Protein 5OK6 (pdb70)

CATH classification: 3.30.2230.10 (+1 more: 3.10.20.90)

Organism: Homo sapiens (NCBI:txid9606)

Structure (mmCIF, N/CA/C/O backbone):
data_5OK6
#
_entry.id   5OK6
#
_cell.length_a   65.770
_cell.length_b   45.510
_cell.length_c   100.610
_cell.angle_alpha   90.000
_cell.angle_beta   102.680
_cell.angle_gamma   90.000
#
_symmetry.space_group_name_H-M   'P 1 21 1'
#
loop_
_entity.id
_entity.type
_entity.pdbx_description
1 polymer 'Ubiquitin carboxyl-terminal hydrolase 11'
2 polymer ALA-GLU-GLY-GLU-PHE-TYR-LYS-LEU-LYS-ILE-ARG-THR-PRO-AAR
3 non-polymer GLYCEROL
4 non-polymer 1,2-ETHANEDIOL
5 water water
#
loop_
_atom_site.group_PDB
_atom_site.id
_atom_site.type_symbol
_atom_site.label_atom_id
_atom_site.label_alt_id
_atom_site.label_comp_id
_atom_site.label_asym_id
_atom_site.label_entity_id
_atom_site.label_seq_id
_atom_site.pdbx_PDB_ins_code
_atom_site.Cartn_x
_atom_site.Cartn_y
_atom_site.Cartn_z
_atom_site.occupancy
_atom_site.B_iso_or_equiv
_atom_site.auth_seq_id
_atom_site.auth_comp_id
_atom_site.auth_asym_id
_atom_site.auth_atom_id
_atom_site.pdbx_PDB_model_num
ATOM 1 N N . HIS A 1 7 ? 68.898 -10.807 49.103 1.00 49.50 29 HIS A N 1
ATOM 2 C CA . HIS A 1 7 ? 69.781 -9.662 49.270 1.00 50.76 29 HIS A CA 1
ATOM 3 C C . HIS A 1 7 ? 71.115 -10.095 49.879 1.00 44.18 29 HIS A C 1
ATOM 4 O O . HIS A 1 7 ? 71.178 -10.624 51.007 1.00 46.31 29 HIS A O 1
ATOM 11 N N . GLU A 1 8 ? 72.158 -9.874 49.095 1.00 36.33 30 GLU A N 1
ATOM 12 C CA . GLU A 1 8 ? 73.493 -10.380 49.328 1.00 43.30 30 GLU A CA 1
ATOM 13 C C . GLU A 1 8 ? 74.275 -9.397 50.181 1.00 39.99 30 GLU A C 1
ATOM 14 O O . GLU A 1 8 ? 74.003 -8.192 50.181 1.00 36.65 30 GLU A O 1
ATOM 20 N N A GLU A 1 9 ? 75.257 -9.922 50.915 0.50 33.10 31 GLU A N 1
ATOM 21 N N B GLU A 1 9 ? 75.257 -9.924 50.910 0.50 33.09 31 GLU A N 1
ATOM 22 C CA A GLU A 1 9 ? 76.170 -9.057 51.650 0.50 32.12 31 GLU A CA 1
ATOM 23 C CA B GLU A 1 9 ? 76.187 -9.076 51.642 0.50 32.19 31 GLU A CA 1
ATOM 24 C C A GLU A 1 9 ? 76.776 -8.007 50.729 0.50 31.56 31 GLU A C 1
ATOM 25 C C B GLU A 1 9 ? 76.785 -8.013 50.726 0.50 31.75 31 GLU A C 1
ATOM 26 O O A GLU A 1 9 ? 77.148 -8.284 49.578 0.50 27.92 31 GLU A O 1
ATOM 27 O O B GLU A 1 9 ? 77.161 -8.284 49.575 0.50 27.59 31 GLU A O 1
ATOM 38 N N . LEU A 1 10 ? 76.853 -6.785 51.226 1.00 26.70 32 LEU A N 1
ATOM 39 C CA . LEU A 1 10 ? 77.409 -5.709 50.424 1.00 26.16 32 LEU A CA 1
ATOM 40 C C . LEU A 1 10 ? 78.895 -5.935 50.210 1.00 24.48 32 LEU A C 1
ATOM 41 O O . LEU A 1 10 ? 79.626 -6.138 51.199 1.00 24.61 32 LEU A O 1
ATOM 46 N N . PRO A 1 11 ? 79.374 -5.899 48.976 1.00 21.17 33 PRO A N 1
ATOM 47 C CA . PRO A 1 11 ? 80.812 -5.918 48.743 1.00 20.19 33 PRO A CA 1
ATOM 48 C C . PRO A 1 11 ? 81.446 -4.627 49.212 1.00 21.29 33 PRO A C 1
ATOM 49 O O . PRO A 1 11 ? 80.783 -3.615 49.457 1.00 20.23 33 PRO A O 1
ATOM 53 N N . GLY A 1 12 ? 82.766 -4.671 49.312 1.00 21.11 34 GLY A N 1
ATOM 54 C CA . GLY A 1 12 ? 83.523 -3.457 49.590 1.00 21.17 34 GLY A CA 1
ATOM 55 C C . GLY A 1 12 ? 83.293 -2.408 48.497 1.00 17.74 34 GLY A C 1
ATOM 56 O O . GLY A 1 12 ? 82.795 -2.676 47.396 1.00 17.38 34 GLY A O 1
ATOM 57 N N . LEU A 1 13 ? 83.687 -1.182 48.815 1.00 17.88 35 LEU A N 1
ATOM 58 C CA . LEU A 1 13 ? 83.369 -0.053 47.955 1.00 16.27 35 LEU A CA 1
ATOM 59 C C . LEU A 1 13 ? 84.024 -0.188 46.595 1.00 15.52 35 LEU A C 1
ATOM 60 O O . LEU A 1 13 ? 83.376 0.026 45.572 1.00 15.37 35 LEU A O 1
ATOM 65 N N . ASP A 1 14 ? 85.324 -0.507 46.571 1.00 17.10 36 ASP A N 1
ATOM 66 C CA . ASP A 1 14 ? 86.030 -0.626 45.293 1.00 17.31 36 ASP A CA 1
ATOM 67 C C . ASP A 1 14 ? 85.454 -1.771 44.473 1.00 17.26 36 ASP A C 1
ATOM 68 O O . ASP A 1 14 ? 85.317 -1.671 43.236 1.00 18.21 36 ASP A O 1
ATOM 73 N N . SER A 1 15 ? 85.072 -2.863 45.136 1.00 17.44 37 SER A N 1
ATOM 74 C CA A SER A 1 15 ? 84.459 -3.991 44.441 0.55 18.29 37 SER A CA 1
ATOM 75 C CA B SER A 1 15 ? 84.468 -3.980 44.422 0.45 19.11 37 SER A CA 1
ATOM 76 C C . SER A 1 15 ? 83.146 -3.580 43.799 1.00 15.74 37 SER A C 1
ATOM 77 O O . SER A 1 15 ? 82.870 -3.938 42.658 1.00 16.55 37 SER A O 1
ATOM 82 N N . GLN A 1 16 ? 82.314 -2.842 44.519 1.00 14.69 38 GLN A N 1
ATOM 83 C CA . GLN A 1 16 ? 81.057 -2.369 43.936 1.00 13.34 38 GLN A CA 1
ATOM 84 C C . GLN A 1 16 ? 81.320 -1.473 42.745 1.00 13.27 38 GLN A C 1
ATOM 85 O O . GLN A 1 16 ? 80.635 -1.590 41.732 1.00 13.22 38 GLN A O 1
ATOM 91 N N . TRP A 1 17 ? 82.236 -0.503 42.885 1.00 14.40 39 TRP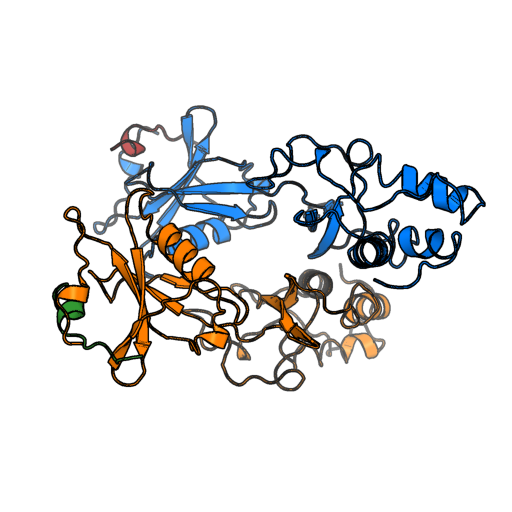 A N 1
ATOM 92 C CA . TRP A 1 17 ? 82.522 0.384 41.772 1.00 14.40 39 TRP A CA 1
ATOM 93 C C . TRP A 1 17 ? 82.891 -0.425 40.543 1.00 13.80 39 TRP A C 1
ATOM 94 O O . TRP A 1 17 ? 82.334 -0.214 39.447 1.00 14.41 39 TRP A O 1
ATOM 105 N N . ARG A 1 18 ? 83.835 -1.348 40.665 1.00 14.84 40 ARG A N 1
ATOM 106 C CA . ARG A 1 18 ? 84.231 -2.137 39.501 1.00 16.24 40 ARG A CA 1
ATOM 107 C C . ARG A 1 18 ? 83.064 -2.937 38.946 1.00 15.59 40 ARG A C 1
ATOM 108 O O . ARG A 1 18 ? 82.851 -2.988 37.716 1.00 15.93 40 ARG A O 1
ATOM 116 N N . GLN A 1 19 ? 82.284 -3.580 39.817 1.00 14.38 41 GLN A N 1
ATOM 117 C CA . GLN A 1 19 ? 81.203 -4.425 39.315 1.00 16.13 41 GLN A CA 1
ATOM 118 C C . GLN A 1 19 ? 80.187 -3.631 38.535 1.00 13.82 41 GLN A C 1
ATOM 119 O O . GLN A 1 19 ? 79.746 -4.072 37.479 1.00 14.64 41 GLN A O 1
ATOM 125 N N . ILE A 1 20 ? 79.857 -2.439 38.991 1.00 12.99 42 ILE A N 1
ATOM 126 C CA . ILE A 1 20 ? 78.788 -1.676 38.388 1.00 12.33 42 ILE A CA 1
ATOM 127 C C . ILE A 1 20 ? 79.254 -0.862 37.181 1.00 12.84 42 ILE A C 1
ATOM 128 O O . ILE A 1 20 ? 78.448 -0.612 36.271 1.00 12.81 42 ILE A O 1
ATOM 133 N N . GLU A 1 21 ? 80.513 -0.431 37.131 1.00 12.49 43 GLU A N 1
ATOM 134 C CA . GLU A 1 21 ? 81.033 0.437 36.073 1.00 13.12 43 GLU A CA 1
ATOM 135 C C . GLU A 1 21 ? 81.741 -0.276 34.926 1.00 14.89 43 GLU A C 1
ATOM 136 O O . GLU A 1 21 ? 81.874 0.310 33.862 1.00 16.20 43 GLU A O 1
ATOM 142 N N . ASN A 1 22 ? 82.241 -1.496 35.125 1.00 14.42 44 ASN A N 1
ATOM 143 C CA . ASN A 1 22 ? 83.246 -2.038 34.207 1.00 15.53 44 ASN A CA 1
ATOM 144 C C . ASN A 1 22 ? 82.678 -2.252 32.803 1.00 16.82 44 ASN A C 1
ATOM 145 O O . ASN A 1 22 ? 81.459 -2.385 32.586 1.00 15.24 44 ASN A O 1
ATOM 150 N N . GLY A 1 23 ? 83.600 -2.300 31.833 1.00 15.78 45 GLY A N 1
ATOM 151 C CA . GLY A 1 23 ? 83.214 -2.404 30.417 1.00 18.68 45 GLY A CA 1
ATOM 152 C C . GLY A 1 23 ? 82.765 -3.766 29.961 1.00 19.02 45 GLY A C 1
ATOM 153 O O . GLY A 1 23 ? 82.404 -3.916 28.783 1.00 21.66 45 GLY A O 1
ATOM 154 N N . GLU A 1 24 ? 82.939 -4.787 30.792 1.00 20.14 46 GLU A N 1
ATOM 155 C CA . GLU A 1 24 ? 82.473 -6.148 30.505 1.00 23.42 46 GLU A CA 1
ATOM 156 C C . GLU A 1 24 ? 81.002 -6.342 30.896 1.00 24.66 46 GLU A C 1
ATOM 157 O O . GLU A 1 24 ? 80.156 -6.693 30.086 1.00 25.03 46 GLU A O 1
ATOM 163 N N . SER A 1 25 ? 80.656 -6.080 32.154 1.00 18.41 47 SER A N 1
ATOM 164 C CA . SER A 1 25 ? 79.333 -6.370 32.678 1.00 17.47 47 SER A CA 1
ATOM 165 C C . SER A 1 25 ? 78.661 -5.174 33.331 1.00 14.41 47 SER A C 1
ATOM 166 O O . SER A 1 25 ? 77.595 -5.322 33.949 1.00 15.51 47 SER A O 1
ATOM 169 N N . GLY A 1 26 ? 79.283 -4.021 33.275 1.00 13.72 48 GLY A N 1
ATOM 170 C CA . GLY A 1 26 ? 78.789 -2.861 33.962 1.00 14.45 48 GLY A CA 1
ATOM 171 C C . GLY A 1 26 ? 78.436 -1.737 33.004 1.00 12.00 48 GLY A C 1
ATOM 172 O O . GLY A 1 26 ? 78.232 -1.981 31.798 1.00 12.83 48 GLY A O 1
ATOM 173 N N . ARG A 1 27 ? 78.425 -0.521 33.522 1.00 12.62 49 ARG A N 1
ATOM 174 C CA . ARG A 1 27 ? 77.865 0.635 32.829 1.00 13.30 49 ARG A CA 1
ATOM 175 C C . ARG A 1 27 ? 78.544 0.881 31.504 1.00 12.79 49 ARG A C 1
ATOM 176 O O . ARG A 1 27 ? 77.904 1.415 30.593 1.00 15.26 49 ARG A O 1
ATOM 184 N N . GLU A 1 28 ? 79.827 0.543 31.382 1.00 12.67 50 GLU A N 1
ATOM 185 C CA . GLU A 1 28 ? 80.593 0.781 30.175 1.00 13.30 50 GLU A CA 1
ATOM 186 C C . GLU A 1 28 ? 80.447 -0.318 29.129 1.00 14.29 50 GLU A C 1
ATOM 187 O O . GLU A 1 28 ? 81.046 -0.213 28.067 1.00 16.04 50 GLU A O 1
ATOM 193 N N . ARG A 1 29 ? 79.630 -1.345 29.403 1.00 13.53 51 ARG A N 1
ATOM 194 C CA . ARG A 1 29 ? 79.386 -2.400 28.401 1.00 12.95 51 ARG A CA 1
ATOM 195 C C . ARG A 1 29 ? 78.793 -1.780 27.135 1.00 15.03 51 ARG A C 1
ATOM 196 O O . ARG A 1 29 ? 77.904 -0.941 27.226 1.00 13.44 51 ARG A O 1
ATOM 204 N N . PRO A 1 30 ? 79.279 -2.142 25.956 1.00 14.25 52 PRO A N 1
ATOM 205 C CA . PRO A 1 30 ? 78.663 -1.626 24.719 1.00 15.67 52 PRO A CA 1
ATOM 206 C C . PRO A 1 30 ? 77.203 -2.041 24.598 1.00 14.32 52 PRO A C 1
ATOM 207 O O . PRO A 1 30 ? 76.792 -3.094 25.067 1.00 14.31 52 PRO A O 1
ATOM 211 N N . LEU A 1 31 ? 76.429 -1.211 23.881 1.00 15.17 53 LEU A N 1
ATOM 212 C CA . LEU A 1 31 ? 75.021 -1.514 23.573 1.00 15.06 53 LEU A CA 1
ATOM 213 C C . LEU A 1 31 ? 74.948 -2.544 22.455 1.00 14.85 53 LEU A C 1
ATOM 214 O O . LEU A 1 31 ? 75.531 -2.342 21.372 1.00 17.31 53 LEU A O 1
ATOM 219 N N . ARG A 1 32 ? 74.213 -3.619 22.676 1.00 15.13 54 ARG A N 1
ATOM 220 C CA . ARG A 1 32 ? 74.038 -4.690 21.697 1.00 15.77 54 ARG A CA 1
ATOM 221 C C . ARG A 1 32 ? 72.564 -5.002 21.547 1.00 14.67 54 ARG A C 1
ATOM 222 O O . ARG A 1 32 ? 71.878 -5.280 22.542 1.00 14.84 54 ARG A O 1
ATOM 230 N N . ALA A 1 33 ? 72.077 -4.961 20.341 1.00 15.02 55 ALA A N 1
ATOM 231 C CA . ALA A 1 33 ? 70.661 -5.106 20.076 1.00 15.52 55 ALA A CA 1
ATOM 232 C C . ALA A 1 33 ? 70.091 -6.355 20.716 1.00 16.51 55 ALA A C 1
ATOM 233 O O . ALA A 1 33 ? 70.644 -7.449 20.601 1.00 19.44 55 ALA A O 1
ATOM 235 N N . GLY A 1 34 ? 68.961 -6.172 21.395 1.00 15.46 56 GLY A N 1
ATOM 236 C CA . GLY A 1 34 ? 68.283 -7.255 22.078 1.00 16.47 56 GLY A CA 1
ATOM 237 C C . GLY A 1 34 ? 68.534 -7.290 23.564 1.00 17.02 56 GLY A C 1
ATOM 238 O O . GLY A 1 34 ? 67.716 -7.898 24.295 1.00 19.34 56 GLY A O 1
ATOM 239 N N . GLU A 1 35 ? 69.632 -6.727 24.029 1.00 16.67 57 GLU A N 1
ATOM 240 C CA . GLU A 1 35 ? 69.947 -6.811 25.436 1.00 16.55 57 GLU A CA 1
ATOM 241 C C . GLU A 1 35 ? 69.041 -5.890 26.239 1.00 16.13 57 GLU A C 1
ATOM 242 O O . GLU A 1 35 ? 68.657 -4.796 25.792 1.00 14.00 57 GLU A O 1
ATOM 248 N N . SER A 1 36 ? 68.856 -6.253 27.515 1.00 18.80 58 SER A N 1
ATOM 249 C CA . SER A 1 36 ? 68.110 -5.446 28.472 1.00 17.76 58 SER A CA 1
ATOM 250 C C . SER A 1 36 ? 69.038 -4.528 29.218 1.00 16.17 58 SER A C 1
ATOM 251 O O . SER A 1 36 ? 70.044 -4.956 29.799 1.00 18.10 58 SER A O 1
ATOM 254 N N . TRP A 1 37 ? 68.577 -3.285 29.381 1.00 14.80 59 TRP A N 1
ATOM 255 C CA . TRP A 1 37 ? 69.158 -2.266 30.183 1.00 13.10 59 TRP A CA 1
ATOM 256 C C . TRP A 1 37 ? 68.069 -1.683 31.070 1.00 13.92 59 TRP A C 1
ATOM 257 O O . TRP A 1 37 ? 66.882 -1.839 30.773 1.00 15.77 59 TRP A O 1
ATOM 268 N N . PHE A 1 38 ? 68.474 -1.087 32.160 1.00 11.10 60 PHE A N 1
ATOM 269 C CA . PHE A 1 38 ? 67.559 -0.547 33.147 1.00 10.31 60 PHE A CA 1
ATOM 270 C C . PHE A 1 38 ? 67.861 0.920 33.408 1.00 11.84 60 PHE A C 1
ATOM 271 O O . PHE A 1 38 ? 69.030 1.360 33.441 1.00 13.98 60 PHE A O 1
ATOM 279 N N . LEU A 1 39 ? 66.821 1.692 33.666 1.00 10.17 61 LEU A N 1
ATOM 280 C CA . LEU A 1 39 ? 66.998 3.099 34.013 1.00 10.41 61 LEU A CA 1
ATOM 281 C C . LEU A 1 39 ? 67.089 3.258 35.516 1.00 10.20 61 LEU A C 1
ATOM 282 O O . LEU A 1 39 ? 66.290 2.668 36.275 1.00 10.80 61 LEU A O 1
ATOM 287 N N . VAL A 1 40 ? 68.062 4.050 35.969 1.00 9.54 62 VAL A N 1
ATOM 288 C CA A VA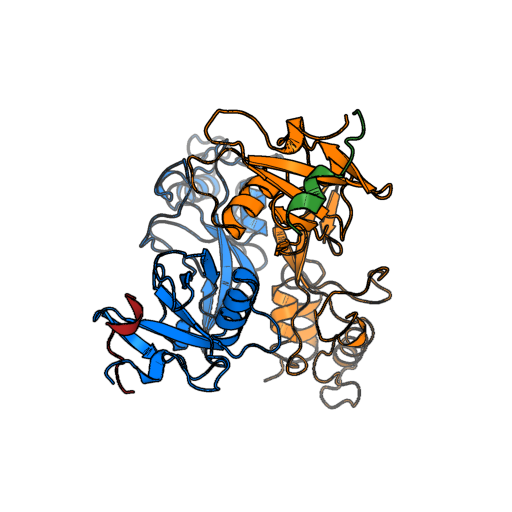L A 1 40 ? 68.281 4.366 37.388 0.62 9.99 62 VAL A CA 1
ATOM 289 C CA B VAL A 1 40 ? 68.137 4.363 37.378 0.38 9.35 62 VAL A CA 1
ATOM 290 C C . VAL A 1 40 ? 68.183 5.876 37.519 1.00 9.42 62 VAL A C 1
ATOM 291 O O . VAL A 1 40 ? 68.925 6.590 36.817 1.00 10.90 62 VAL A O 1
ATOM 298 N N A GLU A 1 41 ? 67.322 6.374 38.392 0.50 10.06 63 GLU A N 1
ATOM 299 N N B GLU A 1 41 ? 67.361 6.380 38.430 0.50 10.34 63 GLU A N 1
ATOM 300 C CA A GLU A 1 41 ? 67.210 7.820 38.560 0.50 11.41 63 GLU A CA 1
ATOM 301 C CA B GLU A 1 41 ? 67.284 7.808 38.686 0.50 11.55 63 GLU A CA 1
ATOM 302 C C A GLU A 1 41 ? 68.576 8.414 38.950 0.50 12.28 63 GLU A C 1
ATOM 303 C C B GLU A 1 41 ? 68.673 8.368 38.917 0.50 9.87 63 GLU A C 1
ATOM 304 O O A GLU A 1 41 ? 69.298 7.869 39.791 0.50 9.37 63 GLU A O 1
ATOM 305 O O B GLU A 1 41 ? 69.487 7.755 39.621 0.50 10.86 63 GLU A O 1
ATOM 316 N N . LYS A 1 42 ? 68.942 9.526 38.311 1.00 11.77 64 LYS A N 1
ATOM 317 C CA . LYS A 1 42 ? 70.322 10.008 38.345 1.00 12.19 64 LYS A CA 1
ATOM 318 C C . LYS A 1 42 ? 70.736 10.400 39.748 1.00 12.61 64 LYS A C 1
ATOM 319 O O . LYS A 1 42 ? 71.883 10.148 40.124 1.00 12.73 64 LYS A O 1
ATOM 325 N N . HIS A 1 43 ? 69.868 11.070 40.523 1.00 13.26 65 HIS A N 1
ATOM 326 C CA A HIS A 1 43 ? 70.270 11.436 41.881 0.50 13.39 65 HIS A CA 1
ATOM 327 C CA B HIS A 1 43 ? 70.256 11.434 41.887 0.50 13.68 65 HIS A CA 1
ATOM 328 C C . HIS A 1 43 ? 70.663 10.209 42.707 1.00 11.72 65 HIS A C 1
ATOM 329 O O . HIS A 1 43 ? 71.677 10.236 43.427 1.00 13.42 65 HIS A O 1
ATOM 342 N N . TRP A 1 44 ? 69.902 9.111 42.607 1.00 11.34 66 TRP A N 1
ATOM 343 C CA . TRP A 1 44 ? 70.299 7.902 43.322 1.00 11.15 66 TRP A CA 1
ATOM 344 C C . TRP A 1 44 ? 71.652 7.426 42.852 1.00 10.40 66 TRP A C 1
ATOM 345 O O . TRP A 1 44 ? 72.543 7.140 43.671 1.00 11.00 66 TRP A O 1
ATOM 356 N N A TYR A 1 45 ? 71.878 7.347 41.532 0.54 10.80 67 TYR A N 1
ATOM 357 N N B TYR A 1 45 ? 71.836 7.356 41.526 0.46 10.70 67 TYR A N 1
ATOM 358 C CA A TYR A 1 45 ? 73.159 6.802 41.077 0.54 7.91 67 TYR A CA 1
ATOM 359 C CA B TYR A 1 45 ? 73.097 6.873 40.990 0.46 15.63 67 TYR A CA 1
ATOM 360 C C A TYR A 1 45 ? 74.322 7.697 41.509 0.54 12.21 67 TYR A C 1
ATOM 361 C C B TYR A 1 45 ? 74.257 7.687 41.534 0.46 8.82 67 TYR A C 1
ATOM 362 O O A TYR A 1 45 ? 75.406 7.204 41.832 0.54 13.72 67 TYR A O 1
ATOM 363 O O B TYR A 1 45 ? 75.273 7.125 41.937 0.46 9.86 67 TYR A O 1
ATOM 380 N N . LYS A 1 46 ? 74.127 9.009 41.481 1.00 11.42 68 LYS A N 1
ATOM 381 C CA . LYS A 1 46 ? 75.196 9.903 41.933 1.00 12.55 68 LYS A CA 1
ATOM 382 C C . LYS A 1 46 ? 75.457 9.766 43.431 1.00 12.92 68 LYS A C 1
ATOM 383 O O . LYS A 1 46 ? 76.589 9.984 43.888 1.00 14.08 68 LYS A O 1
ATOM 389 N N . GLN A 1 47 ? 74.426 9.428 44.201 1.00 12.78 69 GLN A N 1
ATOM 390 C CA . GLN A 1 47 ? 74.608 9.235 45.634 1.00 12.30 69 GLN A CA 1
ATOM 391 C C . GLN A 1 47 ? 75.370 7.948 45.874 1.00 11.85 69 GLN A C 1
ATOM 392 O O . GLN A 1 47 ? 76.286 7.925 46.717 1.00 12.67 69 GLN A O 1
ATOM 398 N N . TRP A 1 48 ? 75.029 6.868 45.126 1.00 12.05 70 TRP A N 1
ATOM 399 C CA . TRP A 1 48 ? 75.789 5.631 45.153 1.00 10.31 70 TRP A CA 1
ATOM 400 C C . TRP A 1 48 ? 77.242 5.882 44.764 1.00 12.12 70 TRP A C 1
ATOM 401 O O . TRP A 1 48 ? 78.171 5.430 45.464 1.00 12.42 70 TRP A O 1
ATOM 412 N N . GLU A 1 49 ? 77.488 6.660 43.710 1.00 11.83 71 GLU A N 1
ATOM 413 C CA . GLU A 1 49 ? 78.847 6.975 43.295 1.00 12.69 71 GLU A CA 1
ATOM 414 C C . GLU A 1 49 ? 79.603 7.694 44.418 1.00 14.75 71 GLU A C 1
ATOM 415 O O . GLU A 1 49 ? 80.763 7.377 44.704 1.00 15.71 71 GLU A O 1
ATOM 421 N N . ALA A 1 50 ? 78.986 8.723 45.010 1.00 13.95 72 ALA A N 1
ATOM 422 C CA . ALA A 1 50 ? 79.664 9.443 46.092 1.00 16.06 72 ALA A CA 1
ATOM 423 C C . ALA A 1 50 ? 80.008 8.496 47.239 1.00 14.97 72 ALA A C 1
ATOM 424 O O . ALA A 1 50 ? 81.107 8.588 47.823 1.00 16.48 72 ALA A O 1
ATOM 426 N N . TYR A 1 51 ? 79.069 7.615 47.601 1.00 13.25 73 TYR A N 1
ATOM 427 C CA . TYR A 1 51 ? 79.328 6.620 48.634 1.00 12.22 73 TYR A CA 1
ATOM 428 C C . TYR A 1 51 ? 80.519 5.725 48.295 1.00 13.22 73 TYR A C 1
ATOM 429 O O . TYR A 1 51 ? 81.465 5.617 49.080 1.00 14.54 73 TYR A O 1
ATOM 438 N N . VAL A 1 52 ? 80.515 5.095 47.115 1.00 13.67 74 VAL A N 1
ATOM 439 C CA . VAL A 1 52 ? 81.582 4.129 46.836 1.00 12.92 74 VAL A CA 1
ATOM 440 C C . VAL A 1 52 ? 82.908 4.770 46.536 1.00 15.69 74 VAL A C 1
ATOM 441 O O . VAL A 1 52 ? 83.909 4.076 46.596 1.00 17.80 74 VAL A O 1
ATOM 445 N N . GLN A 1 53 ? 82.936 6.053 46.196 1.00 15.92 75 GLN A N 1
ATOM 446 C CA . GLN A 1 53 ? 84.185 6.782 45.994 1.00 18.31 75 GLN A CA 1
ATOM 447 C C . GLN A 1 53 ? 84.617 7.528 47.249 1.00 17.90 75 GLN A C 1
ATOM 448 O O . GLN A 1 53 ? 85.659 8.177 47.216 1.00 19.15 75 GLN A O 1
ATOM 454 N N . GLY A 1 54 ? 83.845 7.424 48.364 1.00 15.86 76 GLY A N 1
ATOM 455 C CA . GLY A 1 54 ? 84.054 8.275 49.499 1.00 16.25 76 GLY A CA 1
ATOM 456 C C . GLY A 1 54 ? 85.015 7.751 50.526 1.00 15.81 76 GLY A C 1
ATOM 457 O O . GLY A 1 54 ? 85.311 8.456 51.504 1.00 18.48 76 GLY A O 1
ATOM 458 N N . GLY A 1 55 ? 85.467 6.507 50.413 1.00 16.08 77 GLY A N 1
ATOM 459 C CA . GLY A 1 55 ? 86.483 5.946 51.293 1.00 18.09 77 GLY A CA 1
ATOM 460 C C . GLY A 1 55 ? 85.989 5.519 52.651 1.00 16.66 77 GLY A C 1
ATOM 461 O O . GLY A 1 55 ? 86.821 5.175 53.497 1.00 20.07 77 GLY A O 1
ATOM 462 N N . ASP A 1 56 ? 84.685 5.532 52.890 1.00 14.90 78 ASP A N 1
ATOM 463 C CA . ASP A 1 56 ? 84.145 5.231 54.215 1.00 15.93 78 ASP A CA 1
ATOM 464 C C . ASP A 1 56 ? 82.945 4.317 54.017 1.00 15.70 78 ASP A C 1
ATOM 465 O O . ASP A 1 56 ? 81.855 4.785 53.740 1.00 13.88 78 ASP A O 1
ATOM 470 N N . GLN A 1 57 ? 83.139 3.009 54.224 1.00 15.98 79 GLN A N 1
ATOM 471 C CA . GLN A 1 57 ? 82.043 2.072 54.030 1.00 16.18 79 GLN A CA 1
ATOM 472 C C . GLN A 1 57 ? 80.896 2.259 55.012 1.00 14.11 79 GLN A C 1
ATOM 473 O O . GLN A 1 57 ? 79.806 1.766 54.752 1.00 14.95 79 GLN A O 1
ATOM 479 N N . ASP A 1 58 ? 81.126 2.968 56.115 1.00 13.63 80 ASP A N 1
ATOM 480 C CA . ASP A 1 58 ? 80.118 3.226 57.126 1.00 13.95 80 ASP A CA 1
ATOM 481 C C . ASP A 1 58 ? 79.467 4.580 56.970 1.00 13.61 80 ASP A C 1
ATOM 482 O O . ASP A 1 58 ? 78.692 4.992 57.842 1.00 13.97 80 ASP A O 1
ATOM 487 N N . SER A 1 59 ? 79.718 5.281 55.885 1.00 13.38 81 SER A N 1
ATOM 488 C CA . SER A 1 59 ? 79.298 6.669 55.751 1.00 14.38 81 SER A CA 1
ATOM 489 C C . SER A 1 59 ? 77.788 6.816 55.579 1.00 13.26 81 SER A C 1
ATOM 490 O O . SER A 1 59 ? 77.114 5.999 54.931 1.00 12.74 81 SER A O 1
ATOM 493 N N . SER A 1 60 ? 77.280 7.921 56.139 1.00 13.90 82 SER A N 1
ATOM 494 C CA . SER A 1 60 ? 75.894 8.299 55.891 1.00 13.89 82 SER A CA 1
ATOM 495 C C . SER A 1 60 ? 75.602 8.641 54.437 1.00 16.12 82 SER A C 1
ATOM 496 O O . SER A 1 60 ? 74.432 8.822 54.076 1.00 15.73 82 SER A O 1
ATOM 499 N N . THR A 1 61 ? 76.602 8.739 53.553 1.00 13.84 83 THR A N 1
ATOM 500 C CA . THR A 1 61 ? 76.343 8.939 52.134 1.00 13.49 83 THR A CA 1
ATOM 501 C C . THR A 1 61 ? 75.783 7.693 51.472 1.00 11.99 83 THR A C 1
ATOM 502 O O . THR A 1 61 ? 75.368 7.737 50.317 1.00 13.55 83 THR A O 1
ATOM 506 N N . PHE A 1 62 ? 75.745 6.557 52.176 1.00 13.03 84 PHE A N 1
ATOM 507 C CA . PHE A 1 62 ? 75.075 5.334 51.727 1.00 10.99 84 PHE A CA 1
ATOM 508 C C . PHE A 1 62 ? 73.740 5.682 51.072 1.00 12.52 84 PHE A C 1
ATOM 509 O O . PHE A 1 62 ? 72.954 6.453 51.645 1.00 13.01 84 PHE A O 1
ATOM 517 N N . PRO A 1 63 ? 73.457 5.141 49.888 1.00 12.38 85 PRO A N 1
ATOM 518 C CA . PRO A 1 63 ? 72.312 5.677 49.101 1.00 11.12 85 PRO A CA 1
ATOM 519 C C . PRO A 1 63 ? 70.953 5.140 49.484 1.00 13.16 85 PRO A C 1
ATOM 520 O O . PRO A 1 63 ? 69.956 5.723 49.038 1.00 14.03 85 PRO A O 1
ATOM 524 N N . GLY A 1 64 ? 70.870 4.042 50.218 1.00 12.48 86 GLY A N 1
ATOM 525 C CA . GLY A 1 64 ? 69.593 3.449 50.557 1.00 12.03 86 GLY A CA 1
ATOM 526 C C . GLY A 1 64 ? 68.986 2.751 49.333 1.00 11.71 86 GLY A C 1
ATOM 527 O O . GLY A 1 64 ? 69.623 2.554 48.310 1.00 12.23 86 GLY A O 1
ATOM 528 N N A CYS A 1 65 ? 67.718 2.373 49.498 0.35 15.86 87 CYS A N 1
ATOM 529 N N B CYS A 1 65 ? 67.708 2.381 49.510 0.30 12.71 87 CYS A N 1
ATOM 530 N N C CYS A 1 65 ? 67.770 2.253 49.505 0.35 9.73 87 CYS A N 1
ATOM 531 C CA A CYS A 1 65 ? 67.013 1.647 48.448 0.35 15.85 87 CYS A CA 1
ATOM 532 C CA B CYS A 1 65 ? 66.897 1.706 48.493 0.30 14.07 87 CYS A CA 1
ATOM 533 C CA C CYS A 1 65 ? 67.190 1.484 48.405 0.35 11.18 87 CYS A CA 1
ATOM 534 C C A CYS A 1 65 ? 66.984 2.443 47.152 0.35 11.39 87 CYS A C 1
ATOM 535 C C B CYS A 1 65 ? 66.952 2.458 47.155 0.30 9.57 87 CYS A C 1
ATOM 536 C C C CYS A 1 65 ? 66.921 2.356 47.191 0.35 16.50 87 CYS A C 1
ATOM 537 O O A CYS A 1 65 ? 66.900 3.671 47.145 0.35 15.13 87 CYS A O 1
ATOM 538 O O B CYS A 1 65 ? 66.939 3.687 47.114 0.30 9.35 87 CYS A O 1
ATOM 539 O O C CYS A 1 65 ? 66.555 3.533 47.283 0.35 9.11 87 CYS A O 1
ATOM 546 N N . ILE A 1 66 ? 67.078 1.714 46.040 1.00 12.58 88 ILE A N 1
ATOM 547 C CA . ILE A 1 66 ? 66.858 2.369 44.743 1.00 13.25 88 ILE A CA 1
ATOM 548 C C . ILE A 1 66 ? 65.412 2.846 44.685 1.00 12.68 88 ILE A C 1
ATOM 549 O O . ILE A 1 66 ? 64.488 2.094 44.984 1.00 14.13 88 ILE A O 1
ATOM 554 N N . ASN A 1 67 ? 65.200 4.107 44.307 1.00 13.27 89 ASN A N 1
ATOM 555 C CA . ASN A 1 67 ? 63.833 4.614 44.241 1.00 13.66 89 ASN A CA 1
ATOM 556 C C . ASN A 1 67 ? 63.723 5.475 42.990 1.00 13.67 89 ASN A C 1
ATOM 557 O O . ASN A 1 67 ? 64.303 6.566 42.915 1.00 15.33 89 ASN A O 1
ATOM 562 N N . ASN A 1 68 ? 62.996 4.949 41.993 1.00 11.56 90 ASN A N 1
ATOM 563 C CA . ASN A 1 68 ? 62.837 5.648 40.713 1.00 11.83 90 ASN A CA 1
ATOM 564 C C . ASN A 1 68 ? 61.541 6.434 40.627 1.00 13.08 90 ASN A C 1
ATOM 565 O O . ASN A 1 68 ? 61.096 6.757 39.514 1.00 12.54 90 ASN A O 1
ATOM 570 N N . ALA A 1 69 ? 60.916 6.757 41.763 1.00 13.97 91 ALA A N 1
ATOM 571 C CA . ALA A 1 69 ? 59.600 7.395 41.813 1.00 13.91 91 ALA A CA 1
ATOM 572 C C . ALA A 1 69 ? 59.521 8.617 40.928 1.00 13.31 91 ALA A C 1
ATOM 573 O O . ALA A 1 69 ? 58.517 8.796 40.225 1.00 15.53 91 ALA A O 1
ATOM 575 N N . THR A 1 70 ? 60.574 9.440 40.894 1.00 13.32 92 THR A N 1
ATOM 576 C CA . THR A 1 70 ? 60.456 10.683 40.136 1.00 16.08 92 THR A CA 1
ATOM 577 C C . THR A 1 70 ? 60.476 10.459 38.624 1.00 14.16 92 THR A C 1
ATOM 578 O O . THR A 1 70 ? 60.200 11.419 37.896 1.00 15.27 92 THR A O 1
ATOM 582 N N . LEU A 1 71 ? 60.759 9.258 38.146 1.00 12.81 93 LEU A N 1
ATOM 583 C CA . LEU A 1 71 ? 60.723 8.985 36.712 1.00 11.03 93 LEU A CA 1
ATOM 584 C C . LEU A 1 71 ? 59.327 8.624 36.224 1.00 9.84 93 LEU A C 1
ATOM 585 O O . LEU A 1 71 ? 59.155 8.492 34.991 1.00 12.48 93 LEU A O 1
ATOM 590 N N . PHE A 1 72 ? 58.375 8.333 37.098 1.00 12.35 94 PHE A N 1
ATOM 591 C CA . PHE A 1 72 ? 57.056 7.847 36.695 1.00 13.24 94 PHE A CA 1
ATOM 592 C C . PHE A 1 72 ? 56.005 8.952 36.721 1.00 14.41 94 PHE A C 1
ATOM 593 O O . PHE A 1 72 ? 56.041 9.849 37.574 1.00 16.44 94 PHE A O 1
ATOM 601 N N . GLN A 1 73 ? 55.028 8.853 35.825 1.00 14.47 95 GLN A N 1
ATOM 602 C CA . GLN A 1 73 ? 53.943 9.829 35.839 1.00 15.33 95 GLN A CA 1
ATOM 603 C C . GLN A 1 73 ? 53.090 9.694 37.076 1.00 20.54 95 GLN A C 1
ATOM 604 O O . GLN A 1 73 ? 52.647 10.704 37.642 1.00 21.32 95 GLN A O 1
ATOM 610 N N . ASP A 1 74 ? 52.775 8.468 37.452 1.00 18.16 96 ASP A N 1
ATOM 611 C CA . ASP A 1 74 ? 52.079 8.172 38.697 1.00 18.83 96 ASP A CA 1
ATOM 612 C C . ASP A 1 74 ? 52.410 6.743 39.115 1.00 26.72 96 ASP A C 1
ATOM 613 O O . ASP A 1 74 ? 53.008 5.968 38.358 1.00 22.73 96 ASP A O 1
ATOM 618 N N . GLU A 1 75 ? 51.956 6.390 40.328 1.00 26.92 97 GLU A N 1
ATOM 619 C CA . GLU A 1 75 ? 52.192 5.069 40.897 1.00 25.64 97 GLU A CA 1
ATOM 620 C C . GLU A 1 75 ? 50.991 4.130 40.741 1.00 27.42 97 GLU A C 1
ATOM 621 O O . GLU A 1 75 ? 50.888 3.128 41.464 1.00 34.98 97 GLU A O 1
ATOM 627 N N . ILE A 1 76 ? 50.061 4.473 39.855 1.00 28.85 98 ILE A N 1
ATOM 628 C CA . ILE A 1 76 ? 48.928 3.635 39.454 1.00 31.05 98 ILE A CA 1
ATOM 629 C C . ILE A 1 76 ? 49.265 2.786 38.241 1.00 32.62 98 ILE A C 1
ATOM 630 O O . ILE A 1 76 ? 49.135 1.555 38.262 1.00 34.74 98 ILE A O 1
ATOM 635 N N . ASN A 1 77 ? 49.659 3.446 37.149 1.00 23.66 99 ASN A N 1
ATOM 636 C CA . ASN A 1 77 ? 49.967 2.748 35.928 1.00 25.54 99 ASN A CA 1
ATOM 637 C C . ASN A 1 77 ? 51.451 2.709 35.642 1.00 21.11 99 ASN A C 1
ATOM 638 O O . ASN A 1 77 ? 51.853 2.028 34.695 1.00 22.49 99 ASN A O 1
ATOM 643 N N . TRP A 1 78 ? 52.259 3.429 36.416 1.00 18.74 100 TRP A N 1
ATOM 644 C CA . TRP A 1 78 ? 53.722 3.351 36.298 1.00 17.66 100 TRP A CA 1
ATOM 645 C C . TRP A 1 78 ? 54.211 3.646 34.877 1.00 16.89 100 TRP A C 1
ATOM 646 O O . TRP A 1 78 ? 55.142 3.008 34.369 1.00 18.48 100 TRP A O 1
ATOM 657 N N . ARG A 1 79 ? 53.581 4.601 34.208 1.00 16.26 101 ARG A N 1
ATOM 658 C CA . ARG A 1 79 ? 54.053 4.993 32.891 1.00 14.90 101 ARG A CA 1
ATOM 659 C C . ARG A 1 79 ? 55.244 5.920 33.072 1.00 13.77 101 ARG A C 1
ATOM 660 O O . ARG A 1 79 ? 55.237 6.838 33.905 1.00 15.41 101 ARG A O 1
ATOM 668 N N . LEU A 1 80 ? 56.258 5.731 32.266 1.00 12.53 102 LEU A N 1
ATOM 669 C CA . LEU A 1 80 ? 57.431 6.593 32.335 1.00 12.20 102 LEU A CA 1
ATOM 670 C C . LEU A 1 80 ? 57.069 8.013 31.948 1.00 11.20 102 LEU A C 1
ATOM 671 O O . LEU A 1 80 ? 56.316 8.259 30.996 1.00 12.36 102 LEU A O 1
ATOM 676 N N . LYS A 1 81 ? 57.609 8.984 32.654 1.00 12.03 103 LYS A N 1
ATOM 677 C CA . LYS A 1 81 ? 57.462 10.357 32.193 1.00 12.16 103 LYS A CA 1
ATOM 678 C C . LYS A 1 81 ? 58.088 10.485 30.797 1.00 10.58 103 LYS A C 1
ATOM 679 O O . LYS A 1 81 ? 59.056 9.824 30.446 1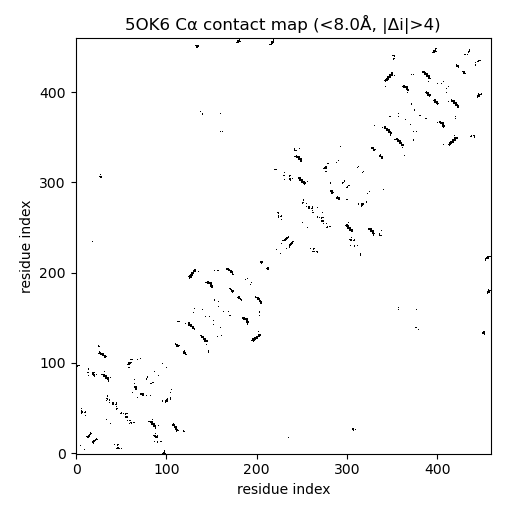.00 11.06 103 LYS A O 1
ATOM 685 N N . GLU A 1 82 ? 57.500 11.406 30.047 1.00 11.82 104 GLU A N 1
ATOM 686 C CA . GLU A 1 82 ? 57.995 11.775 28.723 1.00 10.36 104 GLU A CA 1
ATOM 687 C C . GLU A 1 82 ? 59.194 12.690 28.834 1.00 11.39 104 GLU A C 1
ATOM 688 O O . GLU A 1 82 ? 59.343 13.425 29.816 1.00 12.15 104 GLU A O 1
ATOM 694 N N . GLY A 1 83 ? 60.027 12.664 27.802 1.00 10.86 105 GLY A N 1
ATOM 695 C CA . GLY A 1 83 ? 61.092 13.669 27.674 1.00 11.43 105 GLY A CA 1
ATOM 696 C C . GLY A 1 83 ? 62.285 13.465 28.579 1.00 9.72 105 GLY A C 1
ATOM 697 O O . GLY A 1 83 ? 63.064 14.402 28.746 1.00 10.79 105 GLY A O 1
ATOM 698 N N . LEU A 1 84 ? 62.434 12.288 29.169 1.00 8.90 106 LEU A N 1
ATOM 699 C CA . LEU A 1 84 ? 63.561 12.084 30.089 1.00 8.83 106 LEU A CA 1
ATOM 700 C C . LEU A 1 84 ? 64.851 12.052 29.300 1.00 8.95 106 LEU A C 1
ATOM 701 O O . LEU A 1 84 ? 64.887 11.525 28.168 1.00 9.71 106 LEU A O 1
ATOM 706 N N . VAL A 1 85 ? 65.933 12.552 29.887 1.00 9.16 107 VAL A N 1
ATOM 707 C CA . VAL A 1 85 ? 67.230 12.703 29.195 1.00 9.26 107 VAL A CA 1
ATOM 708 C C . VAL A 1 85 ? 68.291 11.859 29.897 1.00 9.42 107 VAL A C 1
ATOM 709 O O . VAL A 1 85 ? 68.534 12.016 31.112 1.00 9.81 107 VAL A O 1
ATOM 713 N N . GLU A 1 86 ? 68.950 11.000 29.152 1.00 9.12 108 GLU A N 1
ATOM 714 C CA . GLU A 1 86 ? 70.026 10.193 29.722 1.00 9.71 108 GLU A CA 1
ATOM 715 C C . GLU A 1 86 ? 71.136 11.128 30.189 1.00 10.02 108 GLU A C 1
ATOM 716 O O . GLU A 1 86 ? 71.521 12.079 29.494 1.00 10.77 108 GLU A O 1
ATOM 722 N N . GLY A 1 87 ? 71.674 10.844 31.370 1.00 9.70 109 GLY A N 1
ATOM 723 C CA . GLY A 1 87 ? 72.697 11.662 31.964 1.00 10.67 109 GLY A CA 1
ATOM 724 C C . GLY A 1 87 ? 72.207 12.888 32.682 1.00 12.56 109 GLY A C 1
ATOM 725 O O . GLY A 1 87 ? 73.032 13.653 33.200 1.00 15.57 109 GLY A O 1
ATOM 726 N N . GLU A 1 88 ? 70.925 13.149 32.667 1.00 11.59 110 GLU A N 1
ATOM 727 C CA A GLU A 1 88 ? 70.308 14.216 33.424 0.50 12.65 110 GLU A CA 1
ATOM 728 C CA B GLU A 1 88 ? 70.315 14.218 33.434 0.50 12.76 110 GLU A CA 1
ATOM 729 C C . GLU A 1 88 ? 69.235 13.677 34.338 1.00 11.68 110 GLU A C 1
ATOM 730 O O . GLU A 1 88 ? 69.315 13.876 35.568 1.00 14.01 110 GLU A O 1
ATOM 741 N N . ASP A 1 89 ? 68.267 12.948 33.803 1.00 9.66 111 ASP A N 1
ATOM 742 C CA . ASP A 1 89 ? 67.244 12.352 34.626 1.00 9.62 111 ASP A CA 1
ATOM 743 C C . ASP A 1 89 ? 67.591 10.958 35.074 1.00 10.64 111 ASP A C 1
ATOM 744 O O . ASP A 1 89 ? 67.140 10.542 36.161 1.00 10.89 111 ASP A O 1
ATOM 749 N N . TYR A 1 90 ? 68.324 10.200 34.256 1.00 10.30 112 TYR A N 1
ATOM 750 C CA . TYR A 1 90 ? 68.588 8.788 34.554 1.00 9.26 112 TYR A CA 1
ATOM 751 C C . TYR A 1 90 ? 69.920 8.392 33.984 1.00 9.14 112 TYR A C 1
ATOM 752 O O . TYR A 1 90 ? 70.506 9.076 33.123 1.00 9.99 112 TYR A O 1
ATOM 761 N N . VAL A 1 91 ? 70.401 7.268 34.522 1.00 10.10 113 VAL A N 1
ATOM 762 C CA . VAL A 1 91 ? 71.605 6.604 34.061 1.00 10.00 113 VAL A CA 1
ATOM 763 C C . VAL A 1 91 ? 71.185 5.202 33.643 1.00 10.92 113 VAL A C 1
ATOM 764 O O . VAL A 1 91 ? 70.336 4.567 34.301 1.00 12.16 113 VAL A O 1
ATOM 768 N N . LEU A 1 92 ? 71.778 4.685 32.559 1.00 10.02 114 LEU A N 1
ATOM 769 C CA . LEU A 1 92 ? 71.459 3.339 32.086 1.00 9.08 114 LEU A CA 1
ATOM 770 C C . LEU A 1 92 ? 72.462 2.343 32.646 1.00 10.56 114 LEU A C 1
ATOM 771 O O . LEU A 1 92 ? 73.667 2.546 32.606 1.00 11.68 114 LEU A O 1
ATOM 776 N N . LEU A 1 93 ? 71.954 1.200 33.102 1.00 10.37 115 LEU A N 1
ATOM 777 C CA . LEU A 1 93 ? 72.798 0.086 33.534 1.00 10.76 115 LEU A CA 1
ATOM 778 C C . LEU A 1 93 ? 72.395 -1.187 32.837 1.00 10.92 115 LEU A C 1
ATOM 779 O O . LEU A 1 93 ? 71.202 -1.426 32.635 1.00 11.67 115 LEU A O 1
ATOM 784 N N . PRO A 1 94 ? 73.329 -2.044 32.501 1.00 10.49 116 PRO A N 1
ATOM 785 C CA . PRO A 1 94 ? 72.955 -3.327 31.931 1.00 11.22 116 PRO A CA 1
ATOM 786 C C . PRO A 1 94 ? 72.321 -4.198 32.996 1.00 11.33 116 PRO A C 1
ATOM 787 O O . PRO A 1 94 ? 72.506 -3.978 34.198 1.00 10.77 116 PRO A O 1
ATOM 791 N N . ALA A 1 95 ? 71.581 -5.229 32.554 1.00 12.34 117 ALA A N 1
ATOM 792 C CA . ALA A 1 95 ? 70.873 -6.113 33.471 1.00 12.48 117 ALA A CA 1
ATOM 793 C C . ALA A 1 95 ? 71.762 -6.620 34.597 1.00 12.23 117 ALA A C 1
ATOM 794 O O . ALA A 1 95 ? 71.341 -6.624 35.760 1.00 13.19 117 ALA A O 1
ATOM 796 N N . ALA A 1 96 ? 72.991 -7.097 34.320 1.00 13.13 118 ALA A N 1
ATOM 797 C CA . ALA A 1 96 ? 73.801 -7.660 35.401 1.00 13.55 118 ALA A CA 1
ATOM 798 C C . ALA A 1 96 ? 74.043 -6.639 36.509 1.00 12.34 118 ALA A C 1
ATOM 799 O O . ALA A 1 96 ? 73.927 -6.958 37.711 1.00 13.79 118 ALA A O 1
ATOM 801 N N . ALA A 1 97 ? 74.345 -5.398 36.140 1.00 11.86 119 ALA A N 1
ATOM 802 C CA . ALA A 1 97 ? 74.630 -4.371 37.124 1.00 11.97 119 ALA A CA 1
ATOM 803 C C . ALA A 1 97 ? 73.385 -3.959 37.882 1.00 11.55 119 ALA A C 1
ATOM 804 O O . ALA A 1 97 ? 73.443 -3.776 39.125 1.00 11.66 119 ALA A O 1
ATOM 806 N N . TRP A 1 98 ? 72.261 -3.802 37.198 1.00 10.26 120 TRP A N 1
ATOM 807 C CA . TRP A 1 98 ? 71.007 -3.514 37.867 1.00 9.90 120 TRP A CA 1
ATOM 808 C C . TRP A 1 98 ? 70.676 -4.560 38.903 1.00 10.44 120 TRP A C 1
ATOM 809 O O . TRP A 1 98 ? 70.359 -4.224 40.053 1.00 11.98 120 TRP A O 1
ATOM 820 N N . HIS A 1 99 ? 70.764 -5.829 38.535 1.00 11.63 121 HIS A N 1
ATOM 821 C CA . HIS A 1 99 ? 70.413 -6.876 39.489 1.00 13.08 121 HIS A CA 1
ATOM 822 C C . HIS A 1 99 ? 71.373 -6.898 40.688 1.00 13.24 121 HIS A C 1
ATOM 823 O O . HIS A 1 99 ? 70.943 -7.168 41.826 1.00 14.41 121 HIS A O 1
ATOM 830 N N . TYR A 1 100 ? 72.668 -6.638 40.484 1.00 13.37 122 TYR A N 1
ATOM 831 C CA . TYR A 1 100 ? 73.546 -6.519 41.640 1.00 14.41 122 TYR A CA 1
ATOM 832 C C . TYR A 1 100 ? 73.110 -5.366 42.539 1.00 13.69 122 TYR A C 1
ATOM 833 O O . TYR A 1 100 ? 73.055 -5.524 43.781 1.00 13.67 122 TYR A O 1
ATOM 842 N N . LEU A 1 101 ? 72.835 -4.191 41.971 1.00 12.59 123 LEU A N 1
ATOM 843 C CA . LEU A 1 101 ? 72.450 -3.076 42.815 1.00 12.93 123 LEU A CA 1
ATOM 844 C C . LEU A 1 101 ? 71.180 -3.390 43.590 1.00 12.84 123 LEU A C 1
ATOM 845 O O . LEU A 1 101 ? 71.069 -3.020 44.785 1.00 12.97 123 LEU A O 1
ATOM 850 N N . VAL A 1 102 ? 70.180 -4.031 42.950 1.00 11.03 124 VAL A N 1
ATOM 851 C CA . VAL A 1 102 ? 68.958 -4.393 43.683 1.00 12.61 124 VAL A CA 1
ATOM 852 C C . VAL A 1 102 ? 69.280 -5.378 44.792 1.00 13.60 124 VAL A C 1
ATOM 853 O O . VAL A 1 102 ? 68.732 -5.279 45.894 1.00 14.38 124 VAL A O 1
ATOM 857 N N A SER A 1 103 ? 70.161 -6.339 44.528 0.50 13.97 125 SER A N 1
ATOM 858 N N B SER A 1 103 ? 70.198 -6.320 44.552 0.50 13.34 125 SER A N 1
ATOM 859 C CA A SER A 1 103 ? 70.536 -7.290 45.570 0.50 14.95 125 SER A CA 1
ATOM 860 C CA B SER A 1 103 ? 70.513 -7.321 45.578 0.50 13.17 125 SER A CA 1
ATOM 861 C C A SER A 1 103 ? 71.092 -6.569 46.786 0.50 11.40 125 SER A C 1
ATOM 862 C C B SER A 1 103 ? 71.281 -6.722 46.753 0.50 16.50 125 SER A C 1
ATOM 863 O O A SER A 1 103 ? 70.736 -6.884 47.931 0.50 15.15 125 SER A O 1
ATOM 864 O O B SER A 1 103 ? 71.226 -7.269 47.862 0.50 15.61 125 SER A O 1
ATOM 869 N N . TRP A 1 104 ? 71.960 -5.598 46.555 1.00 12.76 126 TRP A N 1
ATOM 870 C CA . TRP A 1 104 ? 72.688 -4.929 47.630 1.00 14.35 126 TRP A CA 1
ATOM 871 C C . TRP A 1 104 ? 71.841 -3.909 48.359 1.00 13.51 126 TRP A C 1
ATOM 872 O O . TRP A 1 104 ? 71.816 -3.880 49.594 1.00 15.02 126 TRP A O 1
ATOM 883 N N . TYR A 1 105 ? 71.098 -3.071 47.628 1.00 13.02 127 TYR A N 1
ATOM 884 C CA . TYR A 1 105 ? 70.416 -1.922 48.218 1.00 13.00 127 TYR A CA 1
ATOM 885 C C . TYR A 1 105 ? 68.922 -2.096 48.324 1.00 13.51 127 TYR A C 1
ATOM 886 O O . TYR A 1 105 ? 68.284 -1.352 49.072 1.00 13.93 127 TYR A O 1
ATOM 895 N N . GLY A 1 106 ? 68.352 -3.013 47.542 1.00 20.84 128 GLY A N 1
ATOM 896 C CA . GLY A 1 106 ? 66.924 -3.151 47.449 1.00 20.20 128 GLY A CA 1
ATOM 897 C C . GLY A 1 106 ? 66.310 -2.150 46.501 1.00 17.81 128 GLY A C 1
ATOM 898 O O . GLY A 1 106 ? 66.907 -1.158 46.058 1.00 16.74 128 GLY A O 1
ATOM 899 N N . LEU A 1 107 ? 65.072 -2.462 46.111 1.00 17.28 129 LEU A N 1
ATOM 900 C CA . LEU A 1 107 ? 64.263 -1.613 45.249 1.00 15.54 129 LEU A CA 1
ATOM 901 C C . LEU A 1 107 ? 62.997 -1.238 46.007 1.00 17.00 129 LEU A C 1
ATOM 902 O O . LEU A 1 107 ? 62.404 -2.089 46.684 1.00 19.17 129 LEU A O 1
ATOM 907 N N . GLU A 1 108 ? 62.639 0.048 45.966 1.00 16.91 130 GLU A N 1
ATOM 908 C CA . GLU A 1 108 ? 61.487 0.578 46.689 1.00 21.90 130 GLU A CA 1
ATOM 909 C C . GLU A 1 108 ? 60.295 -0.359 46.585 1.00 20.42 130 GLU A C 1
ATOM 910 O O . GLU A 1 108 ? 59.914 -0.793 45.501 1.00 19.51 130 GLU A O 1
ATOM 916 N N . HIS A 1 109 ? 59.700 -0.668 47.727 1.00 21.71 131 HIS A N 1
ATOM 917 C CA . HIS A 1 109 ? 58.673 -1.687 47.750 1.00 22.93 131 HIS A CA 1
ATOM 918 C C . HIS A 1 109 ? 57.504 -1.292 46.852 1.00 23.67 131 HIS A C 1
ATOM 919 O O . HIS A 1 109 ? 57.060 -0.145 46.856 1.00 24.71 131 HIS A O 1
ATOM 926 N N . GLY A 1 110 ? 57.029 -2.247 46.080 1.00 23.56 132 GLY A N 1
ATOM 927 C CA . GLY A 1 110 ? 55.883 -2.027 45.214 1.00 26.20 132 GLY A CA 1
ATOM 928 C C . GLY A 1 110 ? 56.203 -1.387 43.876 1.00 24.68 132 GLY A C 1
ATOM 929 O O . GLY A 1 110 ? 55.314 -1.295 43.025 1.00 27.79 132 GLY A O 1
ATOM 930 N N . GLN A 1 111 ? 57.434 -1.001 43.632 1.00 18.79 133 GLN A N 1
ATOM 931 C CA . GLN A 1 111 ? 57.779 -0.225 42.443 1.00 17.63 133 GLN A CA 1
ATOM 932 C C . GLN A 1 111 ? 58.353 -1.143 41.403 1.00 16.56 133 GLN A C 1
ATOM 933 O O . GLN A 1 111 ? 59.263 -1.913 41.718 1.00 17.51 133 GLN A O 1
ATOM 939 N N . PRO A 1 112 ? 57.895 -1.099 40.148 1.00 15.04 134 PRO A N 1
ATOM 940 C CA . PRO A 1 112 ? 58.461 -1.966 39.094 1.00 14.02 134 PRO A CA 1
ATOM 941 C C . PRO A 1 112 ? 59.791 -1.426 38.609 1.00 14.87 134 PRO A C 1
ATOM 942 O O . PRO A 1 112 ? 59.983 -0.200 38.569 1.00 15.72 134 PRO A O 1
ATOM 946 N N A PRO A 1 113 ? 60.722 -2.298 38.227 0.50 11.80 135 PRO A N 1
ATOM 947 N N B PRO A 1 113 ? 60.699 -2.294 38.187 0.50 13.47 135 PRO A N 1
ATOM 948 C CA A PRO A 1 113 ? 61.907 -1.847 37.496 0.50 11.40 135 PRO A CA 1
ATOM 949 C CA B PRO A 1 113 ? 61.913 -1.846 37.501 0.50 11.75 135 PRO A CA 1
ATOM 950 C C A PRO A 1 113 ? 61.500 -1.161 36.199 0.50 10.12 135 PRO A C 1
ATOM 951 C C B PRO A 1 113 ? 61.566 -1.300 36.127 0.50 13.42 135 PRO A C 1
ATOM 952 O O A PRO A 1 113 ? 60.365 -1.281 35.727 0.50 9.94 135 PRO A O 1
ATOM 953 O O B PRO A 1 113 ? 60.554 -1.671 35.528 0.50 15.77 135 PRO A O 1
ATOM 960 N N . ILE A 1 114 ? 62.461 -0.450 35.607 1.00 9.72 136 ILE A N 1
ATOM 961 C CA . ILE A 1 114 ? 62.242 0.194 34.297 1.00 9.65 136 ILE A CA 1
ATOM 962 C C . ILE A 1 114 ? 63.226 -0.430 33.317 1.00 10.04 136 ILE A C 1
ATOM 963 O O . ILE A 1 114 ? 64.378 0.006 33.173 1.00 10.71 136 ILE A O 1
ATOM 968 N N . GLU A 1 115 ? 62.782 -1.499 32.660 1.00 9.80 137 GLU A N 1
ATOM 969 C CA . GLU A 1 115 ? 63.603 -2.294 31.752 1.00 10.95 137 GLU A CA 1
ATOM 970 C C . GLU A 1 115 ? 63.297 -1.885 30.315 1.00 10.22 137 GLU A C 1
ATOM 971 O O . GLU A 1 115 ? 62.124 -1.799 29.934 1.00 11.01 137 GLU A O 1
ATOM 977 N N . ARG A 1 116 ? 64.345 -1.683 29.539 1.00 10.17 138 ARG A N 1
ATOM 978 C CA . ARG A 1 116 ? 64.193 -1.297 28.142 1.00 11.31 138 ARG A CA 1
ATOM 979 C C . ARG A 1 116 ? 65.224 -2.054 27.336 1.00 11.50 138 ARG A C 1
ATOM 980 O O . ARG A 1 116 ? 66.212 -2.549 27.872 1.00 12.98 138 ARG A O 1
ATOM 988 N N . LYS A 1 117 ? 64.997 -2.162 26.022 1.00 10.39 139 LYS A N 1
ATOM 989 C CA . LYS A 1 117 ? 65.834 -3.021 25.167 1.00 11.51 139 LYS A CA 1
ATOM 990 C C . LYS A 1 117 ? 66.682 -2.169 24.216 1.00 9.77 139 LYS A C 1
ATOM 991 O O . LYS A 1 117 ? 66.200 -1.143 23.699 1.00 11.08 139 LYS A O 1
ATOM 997 N N . VAL A 1 118 ? 67.879 -2.637 23.896 1.00 11.04 140 VAL A N 1
ATOM 998 C CA . VAL A 1 118 ? 68.672 -2.041 22.825 1.00 11.43 140 VAL A CA 1
ATOM 999 C C . VAL A 1 118 ? 68.068 -2.424 21.492 1.00 12.44 140 VAL A C 1
ATOM 1000 O O . VAL A 1 118 ? 67.710 -3.589 21.250 1.00 13.78 140 VAL A O 1
ATOM 1004 N N . ILE A 1 119 ? 67.990 -1.449 20.605 1.00 12.84 141 ILE A N 1
ATOM 1005 C CA . ILE A 1 119 ? 67.629 -1.674 19.202 1.00 14.60 141 ILE A CA 1
ATOM 1006 C C . ILE A 1 119 ? 68.768 -1.240 18.294 1.00 15.89 141 ILE A C 1
ATOM 1007 O O . ILE A 1 119 ? 69.583 -0.374 18.636 1.00 15.41 141 ILE A O 1
ATOM 1012 N N . GLU A 1 120 ? 68.766 -1.816 17.102 1.00 17.90 142 GLU A N 1
ATOM 1013 C CA . GLU A 1 120 ? 69.743 -1.504 16.060 1.00 19.75 142 GLU A CA 1
ATOM 1014 C C . GLU A 1 120 ? 69.069 -0.618 15.038 1.00 21.50 142 GLU A C 1
ATOM 1015 O O . GLU A 1 120 ? 68.144 -1.063 14.350 1.00 25.22 142 GLU A O 1
ATOM 1021 N N . LEU A 1 121 ? 69.641 0.574 14.883 1.00 22.62 143 LEU A N 1
ATOM 1022 C CA . LEU A 1 121 ? 69.243 1.558 13.885 1.00 26.93 143 LEU A CA 1
ATOM 1023 C C . LEU A 1 121 ? 70.294 1.508 12.759 1.00 29.41 143 LEU A C 1
ATOM 1024 O O . LEU A 1 121 ? 71.340 0.865 12.898 1.00 28.61 143 LEU A O 1
ATOM 1029 N N . PRO A 1 122 ? 70.033 2.190 11.637 1.00 34.14 144 PRO A N 1
ATOM 1030 C CA . PRO A 1 122 ? 70.985 2.126 10.529 1.00 31.27 144 PRO A CA 1
ATOM 1031 C C . PRO A 1 122 ? 72.447 2.373 10.844 1.00 39.62 144 PRO A C 1
ATOM 1032 O O . PRO A 1 122 ? 73.310 1.658 10.325 1.00 51.75 144 PRO A O 1
ATOM 1036 N N . ASN A 1 123 ? 72.771 3.372 11.654 1.00 30.74 145 ASN A N 1
ATOM 1037 C CA . ASN A 1 123 ? 74.181 3.545 11.979 1.00 32.43 145 ASN A CA 1
ATOM 1038 C C . ASN A 1 123 ? 74.467 3.528 13.492 1.00 43.56 145 ASN A C 1
ATOM 1039 O O . ASN A 1 123 ? 75.538 3.984 13.905 1.00 37.57 145 ASN A O 1
ATOM 1044 N N . ILE A 1 124 ? 73.708 2.936 14.389 1.00 28.11 146 ILE A N 1
ATOM 1045 C CA . ILE A 1 124 ? 73.859 3.135 15.827 1.00 26.06 146 ILE A CA 1
ATOM 1046 C C . ILE A 1 124 ? 73.013 2.111 16.543 1.00 22.76 146 ILE A C 1
ATOM 1047 O O . ILE A 1 124 ? 71.994 1.667 16.025 1.00 24.68 146 ILE A O 1
ATOM 1052 N N . GLN A 1 125 ? 73.473 1.787 17.739 1.00 20.37 147 GLN A N 1
ATOM 1053 C CA . GLN A 1 125 ? 72.626 1.031 18.638 1.00 19.01 147 GLN A CA 1
ATOM 1054 C C . GLN A 1 125 ? 72.121 1.986 19.721 1.00 17.90 147 GLN A C 1
ATOM 1055 O O . GLN A 1 125 ? 72.827 2.922 20.103 1.00 22.05 147 GLN A O 1
ATOM 1061 N N . LYS A 1 126 ? 70.893 1.803 20.212 1.00 13.84 148 LYS A N 1
ATOM 1062 C CA . LYS A 1 126 ? 70.331 2.734 21.191 1.00 13.72 148 LYS A CA 1
ATOM 1063 C C . LYS A 1 126 ? 69.372 1.983 22.089 1.00 12.10 148 LYS A C 1
ATOM 1064 O O . LYS A 1 126 ? 68.732 1.043 21.641 1.00 12.47 148 LYS A O 1
ATOM 1070 N N . VAL A 1 127 ? 69.257 2.370 23.361 1.00 11.40 149 VAL A N 1
ATOM 1071 C CA . VAL A 1 127 ? 68.204 1.819 24.204 1.00 10.25 149 VAL A CA 1
ATOM 1072 C C . VAL A 1 127 ? 66.900 2.501 23.831 1.00 10.33 149 VAL A C 1
ATOM 1073 O O . VAL A 1 127 ? 66.794 3.745 23.801 1.00 11.49 149 VAL A O 1
ATOM 1077 N N . GLU A 1 128 ? 65.875 1.696 23.535 1.00 9.17 150 GLU A N 1
ATOM 1078 C CA . GLU A 1 128 ? 64.594 2.258 23.103 1.00 9.46 150 GLU A CA 1
ATOM 1079 C C . GLU A 1 128 ? 63.790 2.532 24.366 1.00 9.14 150 GLU A C 1
ATOM 1080 O O . GLU A 1 128 ? 62.998 1.708 24.811 1.00 10.70 150 GLU A O 1
ATOM 1086 N N . VAL A 1 129 ? 63.995 3.710 24.934 1.00 9.30 151 VAL A N 1
ATOM 1087 C CA . VAL A 1 129 ? 63.288 4.101 26.151 1.00 10.33 151 VAL A CA 1
ATOM 1088 C C . VAL A 1 129 ? 61.815 4.304 25.855 1.00 9.59 151 VAL A C 1
ATOM 1089 O O . VAL A 1 129 ? 60.959 4.000 26.702 1.00 10.70 151 VAL A O 1
ATOM 1093 N N . TYR A 1 130 ? 61.496 4.774 24.656 1.00 9.75 152 TYR A N 1
ATOM 1094 C CA . TYR A 1 130 ? 60.126 5.114 24.276 1.00 10.14 152 TYR A CA 1
ATOM 1095 C C . TYR A 1 130 ? 59.758 4.354 23.009 1.00 10.49 152 TYR A C 1
ATOM 1096 O O . TYR A 1 130 ? 59.952 4.882 21.885 1.00 11.68 152 TYR A O 1
ATOM 1105 N N . PRO A 1 131 ? 59.170 3.160 23.127 1.00 9.84 153 PRO A N 1
ATOM 1106 C CA . PRO A 1 131 ? 58.560 2.459 21.954 1.00 9.61 153 PRO A CA 1
ATOM 1107 C C . PRO A 1 131 ? 57.317 3.177 21.516 1.00 10.35 153 PRO A C 1
ATOM 1108 O O . PRO A 1 131 ? 56.952 4.218 22.065 1.00 12.99 153 PRO A O 1
ATOM 1112 N N . VAL A 1 132 ? 56.626 2.646 20.508 1.00 10.27 154 VAL A N 1
ATOM 1113 C CA . VAL A 1 132 ? 55.488 3.300 19.875 1.00 11.29 154 VAL A CA 1
ATOM 1114 C C . VAL A 1 132 ? 54.216 2.530 20.189 1.00 13.36 154 VAL A C 1
ATOM 1115 O O . VAL A 1 132 ? 54.058 1.373 19.744 1.00 15.27 154 VAL A O 1
ATOM 1119 N N . GLU A 1 133 ? 53.261 3.178 20.837 1.00 10.50 155 GLU A N 1
ATOM 1120 C CA . GLU A 1 133 ? 51.946 2.557 21.050 1.00 11.01 155 GLU A CA 1
ATOM 1121 C C . GLU A 1 133 ? 51.000 3.008 19.952 1.00 11.93 155 GLU A C 1
ATOM 1122 O O . GLU A 1 133 ? 50.752 4.220 19.813 1.00 15.01 155 GLU A O 1
ATOM 1128 N N . LEU A 1 134 ? 50.475 2.088 19.161 1.00 9.51 156 LEU A N 1
ATOM 1129 C CA . LEU A 1 134 ? 49.592 2.425 18.033 1.00 9.79 156 LEU A CA 1
ATOM 1130 C C . LEU A 1 134 ? 48.165 2.007 18.356 1.00 11.10 156 LEU A C 1
ATOM 1131 O O . LEU A 1 134 ? 47.941 0.951 18.976 1.00 12.11 156 LEU A O 1
ATOM 1136 N N . LEU A 1 135 ? 47.206 2.792 17.899 1.00 10.52 157 LEU A N 1
ATOM 1137 C CA . LEU A 1 135 ? 45.792 2.484 18.092 1.00 10.86 157 LEU A CA 1
ATOM 1138 C C . LEU A 1 135 ? 45.303 1.808 16.818 1.00 10.33 157 LEU A C 1
ATOM 1139 O O . LEU A 1 135 ? 45.151 2.465 15.768 1.00 11.39 157 LEU A O 1
ATOM 1144 N N . LEU A 1 136 ? 45.050 0.517 16.854 1.00 9.58 158 LEU A N 1
ATOM 1145 C CA . LEU A 1 136 ? 44.636 -0.233 15.679 1.00 9.74 158 LEU A CA 1
ATOM 1146 C C . LEU A 1 136 ? 43.126 -0.280 15.638 1.00 9.94 158 LEU A C 1
ATOM 1147 O O . LEU A 1 136 ? 42.481 -0.686 16.610 1.00 10.62 158 LEU A O 1
ATOM 1152 N N . VAL A 1 137 ? 42.561 0.080 14.472 1.00 9.84 159 VAL A N 1
ATOM 1153 C CA . VAL A 1 137 ? 41.115 0.020 14.266 1.00 10.16 159 VAL A CA 1
ATOM 1154 C C . VAL A 1 137 ? 40.772 -0.539 12.912 1.00 10.45 159 VAL A C 1
ATOM 1155 O O . VAL A 1 137 ? 41.570 -0.474 11.977 1.00 11.01 159 VAL A O 1
ATOM 1159 N N A ARG A 1 138 ? 39.578 -1.129 12.811 0.50 10.99 160 ARG A N 1
ATOM 1160 N N B ARG A 1 138 ? 39.573 -1.054 12.786 0.50 10.24 160 ARG A N 1
ATOM 1161 C CA A ARG A 1 138 ? 38.934 -1.425 11.523 0.50 9.69 160 ARG A CA 1
ATOM 1162 C CA B ARG A 1 138 ? 39.043 -1.387 11.469 0.50 12.51 160 ARG A CA 1
ATOM 1163 C C A ARG A 1 138 ? 38.400 -0.129 10.885 0.50 12.22 160 ARG A C 1
ATOM 1164 C C B ARG A 1 138 ? 38.330 -0.183 10.884 0.50 8.66 160 ARG A C 1
ATOM 1165 O O A ARG A 1 138 ? 38.034 0.829 11.574 0.50 13.55 160 ARG A O 1
ATOM 1166 O O B ARG A 1 138 ? 37.724 0.612 11.611 0.50 9.35 160 ARG A O 1
ATOM 1181 N N . HIS A 1 139 ? 38.359 -0.086 9.542 1.00 10.22 161 HIS A N 1
ATOM 1182 C CA . HIS A 1 139 ? 37.859 1.110 8.868 1.00 11.73 161 HIS A CA 1
ATOM 1183 C C . HIS A 1 139 ? 36.392 1.371 9.166 1.00 11.77 161 HIS A C 1
ATOM 1184 O O . HIS A 1 139 ? 35.956 2.536 9.090 1.00 14.39 161 HIS A O 1
ATOM 1191 N N . ASN A 1 140 ? 35.617 0.341 9.460 1.00 12.87 162 ASN A N 1
ATOM 1192 C CA . ASN A 1 140 ? 34.190 0.544 9.668 1.00 14.93 162 ASN A CA 1
ATOM 1193 C C . ASN A 1 140 ? 33.864 1.049 11.061 1.00 16.35 162 ASN A C 1
ATOM 1194 O O . ASN A 1 140 ? 32.710 1.409 11.309 1.00 21.90 162 ASN A O 1
ATOM 1199 N N . ASP A 1 141 ? 34.801 1.068 11.997 1.00 13.85 163 ASP A N 1
ATOM 1200 C CA . ASP A 1 141 ? 34.504 1.612 13.328 1.00 17.05 163 ASP A CA 1
ATOM 1201 C C . ASP A 1 141 ? 35.802 2.187 13.897 1.00 14.49 163 ASP A C 1
ATOM 1202 O O . ASP A 1 141 ? 36.605 1.492 14.551 1.00 14.18 163 ASP A O 1
ATOM 1207 N N . LEU A 1 142 ? 35.991 3.479 13.715 1.00 15.99 164 LEU A N 1
ATOM 1208 C CA . LEU A 1 142 ? 37.223 4.125 14.109 1.00 14.93 164 LEU A CA 1
ATOM 1209 C C . LEU A 1 142 ? 37.348 4.333 15.613 1.00 15.82 164 LEU A C 1
ATOM 1210 O O . LEU A 1 142 ? 38.430 4.714 16.059 1.00 17.38 164 LEU A O 1
ATOM 1215 N N . GLY A 1 143 ? 36.281 4.027 16.357 1.00 17.16 165 GLY A N 1
ATOM 1216 C CA . GLY A 1 143 ? 36.336 4.190 17.801 1.00 19.50 165 GLY A CA 1
ATOM 1217 C C . GLY A 1 143 ? 36.684 2.908 18.551 1.00 21.14 165 GLY A C 1
ATOM 1218 O O . GLY A 1 143 ? 36.932 2.984 19.759 1.00 26.93 165 GLY A O 1
ATOM 1219 N N . LYS A 1 144 ? 36.643 1.748 17.902 1.00 16.42 166 LYS A N 1
ATOM 1220 C CA . LYS A 1 144 ? 36.901 0.462 18.593 1.00 15.14 166 LYS A CA 1
ATOM 1221 C C . LYS A 1 144 ? 38.357 0.072 18.334 1.00 13.18 166 LYS A C 1
ATOM 1222 O O . LYS A 1 144 ? 38.687 -0.602 17.361 1.00 13.94 166 LYS A O 1
ATOM 1228 N N . SER A 1 145 ? 39.230 0.526 19.216 1.00 13.96 167 SER A N 1
ATOM 1229 C CA . SER A 1 145 ? 40.658 0.367 18.981 1.00 11.44 167 SER A CA 1
ATOM 1230 C C . SER A 1 145 ? 41.258 -0.675 19.919 1.00 11.61 167 SER A C 1
ATOM 1231 O O . SER A 1 145 ? 40.761 -0.901 21.043 1.00 15.31 167 SER A O 1
ATOM 1234 N N . HIS A 1 146 ? 42.347 -1.289 19.472 1.00 10.36 168 HIS A N 1
ATOM 1235 C CA . HIS A 1 146 ? 43.255 -2.056 20.342 1.00 11.63 168 HIS A CA 1
ATOM 1236 C C . HIS A 1 146 ? 44.583 -1.332 20.317 1.00 11.65 168 HIS A C 1
ATOM 1237 O O . HIS A 1 146 ? 45.175 -1.128 19.234 1.00 11.71 168 HIS A O 1
ATOM 1244 N N . THR A 1 147 ? 45.068 -0.945 21.479 1.00 11.61 169 THR A N 1
ATOM 1245 C CA . THR A 1 147 ? 46.383 -0.302 21.573 1.00 11.60 169 THR A CA 1
ATOM 1246 C C . THR A 1 147 ? 47.465 -1.368 21.712 1.00 11.48 169 THR A C 1
ATOM 1247 O O . THR A 1 147 ? 47.409 -2.231 22.611 1.00 13.57 169 THR A O 1
ATOM 1251 N N . VAL A 1 148 ? 48.444 -1.322 20.829 1.00 11.39 170 VAL A N 1
ATOM 1252 C CA . VAL A 1 148 ? 49.529 -2.305 20.812 1.00 11.22 170 VAL A CA 1
ATOM 1253 C C . VAL A 1 148 ? 50.854 -1.578 20.749 1.00 9.56 170 VAL A C 1
ATOM 1254 O O . VAL A 1 148 ? 50.994 -0.639 19.974 1.00 10.89 170 VAL A O 1
ATOM 1258 N N . GLN A 1 149 ? 51.788 -2.003 21.601 1.00 10.60 171 GLN A N 1
ATOM 1259 C CA . GLN A 1 149 ? 53.134 -1.471 21.586 1.00 10.81 171 GLN A CA 1
ATOM 1260 C C . GLN A 1 149 ? 53.967 -2.152 20.502 1.00 10.08 171 GLN A C 1
ATOM 1261 O O . GLN A 1 149 ? 53.996 -3.391 20.409 1.00 13.41 171 GLN A O 1
ATOM 1267 N N . PHE A 1 150 ? 54.683 -1.332 19.724 1.00 9.37 172 PHE A N 1
ATOM 1268 C CA . PHE A 1 150 ? 55.636 -1.833 18.729 1.00 9.58 172 PHE A CA 1
ATOM 1269 C C . PHE A 1 150 ? 56.960 -1.116 18.925 1.00 10.83 172 PHE A C 1
ATOM 1270 O O . PHE A 1 150 ? 57.034 -0.014 19.488 1.00 11.73 172 PHE A O 1
ATOM 1278 N N . SER A 1 151 ? 58.046 -1.777 18.562 1.00 10.39 173 SER A N 1
ATOM 1279 C CA . SER A 1 151 ? 59.340 -1.106 18.464 1.00 11.15 173 SER A CA 1
ATOM 1280 C C . SER A 1 151 ? 59.393 -0.256 17.200 1.00 9.68 173 SER A C 1
ATOM 1281 O O . SER A 1 151 ? 58.789 -0.591 16.157 1.00 10.08 173 SER A O 1
ATOM 1284 N N . HIS A 1 152 ? 60.190 0.802 17.234 1.00 9.53 174 HIS A N 1
ATOM 1285 C CA . HIS A 1 152 ? 60.539 1.557 16.044 1.00 9.47 174 HIS A CA 1
ATOM 1286 C C . HIS A 1 152 ? 61.136 0.704 14.943 1.00 11.52 174 HIS A C 1
ATOM 1287 O O . HIS A 1 152 ? 61.055 1.085 13.756 1.00 11.69 174 HIS A O 1
ATOM 1294 N N . THR A 1 153 ? 61.755 -0.419 15.281 1.00 11.61 175 THR A N 1
ATOM 1295 C CA . THR A 1 153 ? 62.343 -1.246 14.242 1.00 13.59 175 THR A CA 1
ATOM 1296 C C . THR A 1 153 ? 61.416 -2.339 13.728 1.00 11.81 175 THR A C 1
ATOM 1297 O O . THR A 1 153 ? 61.827 -3.070 12.829 1.00 14.80 175 THR A O 1
ATOM 1301 N N . ASP A 1 154 ? 60.191 -2.446 14.250 1.00 10.83 176 ASP A N 1
ATOM 1302 C CA . ASP A 1 154 ? 59.269 -3.418 13.707 1.00 10.61 176 ASP A CA 1
ATOM 1303 C C . ASP A 1 154 ? 58.773 -2.977 12.317 1.00 11.43 176 ASP A C 1
ATOM 1304 O O . ASP A 1 154 ? 58.679 -1.784 12.005 1.00 12.01 176 ASP A O 1
ATOM 1309 N N . SER A 1 155 ? 58.408 -3.946 11.485 1.00 11.51 177 SER A N 1
ATOM 1310 C CA . SER A 1 155 ? 57.957 -3.615 10.133 1.00 11.96 177 SER A CA 1
ATOM 1311 C C . SER A 1 155 ? 56.482 -3.236 10.141 1.00 11.61 177 SER A C 1
ATOM 1312 O O . SER A 1 155 ? 55.688 -3.637 11.009 1.00 11.24 177 SER A O 1
ATOM 1315 N N . ILE A 1 156 ? 56.097 -2.491 9.104 1.00 11.52 178 ILE A N 1
ATOM 1316 C CA . ILE A 1 156 ? 54.676 -2.245 8.869 1.00 10.80 178 ILE A CA 1
ATOM 1317 C C . ILE A 1 156 ? 53.909 -3.550 8.652 1.00 11.43 178 ILE A C 1
ATOM 1318 O O . ILE A 1 156 ? 52.757 -3.703 9.087 1.00 10.86 178 ILE A O 1
ATOM 1323 N N . GLY A 1 157 ? 54.570 -4.541 8.050 1.00 11.15 179 GLY A N 1
ATOM 1324 C CA . GLY A 1 157 ? 53.938 -5.833 7.890 1.00 11.72 179 GLY A CA 1
ATOM 1325 C C . GLY A 1 157 ? 53.581 -6.432 9.244 1.00 11.48 179 GLY A C 1
ATOM 1326 O O . GLY A 1 157 ? 52.545 -7.066 9.369 1.00 11.67 179 GLY A O 1
ATOM 1327 N N . LEU A 1 158 ? 54.456 -6.320 10.229 1.00 12.08 180 LEU A N 1
ATOM 1328 C CA . LEU A 1 158 ? 54.105 -6.826 11.558 1.00 11.23 180 LEU A CA 1
ATOM 1329 C C . LEU A 1 158 ? 52.932 -6.075 12.145 1.00 10.29 180 LEU A C 1
ATOM 1330 O O . LEU A 1 158 ? 52.037 -6.681 12.753 1.00 10.76 180 LEU A O 1
ATOM 1335 N N . VAL A 1 159 ? 52.864 -4.760 11.924 1.00 9.32 181 VAL A N 1
ATOM 1336 C CA . VAL A 1 159 ? 51.690 -4.026 12.397 1.00 8.91 181 VAL A CA 1
ATOM 1337 C C . VAL A 1 159 ? 50.422 -4.577 11.750 1.00 8.95 181 VAL A C 1
ATOM 1338 O O . VAL A 1 159 ? 49.395 -4.784 12.416 1.00 9.95 181 VAL A O 1
ATOM 1342 N N . LEU A 1 160 ? 50.466 -4.800 10.438 1.00 9.22 182 LEU A N 1
ATOM 1343 C CA . LEU A 1 160 ? 49.280 -5.311 9.743 1.00 9.72 182 LEU A CA 1
ATOM 1344 C C . LEU A 1 160 ? 48.907 -6.727 10.200 1.00 9.25 182 LEU A C 1
ATOM 1345 O O . LEU A 1 160 ? 47.732 -7.014 10.448 1.00 11.07 182 LEU A O 1
ATOM 1350 N N . ARG A 1 161 ? 49.899 -7.599 10.367 1.00 10.61 183 ARG A N 1
ATOM 1351 C CA . ARG A 1 161 ? 49.595 -8.949 10.845 1.00 12.89 183 ARG A CA 1
ATOM 1352 C C . ARG A 1 161 ? 48.986 -8.894 12.233 1.00 11.18 183 ARG A C 1
ATOM 1353 O O . ARG A 1 161 ? 48.070 -9.654 12.555 1.00 11.87 183 ARG A O 1
ATOM 1361 N N . THR A 1 162 ? 49.447 -7.956 13.043 1.00 10.48 184 THR A N 1
ATOM 1362 C CA . THR A 1 162 ? 48.929 -7.816 14.414 1.00 11.14 184 THR A CA 1
ATOM 1363 C C . THR A 1 162 ? 47.506 -7.303 14.380 1.00 10.16 184 THR A C 1
ATOM 1364 O O . THR A 1 162 ? 46.651 -7.845 15.079 1.00 11.70 184 THR A O 1
ATOM 1368 N N . ALA A 1 163 ? 47.201 -6.316 13.528 1.00 10.98 185 ALA A N 1
ATOM 1369 C CA . ALA A 1 163 ? 45.820 -5.839 13.427 1.00 10.23 185 ALA A CA 1
ATOM 1370 C C . ALA A 1 163 ? 44.906 -6.963 12.941 1.00 10.71 185 ALA A C 1
ATOM 1371 O O . ALA A 1 163 ? 43.785 -7.122 13.439 1.00 11.83 185 ALA A O 1
ATOM 1373 N N . ARG A 1 164 ? 45.356 -7.776 11.972 1.00 10.66 186 ARG A N 1
ATOM 1374 C CA . ARG A 1 164 ? 44.512 -8.873 11.501 1.00 10.35 186 ARG A CA 1
ATOM 1375 C C . ARG A 1 164 ? 44.235 -9.854 12.643 1.00 12.12 186 ARG A C 1
ATOM 1376 O O . ARG A 1 164 ? 43.099 -10.319 12.815 1.00 13.00 186 ARG A O 1
ATOM 1384 N N . GLU A 1 165 ? 45.262 -10.185 13.442 1.00 12.08 187 GLU A N 1
ATOM 1385 C CA . GLU A 1 165 ? 45.074 -11.125 14.553 1.00 14.15 187 GLU A CA 1
ATOM 1386 C C . GLU A 1 165 ? 44.115 -10.547 15.567 1.00 12.47 187 GLU A C 1
ATOM 1387 O O . GLU A 1 165 ? 43.231 -11.256 16.048 1.00 13.99 187 GLU A O 1
ATOM 1393 N N . ARG A 1 166 ? 44.309 -9.287 15.951 1.00 12.05 188 ARG A N 1
ATOM 1394 C CA . ARG A 1 166 ? 43.493 -8.712 17.027 1.00 13.53 188 ARG A CA 1
ATOM 1395 C C . ARG A 1 166 ? 42.051 -8.527 16.615 1.00 12.93 188 ARG A C 1
ATOM 1396 O O . ARG A 1 166 ? 41.173 -8.599 17.481 1.00 15.94 188 ARG A O 1
ATOM 1404 N N . PHE A 1 167 ? 41.761 -8.374 15.319 1.00 12.81 189 PHE A N 1
ATOM 1405 C CA . PHE A 1 167 ? 40.394 -8.214 14.843 1.00 12.31 189 PHE A CA 1
ATOM 1406 C C . PHE A 1 167 ? 39.808 -9.514 14.299 1.00 13.13 189 PHE A C 1
ATOM 1407 O O . PHE A 1 167 ? 38.693 -9.499 13.752 1.00 15.86 189 PHE A O 1
ATOM 1415 N N . LEU A 1 168 ? 40.521 -10.632 14.436 1.00 13.52 190 LEU A N 1
ATOM 1416 C CA . LEU A 1 168 ? 40.040 -11.934 13.993 1.00 14.80 190 LEU A CA 1
ATOM 1417 C C . LEU A 1 168 ? 39.713 -11.925 12.491 1.00 14.52 190 LEU A C 1
ATOM 1418 O O . LEU A 1 168 ? 38.739 -12.544 12.044 1.00 16.48 190 LEU A O 1
ATOM 1423 N N . VAL A 1 169 ? 40.547 -11.262 11.698 1.00 13.61 191 VAL A N 1
ATOM 1424 C CA . VAL A 1 169 ? 40.386 -11.314 10.234 1.00 13.43 191 VAL A CA 1
ATOM 1425 C C . VAL A 1 169 ? 40.650 -12.723 9.746 1.00 15.66 191 VAL A C 1
ATOM 1426 O O . VAL A 1 169 ? 41.593 -13.404 10.177 1.00 18.60 191 VAL A O 1
ATOM 1430 N N . GLU A 1 170 ? 39.795 -13.198 8.842 1.00 17.58 192 GLU A N 1
ATOM 1431 C CA . GLU A 1 170 ? 39.953 -14.552 8.330 1.00 20.59 192 GLU A CA 1
ATOM 1432 C C . GLU A 1 170 ? 41.018 -14.595 7.235 1.00 17.94 192 GLU A C 1
ATOM 1433 O O . GLU A 1 170 ? 41.267 -13.593 6.564 1.00 16.39 192 GLU A O 1
ATOM 1439 N N . PRO A 1 171 ? 41.641 -15.775 7.023 1.00 20.84 193 PRO A N 1
ATOM 1440 C CA . PRO A 1 171 ? 42.824 -15.819 6.143 1.00 23.05 193 PRO A CA 1
ATOM 1441 C C . PRO A 1 171 ? 42.567 -15.329 4.735 1.00 22.73 193 PRO A C 1
ATOM 1442 O O . PRO A 1 171 ? 43.450 -14.694 4.153 1.00 23.60 193 PRO A O 1
ATOM 1446 N N . GLN A 1 172 ? 41.375 -15.561 4.192 1.00 20.65 194 GLN A N 1
ATOM 1447 C CA . GLN A 1 172 ? 41.060 -15.204 2.813 1.00 23.94 194 GLN A CA 1
ATOM 1448 C C . GLN A 1 172 ? 40.670 -13.747 2.651 1.00 22.94 194 GLN A C 1
ATOM 1449 O O . GLN A 1 172 ? 40.580 -13.262 1.516 1.00 24.39 194 GLN A O 1
ATOM 1455 N N . GLU A 1 173 ? 40.463 -13.020 3.742 1.00 16.66 195 GLU A N 1
ATOM 1456 C CA . GLU A 1 173 ? 40.129 -11.606 3.625 1.00 15.04 195 GLU A CA 1
ATOM 1457 C C . GLU A 1 173 ? 41.381 -10.792 3.276 1.00 16.14 195 GLU A C 1
ATOM 1458 O O . GLU A 1 173 ? 42.502 -11.106 3.718 1.00 17.10 195 GLU A O 1
ATOM 1464 N N A ASP A 1 174 ? 41.200 -9.762 2.452 0.60 13.71 196 ASP A N 1
ATOM 1465 N N B ASP A 1 174 ? 41.182 -9.705 2.528 0.40 14.28 196 ASP A N 1
ATOM 1466 C CA A ASP A 1 174 ? 42.284 -8.860 2.059 0.60 12.43 196 ASP A CA 1
ATOM 1467 C CA B ASP A 1 174 ? 42.260 -8.856 2.009 0.40 12.46 196 ASP A CA 1
ATOM 1468 C C A ASP A 1 174 ? 42.212 -7.585 2.876 0.60 14.44 196 ASP A C 1
ATOM 1469 C C B ASP A 1 174 ? 42.234 -7.537 2.774 0.40 11.04 196 ASP A C 1
ATOM 1470 O O A ASP A 1 174 ? 41.129 -7.005 3.042 0.60 10.80 196 ASP A O 1
ATOM 1471 O O B ASP A 1 174 ? 41.193 -6.875 2.819 0.40 20.26 196 ASP A O 1
ATOM 1480 N N . THR A 1 175 ? 43.358 -7.176 3.416 1.00 11.12 197 THR A N 1
ATOM 1481 C CA . THR A 1 175 ? 43.409 -6.013 4.292 1.00 10.43 197 THR A CA 1
ATOM 1482 C C . THR A 1 175 ? 44.626 -5.188 3.949 1.00 10.63 197 THR A C 1
ATOM 1483 O O . THR A 1 175 ? 45.635 -5.728 3.491 1.00 12.75 197 THR A O 1
ATOM 1487 N N . ARG A 1 176 ? 44.567 -3.886 4.224 1.00 10.87 198 ARG A N 1
ATOM 1488 C CA . ARG A 1 176 ? 45.704 -2.987 3.988 1.00 10.01 198 ARG A CA 1
ATOM 1489 C C . ARG A 1 176 ? 45.627 -1.847 5.000 1.00 10.82 198 ARG A C 1
ATOM 1490 O O . ARG A 1 176 ? 44.549 -1.568 5.524 1.00 10.25 198 ARG A O 1
ATOM 1498 N N . LEU A 1 177 ? 46.762 -1.158 5.238 1.00 9.55 199 LEU A N 1
ATOM 1499 C CA . LEU A 1 177 ? 46.807 -0.168 6.301 1.00 9.01 199 LEU A CA 1
ATOM 1500 C C . LEU A 1 177 ? 46.898 1.260 5.782 1.00 9.47 199 LEU A C 1
ATOM 1501 O O . LEU A 1 177 ? 47.512 1.573 4.739 1.00 9.61 199 LEU A O 1
ATOM 1506 N N . TRP A 1 178 ? 46.363 2.137 6.636 1.00 9.41 200 TRP A N 1
ATOM 1507 C CA . TRP A 1 178 ? 46.437 3.593 6.542 1.00 9.31 200 TRP A CA 1
ATOM 1508 C C . TRP A 1 178 ? 46.878 4.158 7.878 1.00 9.85 200 TRP A C 1
ATOM 1509 O O . TRP A 1 178 ? 46.605 3.553 8.939 1.00 10.99 200 TRP A O 1
ATOM 1520 N N . ALA A 1 179 ? 47.536 5.305 7.866 1.00 9.49 201 ALA A N 1
ATOM 1521 C CA . ALA A 1 179 ? 47.833 6.052 9.097 1.00 9.67 201 ALA A CA 1
ATOM 1522 C C . ALA A 1 179 ? 47.123 7.393 9.049 1.00 10.34 201 ALA A C 1
ATOM 1523 O O . ALA A 1 179 ? 47.207 8.079 8.019 1.00 11.76 201 ALA A O 1
ATOM 1525 N N . LYS A 1 180 ? 46.468 7.807 10.130 1.00 10.30 202 LYS A N 1
ATOM 1526 C CA . LYS A 1 180 ? 45.892 9.150 10.165 1.00 11.59 202 LYS A CA 1
ATOM 1527 C C . LYS A 1 180 ? 46.974 10.127 10.572 1.00 10.99 202 LYS A C 1
ATOM 1528 O O . LYS A 1 180 ? 47.676 9.907 11.577 1.00 12.66 202 LYS A O 1
ATOM 1534 N N . ASN A 1 181 ? 47.170 11.188 9.803 1.00 11.42 203 ASN A N 1
ATOM 1535 C CA . ASN A 1 181 ? 48.283 12.094 10.016 1.00 10.78 203 ASN A CA 1
ATOM 1536 C C . ASN A 1 181 ? 47.808 13.292 10.843 1.00 12.54 203 ASN A C 1
ATOM 1537 O O . ASN A 1 181 ? 46.626 13.441 11.169 1.00 12.99 203 ASN A O 1
ATOM 1542 N N . SER A 1 182 ? 48.748 14.166 11.198 1.00 14.00 204 SER A N 1
ATOM 1543 C CA . SER A 1 182 ? 48.445 15.307 12.034 1.00 14.74 204 SER A CA 1
ATOM 1544 C C . SER A 1 182 ? 47.568 16.332 11.329 1.00 17.89 204 SER A C 1
ATOM 1545 O O . SER A 1 182 ? 46.975 17.175 12.009 1.00 19.03 204 SER A O 1
ATOM 1548 N N . GLU A 1 183 ? 47.461 16.291 9.982 1.00 14.97 205 GLU A N 1
ATOM 1549 C CA . GLU A 1 183 ? 46.507 17.169 9.296 1.00 17.80 205 GLU A CA 1
ATOM 1550 C C . GLU A 1 183 ? 45.098 16.619 9.324 1.00 16.13 205 GLU A C 1
ATOM 1551 O O . GLU A 1 183 ? 44.160 17.335 8.920 1.00 20.43 205 GLU A O 1
ATOM 1557 N N . GLY A 1 184 ? 44.903 15.411 9.800 1.00 14.52 206 GLY A N 1
ATOM 1558 C CA . GLY A 1 184 ? 43.590 14.815 9.868 1.00 15.69 206 GLY A CA 1
ATOM 1559 C C . GLY A 1 184 ? 43.214 14.032 8.646 1.00 15.02 206 GLY A C 1
ATOM 1560 O O . GLY A 1 184 ? 42.065 13.581 8.571 1.00 17.00 206 GLY A O 1
ATOM 1561 N N . SER A 1 185 ? 44.105 13.872 7.696 1.00 11.96 207 SER A N 1
ATOM 1562 C CA . SER A 1 185 ? 43.849 13.055 6.525 1.00 12.41 207 SER A CA 1
ATOM 1563 C C . SER A 1 185 ? 44.590 11.743 6.670 1.00 11.53 207 SER A C 1
ATOM 1564 O O . SER A 1 185 ? 45.232 11.471 7.700 1.00 11.34 207 SER A O 1
ATOM 1567 N N . LEU A 1 186 ? 44.489 10.882 5.664 1.00 12.28 208 LEU A N 1
ATOM 1568 C CA . LEU A 1 186 ? 45.080 9.557 5.688 1.00 11.06 208 LEU A CA 1
ATOM 1569 C C . LEU A 1 186 ? 46.257 9.402 4.736 1.00 10.47 208 LEU A C 1
ATOM 1570 O O . LEU A 1 186 ? 46.190 9.810 3.568 1.00 12.39 208 LEU A O 1
ATOM 1575 N N . ASP A 1 187 ? 47.318 8.762 5.218 1.00 11.16 209 ASP A N 1
ATOM 1576 C CA . ASP A 1 187 ? 48.441 8.346 4.380 1.00 12.57 209 ASP A CA 1
ATOM 1577 C C . ASP A 1 187 ? 48.404 6.842 4.230 1.00 9.98 209 ASP A C 1
ATOM 1578 O O . ASP A 1 187 ? 48.342 6.102 5.223 1.00 11.24 209 ASP A O 1
ATOM 1583 N N . ARG A 1 188 ? 48.454 6.368 3.001 1.00 11.07 210 ARG A N 1
ATOM 1584 C CA . ARG A 1 188 ? 48.443 4.944 2.760 1.00 10.65 210 ARG A CA 1
ATOM 1585 C C . ARG A 1 188 ? 49.805 4.338 3.118 1.00 11.40 210 ARG A C 1
ATOM 1586 O O . ARG A 1 188 ? 50.835 4.900 2.768 1.00 12.72 210 ARG A O 1
ATOM 1594 N N . LEU A 1 189 ? 49.812 3.218 3.843 1.00 10.08 211 LEU A N 1
ATOM 1595 C CA . LEU A 1 189 ? 51.088 2.552 4.189 1.00 10.82 211 LEU A CA 1
ATOM 1596 C C . LEU A 1 189 ? 51.295 1.450 3.170 1.00 10.85 211 LEU A C 1
ATOM 1597 O O . LEU A 1 189 ? 50.970 0.276 3.411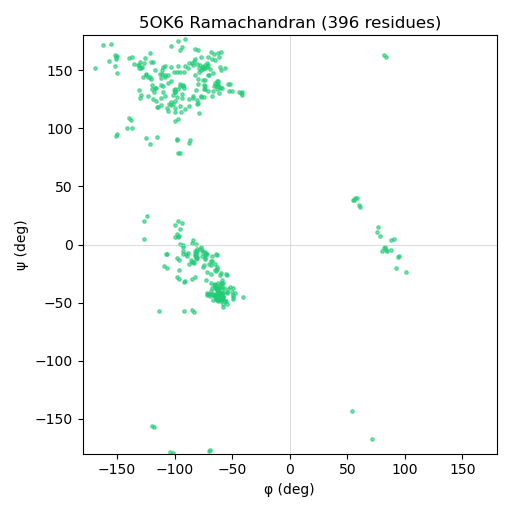 1.00 11.36 211 LEU A O 1
ATOM 1602 N N . TYR A 1 190 ? 51.762 1.852 1.979 1.00 10.54 212 TYR A N 1
ATOM 1603 C CA . TYR A 1 190 ? 51.866 0.913 0.855 1.00 11.88 212 TYR A CA 1
ATOM 1604 C C . TYR A 1 190 ? 52.859 -0.198 1.109 1.00 12.75 212 TYR A C 1
ATOM 1605 O O . TYR A 1 190 ? 52.700 -1.296 0.587 1.00 15.68 212 TYR A O 1
ATOM 1614 N N . ASP A 1 191 ? 53.957 0.100 1.817 1.00 12.90 213 ASP A N 1
ATOM 1615 C CA . ASP A 1 191 ? 55.109 -0.794 1.842 1.00 14.78 213 ASP A CA 1
ATOM 1616 C C . ASP A 1 191 ? 55.150 -1.497 3.201 1.00 13.09 213 ASP A C 1
ATOM 1617 O O . ASP A 1 191 ? 55.412 -0.854 4.227 1.00 14.57 213 ASP A O 1
ATOM 1622 N N . THR A 1 192 ? 54.968 -2.787 3.222 1.00 14.51 214 THR A N 1
ATOM 1623 C CA . THR A 1 192 ? 55.057 -3.524 4.480 1.00 15.62 214 THR A CA 1
ATOM 1624 C C . THR A 1 192 ? 56.458 -3.850 4.898 1.00 15.14 214 THR A C 1
ATOM 1625 O O . THR A 1 192 ? 56.647 -4.329 6.032 1.00 15.58 214 THR A O 1
ATOM 1629 N N . HIS A 1 193 ? 57.464 -3.606 4.074 1.00 15.82 215 HIS A N 1
ATOM 1630 C CA . HIS A 1 193 ? 58.823 -3.947 4.449 1.00 16.92 215 HIS A CA 1
ATOM 1631 C C . HIS A 1 193 ? 59.511 -2.857 5.227 1.00 17.43 215 HIS A C 1
ATOM 1632 O O . HIS A 1 193 ? 60.511 -3.159 5.924 1.00 23.79 215 HIS A O 1
ATOM 1639 N N . ILE A 1 194 ? 59.021 -1.646 5.205 1.00 15.98 216 ILE A N 1
ATOM 1640 C CA . ILE A 1 194 ? 59.709 -0.583 5.917 1.00 15.89 216 ILE A CA 1
ATOM 1641 C C . ILE A 1 194 ? 59.303 -0.639 7.372 1.00 14.09 216 ILE A C 1
ATOM 1642 O O . ILE A 1 194 ? 58.337 -1.321 7.762 1.00 13.62 216 ILE A O 1
ATOM 1647 N N . THR A 1 195 ? 60.022 0.100 8.208 1.00 13.28 217 THR A N 1
ATOM 1648 C CA . THR A 1 195 ? 59.772 0.026 9.638 1.00 11.49 217 THR A CA 1
ATOM 1649 C C . THR A 1 195 ? 58.812 1.094 10.108 1.00 11.35 217 THR A C 1
ATOM 1650 O O . THR A 1 195 ? 58.559 2.104 9.441 1.00 12.02 217 THR A O 1
ATOM 1654 N N . VAL A 1 196 ? 58.390 0.927 11.387 1.00 11.47 218 VAL A N 1
ATOM 1655 C CA . VAL A 1 196 ? 57.639 1.962 12.098 1.00 10.86 218 VAL A CA 1
ATOM 1656 C C . VAL A 1 196 ? 58.388 3.281 12.088 1.00 11.91 218 VAL A C 1
ATOM 1657 O O . VAL A 1 196 ? 57.783 4.340 11.825 1.00 12.90 218 VAL A O 1
ATOM 1661 N N . LEU A 1 197 ? 59.720 3.244 12.298 1.00 11.37 219 LEU A N 1
ATOM 1662 C CA . LEU A 1 197 ? 60.504 4.473 12.209 1.00 13.27 219 LEU A CA 1
ATOM 1663 C C . LEU A 1 197 ? 60.492 5.057 10.801 1.00 13.59 219 LEU A C 1
ATOM 1664 O O . LEU A 1 197 ? 60.315 6.274 10.616 1.00 15.09 219 LEU A O 1
ATOM 1669 N N . ASP A 1 198 ? 60.719 4.218 9.780 1.00 14.41 220 ASP A N 1
ATOM 1670 C CA . ASP A 1 198 ? 60.739 4.734 8.402 1.00 15.68 220 ASP A CA 1
ATOM 1671 C C . ASP A 1 198 ? 59.413 5.400 8.060 1.00 14.23 220 ASP A C 1
ATOM 1672 O O . ASP A 1 198 ? 59.384 6.374 7.289 1.00 17.00 220 ASP A O 1
ATOM 1677 N N . ALA A 1 199 ? 58.313 4.863 8.539 1.00 14.09 221 ALA A N 1
ATOM 1678 C CA . ALA A 1 199 ? 56.990 5.403 8.266 1.00 13.81 221 ALA A CA 1
ATOM 1679 C C . ALA A 1 199 ? 56.659 6.584 9.164 1.00 14.33 221 ALA A C 1
ATOM 1680 O O . ALA A 1 199 ? 55.557 7.160 9.018 1.00 16.70 221 ALA A O 1
ATOM 1682 N N . ALA A 1 200 ? 57.531 6.930 10.102 1.00 14.03 222 ALA A N 1
ATOM 1683 C CA . ALA A 1 200 ? 57.356 8.091 10.994 1.00 14.31 222 ALA A CA 1
ATOM 1684 C C . ALA A 1 200 ? 56.079 7.969 11.847 1.00 14.71 222 ALA A C 1
ATOM 1685 O O . ALA A 1 200 ? 55.471 8.982 12.210 1.00 18.37 222 ALA A O 1
ATOM 1687 N N . LEU A 1 201 ? 55.709 6.759 12.242 1.00 12.28 223 LEU A N 1
ATOM 1688 C CA . LEU A 1 201 ? 54.560 6.599 13.134 1.00 11.96 223 LEU A CA 1
ATOM 1689 C C . LEU A 1 201 ? 54.916 7.000 14.558 1.00 13.04 223 LEU A C 1
ATOM 1690 O O . LEU A 1 201 ? 56.081 6.949 14.993 1.00 14.50 223 LEU A O 1
ATOM 1695 N N . GLU A 1 202 ? 53.889 7.438 15.294 1.00 11.99 224 GLU A N 1
ATOM 1696 C CA . GLU A 1 202 ? 54.074 8.000 16.621 1.00 12.39 224 GLU A CA 1
ATOM 1697 C C . GLU A 1 202 ? 53.107 7.400 17.622 1.00 11.40 224 GLU A C 1
ATOM 1698 O O . GLU A 1 202 ? 52.021 6.946 17.264 1.00 11.38 224 GLU A O 1
ATOM 1704 N N . THR A 1 203 ? 53.494 7.412 18.882 1.00 12.26 225 THR A N 1
ATOM 1705 C CA . THR A 1 203 ? 52.594 6.954 19.942 1.00 13.58 225 THR A CA 1
ATOM 1706 C C . THR A 1 203 ? 51.277 7.689 19.848 1.00 15.12 225 THR A C 1
ATOM 1707 O O . THR A 1 203 ? 51.227 8.931 19.761 1.00 15.10 225 THR A O 1
ATOM 1711 N N . GLY A 1 204 ? 50.181 6.928 20.036 1.00 13.72 226 GLY A N 1
ATOM 1712 C CA . GLY A 1 204 ? 48.839 7.477 20.007 1.00 14.79 226 GLY A CA 1
ATOM 1713 C C . GLY A 1 204 ? 48.260 7.583 18.627 1.00 13.83 226 GLY A C 1
ATOM 1714 O O . GLY A 1 204 ? 47.107 7.973 18.499 1.00 15.27 226 GLY A O 1
ATOM 1715 N N . GLN A 1 205 ? 49.033 7.285 17.592 1.00 10.57 227 GLN A N 1
ATOM 1716 C CA . GLN A 1 205 ? 48.527 7.484 16.229 1.00 9.79 227 GLN A CA 1
ATOM 1717 C C . GLN A 1 205 ? 47.526 6.401 15.858 1.00 11.63 227 GLN A C 1
ATOM 1718 O O . GLN A 1 205 ? 47.673 5.212 16.212 1.00 11.19 227 GLN A O 1
ATOM 1724 N N . LEU A 1 206 ? 46.490 6.827 15.129 1.00 10.94 228 LEU A N 1
ATOM 1725 C CA . LEU A 1 206 ? 45.469 5.948 14.615 1.00 9.95 228 LEU A CA 1
ATOM 1726 C C . LEU A 1 206 ? 45.912 5.224 13.363 1.00 9.58 228 LEU A C 1
ATOM 1727 O O . LEU A 1 206 ? 46.269 5.872 12.344 1.00 10.15 228 LEU A O 1
ATOM 1732 N N . ILE A 1 207 ? 45.895 3.900 13.402 1.00 9.13 229 ILE A N 1
ATOM 1733 C CA . ILE A 1 207 ? 46.277 3.047 12.281 1.00 8.78 229 ILE A CA 1
ATOM 1734 C C . ILE A 1 207 ? 45.032 2.302 11.889 1.00 8.89 229 ILE A C 1
ATOM 1735 O O . ILE A 1 207 ? 44.459 1.531 12.683 1.00 10.20 229 ILE A O 1
ATOM 1740 N N . ILE A 1 208 ? 44.593 2.517 10.655 1.00 9.35 230 ILE A N 1
ATOM 1741 C CA . ILE A 1 208 ? 43.335 1.975 10.172 1.00 9.52 230 ILE A CA 1
ATOM 1742 C C . ILE A 1 208 ? 43.578 0.799 9.236 1.00 9.82 230 ILE A C 1
ATOM 1743 O O . ILE A 1 208 ? 44.283 0.940 8.210 1.00 10.36 230 ILE A O 1
ATOM 1748 N N . MET A 1 209 ? 43.036 -0.366 9.589 1.00 8.98 231 MET A N 1
ATOM 1749 C CA . MET A 1 209 ? 43.050 -1.553 8.751 1.00 8.46 231 MET A CA 1
ATOM 1750 C C . MET A 1 209 ? 41.748 -1.572 7.968 1.00 10.58 231 MET A C 1
ATOM 1751 O O . MET A 1 209 ? 40.660 -1.681 8.530 1.00 11.01 231 MET A O 1
ATOM 1756 N N . GLU A 1 210 ? 41.904 -1.426 6.641 1.00 10.23 232 GLU A N 1
ATOM 1757 C CA . GLU A 1 210 ? 40.800 -1.500 5.694 1.00 10.71 232 GLU A CA 1
ATOM 1758 C C . GLU A 1 210 ? 40.666 -2.921 5.175 1.00 9.79 232 GLU A C 1
ATOM 1759 O O . GLU A 1 210 ? 41.674 -3.510 4.785 1.00 11.89 232 GLU A O 1
ATOM 1765 N N . THR A 1 211 ? 39.431 -3.433 5.092 1.00 11.62 233 THR A N 1
ATOM 1766 C CA . THR A 1 211 ? 39.164 -4.758 4.528 1.00 12.03 233 THR A CA 1
ATOM 1767 C C . THR A 1 211 ? 38.444 -4.594 3.192 1.00 11.23 233 THR A C 1
ATOM 1768 O O . THR A 1 211 ? 37.450 -3.878 3.105 1.00 12.61 233 THR A O 1
ATOM 1772 N N . ARG A 1 212 ? 38.939 -5.298 2.184 1.00 11.46 234 ARG A N 1
ATOM 1773 C CA . ARG A 1 212 ? 38.308 -5.306 0.869 1.00 12.07 234 ARG A CA 1
ATOM 1774 C C . ARG A 1 212 ? 36.915 -5.886 0.979 1.00 12.90 234 ARG A C 1
ATOM 1775 O O . ARG A 1 212 ? 36.689 -6.875 1.670 1.00 13.93 234 ARG A O 1
ATOM 1783 N N . LYS A 1 213 ? 35.983 -5.291 0.244 1.00 12.49 235 LYS A N 1
ATOM 1784 C CA . LYS A 1 213 ? 34.619 -5.821 0.205 1.00 13.89 235 LYS A CA 1
ATOM 1785 C C . LYS A 1 213 ? 34.566 -7.123 -0.595 1.00 14.78 235 LYS A C 1
ATOM 1786 O O . LYS A 1 213 ? 35.427 -7.414 -1.439 1.00 16.49 235 LYS A O 1
ATOM 1792 N N . LYS A 1 214 ? 33.548 -7.926 -0.301 1.00 16.02 236 LYS A N 1
ATOM 1793 C CA . LYS A 1 214 ? 33.369 -9.186 -1.018 1.00 18.16 236 LYS A CA 1
ATOM 1794 C C . LYS A 1 214 ? 33.094 -8.999 -2.510 1.00 18.48 236 LYS A C 1
ATOM 1795 O O . LYS A 1 214 ? 33.324 -9.916 -3.292 1.00 19.76 236 LYS A O 1
ATOM 1801 N N . ASP A 1 215 ? 32.631 -7.832 -2.934 1.00 17.99 237 ASP A N 1
ATOM 1802 C CA . ASP A 1 215 ? 32.455 -7.636 -4.359 1.00 20.25 237 ASP A CA 1
ATOM 1803 C C . ASP A 1 215 ? 33.755 -7.280 -5.060 1.00 18.33 237 ASP A C 1
ATOM 1804 O O . ASP A 1 215 ? 33.740 -7.093 -6.299 1.00 21.47 237 ASP A O 1
ATOM 1809 N N . GLY A 1 216 ? 34.866 -7.205 -4.305 1.00 18.57 238 GLY A N 1
ATOM 1810 C CA . GLY A 1 216 ? 36.170 -6.939 -4.851 1.00 18.68 238 GLY A CA 1
ATOM 1811 C C . GLY A 1 216 ? 36.588 -5.503 -4.819 1.00 18.81 238 GLY A C 1
ATOM 1812 O O . GLY A 1 216 ? 37.766 -5.211 -5.074 1.00 21.48 238 GLY A O 1
ATOM 1813 N N . THR A 1 217 ? 35.671 -4.600 -4.489 1.00 17.42 239 THR A N 1
ATOM 1814 C CA . THR A 1 217 ? 36.030 -3.193 -4.381 1.00 18.87 239 THR A CA 1
ATOM 1815 C C . THR A 1 217 ? 36.518 -2.913 -2.979 1.00 18.18 239 THR A C 1
ATOM 1816 O O . THR A 1 217 ? 36.218 -3.640 -2.030 1.00 15.93 239 THR A O 1
ATOM 1820 N N . TRP A 1 218 ? 37.308 -1.867 -2.849 1.00 15.21 240 TRP A N 1
ATOM 1821 C CA . TRP A 1 218 ? 37.801 -1.457 -1.552 1.00 15.27 240 TRP A CA 1
ATOM 1822 C C . TRP A 1 218 ? 37.036 -0.234 -1.025 1.00 12.47 240 TRP A C 1
ATOM 1823 O O . TRP A 1 218 ? 36.731 0.681 -1.789 1.00 13.87 240 TRP A O 1
ATOM 1834 N N . PRO A 1 219 ? 36.764 -0.238 0.295 1.00 12.98 241 PRO A N 1
ATOM 1835 C CA . PRO A 1 219 ? 36.094 0.924 0.911 1.00 12.43 241 PRO A CA 1
ATOM 1836 C C . PRO A 1 219 ? 36.733 2.263 0.564 1.00 14.78 241 PRO A C 1
ATOM 1837 O O . PRO A 1 219 ? 36.001 3.233 0.335 1.00 15.41 241 PRO A O 1
ATOM 1841 N N . SER A 1 220 ? 38.080 2.322 0.473 1.00 14.78 242 SER A N 1
ATOM 1842 C CA . SER A 1 220 ? 38.715 3.619 0.263 1.00 13.09 242 SER A CA 1
ATOM 1843 C C . SER A 1 220 ? 38.420 4.211 -1.109 1.00 16.28 242 SER A C 1
ATOM 1844 O O . SER A 1 220 ? 38.674 5.409 -1.325 1.00 15.76 242 SER A O 1
ATOM 1847 N N . ALA A 1 221 ? 37.892 3.438 -2.061 1.00 15.75 243 ALA A N 1
ATOM 1848 C CA . ALA A 1 221 ? 37.534 3.998 -3.349 1.00 17.81 243 ALA A CA 1
ATOM 1849 C C . ALA A 1 221 ? 36.497 5.102 -3.213 1.00 17.44 243 ALA A C 1
ATOM 1850 O O . ALA A 1 221 ? 36.350 5.924 -4.133 1.00 22.58 243 ALA A O 1
ATOM 1852 N N . GLN A 1 222 ? 35.722 5.068 -2.116 1.00 18.98 244 GLN A N 1
ATOM 1853 C CA . GLN A 1 222 ? 34.667 6.031 -1.850 1.00 21.52 244 GLN A CA 1
ATOM 1854 C C . GLN A 1 222 ? 35.166 7.330 -1.229 1.00 19.12 244 GLN A C 1
ATOM 1855 O O . GLN A 1 222 ? 34.397 8.277 -1.118 1.00 20.27 244 GLN A O 1
ATOM 1861 N N . LEU A 1 223 ? 36.431 7.415 -0.847 1.00 17.79 245 LEU A N 1
ATOM 1862 C CA . LEU A 1 223 ? 36.952 8.583 -0.131 1.00 16.27 245 LEU A CA 1
ATOM 1863 C C . LEU A 1 223 ? 37.511 9.615 -1.096 1.00 17.54 245 LEU A C 1
ATOM 1864 O O . LEU A 1 223 ? 37.911 9.295 -2.22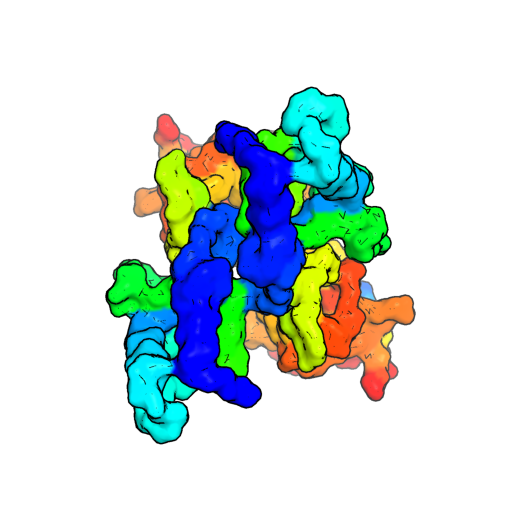0 1.00 20.08 245 LEU A O 1
ATOM 1869 N N . GLU A 1 224 ? 37.497 10.875 -0.677 1.00 16.61 246 GLU A N 1
ATOM 1870 C CA . GLU A 1 224 ? 38.065 11.954 -1.470 1.00 18.56 246 GLU A CA 1
ATOM 1871 C C . GLU A 1 224 ? 39.572 11.756 -1.515 1.00 17.78 246 GLU A C 1
ATOM 1872 O O . GLU A 1 224 ? 40.179 11.605 -0.454 1.00 19.43 246 GLU A O 1
ATOM 1878 N N . HIS A 1 225 ? 40.184 11.754 -2.707 1.00 22.73 247 HIS A N 1
ATOM 1879 C CA . HIS A 1 225 ? 41.653 11.626 -2.858 1.00 23.51 247 HIS A CA 1
ATOM 1880 C C . HIS A 1 225 ? 42.282 12.971 -3.229 1.00 26.25 247 HIS A C 1
ATOM 1881 O O . HIS A 1 225 ? 41.653 13.694 -3.974 1.00 29.12 247 HIS A O 1
ATOM 1888 N N . GLU B 1 9 ? 78.650 -7.081 6.875 1.00 48.10 31 GLU B N 1
ATOM 1889 C CA . GLU B 1 9 ? 79.824 -7.920 6.634 1.00 47.41 31 GLU B CA 1
ATOM 1890 C C . GLU B 1 9 ? 80.051 -8.867 7.825 1.00 43.02 31 GLU B C 1
ATOM 1891 O O . GLU B 1 9 ? 79.807 -8.499 8.972 1.00 54.79 31 GLU B O 1
ATOM 1897 N N . LEU B 1 10 ? 80.482 -10.093 7.560 1.00 38.60 32 LEU B N 1
ATOM 1898 C CA . LEU B 1 10 ? 80.615 -11.067 8.645 1.00 26.21 32 LEU B CA 1
ATOM 1899 C C . LEU B 1 10 ? 81.826 -10.759 9.519 1.00 45.18 32 LEU B C 1
ATOM 1900 O O . LEU B 1 10 ? 82.909 -10.470 8.984 1.00 28.54 32 LEU B O 1
ATOM 1905 N N . PRO B 1 11 ? 81.691 -10.789 10.851 1.00 23.19 33 PRO B N 1
ATOM 1906 C CA . PRO B 1 11 ? 82.880 -10.734 11.706 1.00 21.78 33 PRO B CA 1
ATOM 1907 C C . PRO B 1 11 ? 83.728 -11.992 11.511 1.00 17.62 33 PRO B C 1
ATOM 1908 O O . PRO B 1 11 ? 83.272 -13.009 10.974 1.00 18.50 33 PRO B O 1
ATOM 1912 N N . GLY B 1 12 ? 84.974 -11.890 11.972 1.00 18.79 34 GLY B N 1
ATOM 1913 C CA . GLY B 1 12 ? 85.861 -13.038 11.929 1.00 17.17 34 GLY B CA 1
ATOM 1914 C C . GLY B 1 12 ? 85.335 -14.180 12.779 1.00 14.29 34 GLY B C 1
ATOM 1915 O O . GLY B 1 12 ? 84.434 -13.987 13.612 1.00 15.57 34 GLY B O 1
ATOM 1916 N N . LEU B 1 13 ? 85.879 -15.382 12.575 1.00 12.34 35 LEU B N 1
ATOM 1917 C CA . LEU B 1 13 ? 85.342 -16.568 13.239 1.00 12.12 35 LEU B CA 1
ATOM 1918 C C . LEU B 1 13 ? 85.450 -16.477 14.757 1.00 12.42 35 LEU B C 1
ATOM 1919 O O . LEU B 1 13 ? 84.484 -16.803 15.443 1.00 12.75 35 LEU B O 1
ATOM 1924 N N . ASP B 1 14 ? 86.618 -16.109 15.303 1.00 12.44 36 ASP B N 1
ATOM 1925 C CA . ASP B 1 14 ? 86.735 -15.998 16.758 1.00 13.51 36 ASP B CA 1
ATOM 1926 C C . ASP B 1 14 ? 85.792 -14.929 17.316 1.00 15.45 36 ASP B C 1
ATOM 1927 O O . ASP B 1 14 ? 85.240 -15.104 18.417 1.00 16.48 36 ASP B O 1
ATOM 1932 N N . SER B 1 15 ? 85.622 -13.797 16.607 1.00 16.04 37 SER B N 1
ATOM 1933 C CA . SER B 1 15 ? 84.703 -12.768 17.065 1.00 17.31 37 SER B CA 1
ATOM 1934 C C . SER B 1 15 ? 83.268 -13.275 17.118 1.00 16.10 37 SER B C 1
ATOM 1935 O O . SER B 1 15 ? 82.546 -13.024 18.090 1.00 15.80 37 SER B O 1
ATOM 1938 N N . GLN B 1 16 ? 82.847 -14.020 16.096 1.00 14.48 38 GLN B N 1
ATOM 1939 C CA . GLN B 1 16 ? 81.512 -14.626 16.143 1.00 13.05 38 GLN B CA 1
ATOM 1940 C C . GLN B 1 16 ? 81.399 -15.556 17.343 1.00 13.06 38 GLN B C 1
ATOM 1941 O O . GLN B 1 16 ? 80.399 -15.544 18.072 1.00 14.00 38 GLN B O 1
ATOM 1947 N N . TRP B 1 17 ? 82.409 -16.414 17.532 1.00 13.26 39 TRP B N 1
ATOM 1948 C CA . TRP B 1 17 ? 82.377 -17.352 18.653 1.00 14.23 39 TRP B CA 1
ATOM 1949 C C . TRP B 1 17 ? 82.182 -16.616 19.979 1.00 16.01 39 TRP B C 1
ATOM 1950 O O . TRP B 1 17 ? 81.359 -17.002 20.816 1.00 16.74 39 TRP B O 1
ATOM 1961 N N . ARG B 1 18 ? 82.968 -15.560 20.201 1.00 16.41 40 ARG B N 1
ATOM 1962 C CA . ARG B 1 18 ? 82.874 -14.858 21.474 1.00 18.98 40 ARG B CA 1
ATOM 1963 C C . ARG B 1 18 ? 81.462 -14.316 21.679 1.00 19.58 40 ARG B C 1
ATOM 1964 O O . ARG B 1 18 ? 80.866 -14.400 22.788 1.00 21.73 40 ARG B O 1
ATOM 1972 N N . GLN B 1 19 ? 80.924 -13.707 20.624 1.00 18.64 41 GLN B N 1
ATOM 1973 C CA . GLN B 1 19 ? 79.632 -13.034 20.756 1.00 19.46 41 GLN B CA 1
ATOM 1974 C C . GLN B 1 19 ? 78.495 -14.016 21.042 1.00 19.62 41 GLN B C 1
ATOM 1975 O O . GLN B 1 19 ? 77.531 -13.680 21.751 1.00 21.65 41 GLN B O 1
ATOM 1981 N N . ILE B 1 20 ? 78.560 -15.208 20.474 1.00 17.89 42 ILE B N 1
ATOM 1982 C CA . ILE B 1 20 ? 77.449 -16.150 20.578 1.00 19.37 42 ILE B CA 1
ATOM 1983 C C . ILE B 1 20 ? 77.562 -17.066 21.780 1.00 19.58 42 ILE B C 1
ATOM 1984 O O . ILE B 1 20 ? 76.528 -17.484 22.334 1.00 21.14 42 ILE B O 1
ATOM 1989 N N . GLU B 1 21 ? 78.794 -17.389 22.175 1.00 21.37 43 GLU B N 1
ATOM 1990 C CA . GLU B 1 21 ? 78.948 -18.371 23.229 1.00 22.47 43 GLU B CA 1
ATOM 1991 C C . GLU B 1 21 ? 79.161 -17.780 24.606 1.00 28.45 43 GLU B C 1
ATOM 1992 O O . GLU B 1 21 ? 78.761 -18.399 25.609 1.00 28.29 43 GLU B O 1
ATOM 1998 N N . ASN B 1 22 ? 79.725 -16.590 24.712 1.00 41.27 44 ASN B N 1
ATOM 1999 C CA . ASN B 1 22 ? 80.329 -16.260 25.985 1.00 37.52 44 ASN B CA 1
ATOM 2000 C C . ASN B 1 22 ? 79.742 -15.045 26.654 1.00 51.50 44 ASN B C 1
ATOM 2001 O O . ASN B 1 22 ? 79.190 -14.147 26.014 1.00 34.15 44 ASN B O 1
ATOM 2006 N N . GLY B 1 23 ? 79.937 -15.035 27.971 1.00 34.32 45 GLY B N 1
ATOM 2007 C CA . GLY B 1 23 ? 79.575 -13.964 28.849 1.00 33.61 45 GLY B CA 1
ATOM 2008 C C . GLY B 1 23 ? 78.125 -13.549 28.736 1.00 31.90 45 GLY B C 1
ATOM 2009 O O . GLY B 1 23 ? 77.205 -14.350 28.489 1.00 26.44 45 GLY B O 1
ATOM 2010 N N . GLU B 1 24 ? 77.937 -12.235 28.873 1.00 30.46 46 GLU B N 1
ATOM 2011 C CA . GLU B 1 24 ? 76.629 -11.604 28.845 1.00 27.69 46 GLU B CA 1
ATOM 2012 C C . GLU B 1 24 ? 76.049 -11.608 27.443 1.00 26.51 46 GLU B C 1
ATOM 2013 O O . GLU B 1 24 ? 74.832 -11.493 27.298 1.00 23.96 46 GLU B O 1
ATOM 2019 N N . SER B 1 25 ? 76.888 -11.688 26.415 1.00 29.00 47 SER B N 1
ATOM 2020 C CA . SER B 1 25 ? 76.373 -11.575 25.065 1.00 28.87 47 SER B CA 1
ATOM 2021 C C . SER B 1 25 ? 75.819 -12.893 24.558 1.00 28.00 47 SER B C 1
ATOM 2022 O O . SER B 1 25 ? 74.850 -12.886 23.800 1.00 25.32 47 SER B O 1
ATOM 2025 N N . GLY B 1 26 ? 76.326 -14.014 25.046 1.00 26.20 48 GLY B N 1
ATOM 2026 C CA . GLY B 1 26 ? 76.057 -15.300 24.392 1.00 25.41 48 GLY B CA 1
ATOM 2027 C C . GLY B 1 26 ? 75.340 -16.302 25.280 1.00 22.67 48 GLY B C 1
ATOM 2028 O O . GLY B 1 26 ? 74.688 -15.912 26.265 1.00 20.76 48 GLY B O 1
ATOM 2029 N N . ARG B 1 27 ? 75.499 -17.602 24.964 1.00 23.14 49 ARG B N 1
ATOM 2030 C CA A ARG B 1 27 ? 74.742 -18.664 25.623 0.44 21.33 49 ARG B CA 1
ATOM 2031 C CA B ARG B 1 27 ? 74.687 -18.601 25.642 0.56 21.20 49 ARG B CA 1
ATOM 2032 C C . ARG B 1 27 ? 74.990 -18.734 27.116 1.00 20.95 49 ARG B C 1
ATOM 2033 O O . ARG B 1 27 ? 74.153 -19.302 27.845 1.00 19.47 49 ARG B O 1
ATOM 2048 N N . GLU B 1 28 ? 76.133 -18.213 27.587 1.00 22.98 50 GLU B N 1
ATOM 2049 C CA . GLU B 1 28 ? 76.443 -18.189 29.022 1.00 23.53 50 GLU B CA 1
ATOM 2050 C C . GLU B 1 28 ? 75.689 -17.100 29.791 1.00 21.91 50 GLU B C 1
ATOM 2051 O O . GLU B 1 28 ? 75.852 -17.011 31.029 1.00 22.75 50 GLU B O 1
ATOM 2057 N N . ARG B 1 29 ? 74.888 -16.277 29.122 1.00 20.25 51 ARG B N 1
ATOM 2058 C CA . ARG B 1 29 ? 74.194 -15.186 29.806 1.00 19.34 51 ARG B CA 1
ATOM 2059 C C . ARG B 1 29 ? 73.271 -15.784 30.873 1.00 18.68 51 ARG B C 1
ATOM 2060 O O . ARG B 1 29 ? 72.495 -16.707 30.561 1.00 18.97 51 ARG B O 1
ATOM 2068 N N . PRO B 1 30 ? 73.313 -15.300 32.114 1.00 19.01 52 PRO B N 1
ATOM 2069 C CA . PRO B 1 30 ? 72.370 -15.813 33.139 1.00 18.50 52 PRO B CA 1
ATOM 2070 C C . PRO B 1 30 ? 70.912 -15.666 32.716 1.00 19.30 52 PRO B C 1
ATOM 2071 O O . PRO B 1 30 ? 70.546 -14.71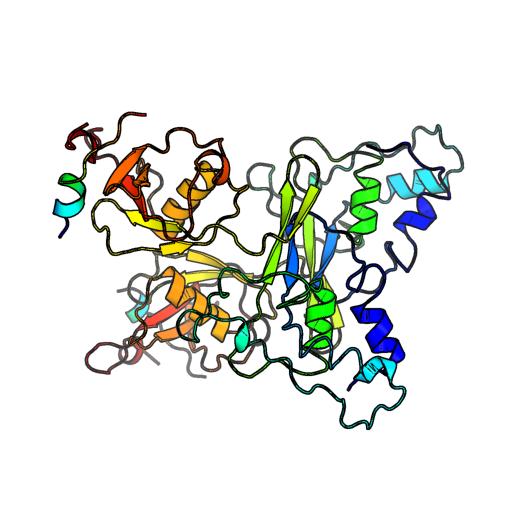6 32.025 1.00 20.26 52 PRO B O 1
ATOM 2075 N N . LEU B 1 31 ? 70.077 -16.568 33.225 1.00 16.89 53 LEU B N 1
ATOM 2076 C CA . LEU B 1 31 ? 68.616 -16.545 33.026 1.00 17.39 53 LEU B CA 1
ATOM 2077 C C . LEU B 1 31 ? 67.976 -15.556 33.987 1.00 15.21 53 LEU B C 1
ATOM 2078 O O . LEU B 1 31 ? 68.109 -15.680 35.213 1.00 19.44 53 LEU B O 1
ATOM 2083 N N . ARG B 1 32 ? 67.287 -14.565 33.421 1.00 14.29 54 ARG B N 1
ATOM 2084 C CA . ARG B 1 32 ? 66.650 -13.518 34.209 1.00 15.34 54 ARG B CA 1
ATOM 2085 C C . ARG B 1 32 ? 65.191 -13.373 33.776 1.00 14.96 54 ARG B C 1
ATOM 2086 O O . ARG B 1 32 ? 64.905 -13.228 32.581 1.00 14.07 54 ARG B O 1
ATOM 2094 N N . ALA B 1 33 ? 64.281 -13.406 34.741 1.00 16.28 55 ALA B N 1
ATOM 2095 C CA . ALA B 1 33 ? 62.855 -13.393 34.469 1.00 16.78 55 ALA B CA 1
ATOM 2096 C C . ALA B 1 33 ? 62.495 -12.280 33.514 1.00 16.59 55 ALA B C 1
ATOM 2097 O O . ALA B 1 33 ? 62.883 -11.123 33.704 1.00 17.29 55 ALA B O 1
ATOM 2099 N N . GLY B 1 34 ? 61.713 -12.642 32.504 1.00 16.35 56 GLY B N 1
ATOM 2100 C CA . GLY B 1 34 ? 61.222 -11.675 31.553 1.00 16.93 56 GLY B CA 1
ATOM 2101 C C . GLY B 1 34 ? 62.107 -11.513 30.329 1.00 15.83 56 GLY B C 1
ATOM 2102 O O . GLY B 1 34 ? 61.635 -10.948 29.337 1.00 16.75 56 GLY B O 1
ATOM 2103 N N . GLU B 1 35 ? 63.373 -11.898 30.392 1.00 14.58 57 GLU B N 1
ATOM 2104 C CA . GLU B 1 35 ? 64.225 -11.734 29.200 1.00 14.24 57 GLU B CA 1
ATOM 2105 C C . GLU B 1 35 ? 63.818 -12.720 28.099 1.00 14.05 57 GLU B C 1
ATOM 2106 O O . GLU B 1 35 ? 63.351 -13.833 28.352 1.00 13.79 57 GLU B O 1
ATOM 2112 N N . SER B 1 36 ? 64.109 -12.342 26.848 1.00 12.80 58 SER B N 1
ATOM 2113 C CA . SER B 1 36 ? 63.826 -13.185 25.702 1.00 11.14 58 SER B CA 1
ATOM 2114 C C . SER B 1 36 ? 65.019 -14.023 25.277 1.00 10.78 58 SER B C 1
ATOM 2115 O O . SER B 1 36 ? 66.149 -13.539 25.224 1.00 11.67 58 SER B O 1
ATOM 2118 N N . TRP B 1 37 ? 64.714 -15.273 24.953 1.00 10.79 59 TRP B N 1
ATOM 2119 C CA . TRP B 1 37 ? 65.627 -16.196 24.302 1.00 9.56 59 TRP B CA 1
ATOM 2120 C C . TRP B 1 37 ? 64.921 -16.727 23.073 1.00 10.70 59 TRP B C 1
ATOM 2121 O O . TRP B 1 37 ? 63.678 -16.713 22.980 1.00 13.66 59 TRP B O 1
ATOM 2132 N N . PHE B 1 38 ? 65.713 -17.185 22.102 1.00 9.55 60 PHE B N 1
ATOM 2133 C CA . PHE B 1 38 ? 65.212 -17.616 20.821 1.00 9.57 60 PHE B CA 1
ATOM 2134 C C . PHE B 1 38 ? 65.664 -19.017 20.553 1.00 9.50 60 PHE B C 1
ATOM 2135 O O . PHE B 1 38 ? 66.780 -19.408 20.866 1.00 10.25 60 PHE B O 1
ATOM 2143 N N . LEU B 1 39 ? 64.808 -19.773 19.856 1.00 8.46 61 LEU B N 1
ATOM 2144 C CA . LEU B 1 39 ? 65.200 -21.138 19.445 1.00 8.75 61 LEU B CA 1
ATOM 2145 C C . LEU B 1 39 ? 65.902 -21.154 18.107 1.00 8.16 61 LEU B C 1
ATOM 2146 O O . LEU B 1 39 ? 65.485 -20.490 17.173 1.00 9.67 61 LEU B O 1
ATOM 2151 N N A VAL B 1 40 ? 66.970 -21.939 18.034 0.66 9.41 62 VAL B N 1
ATOM 2152 N N B VAL B 1 40 ? 66.955 -21.930 18.008 0.34 7.79 62 VAL B N 1
ATOM 2153 C CA A VAL B 1 40 ? 67.694 -22.214 16.797 0.66 10.88 62 VAL B CA 1
ATOM 2154 C CA B VAL B 1 40 ? 67.568 -22.157 16.714 0.34 8.39 62 VAL B CA 1
ATOM 2155 C C A VAL B 1 40 ? 67.693 -23.721 16.562 0.66 10.75 62 VAL B C 1
ATOM 2156 C C B VAL B 1 40 ? 67.713 -23.661 16.526 0.34 9.60 62 VAL B C 1
ATOM 2157 O O A VAL B 1 40 ? 68.089 -24.494 17.441 0.66 9.23 62 VAL B O 1
ATOM 2158 O O B VAL B 1 40 ? 68.144 -24.373 17.439 0.34 10.38 62 VAL B O 1
ATOM 2165 N N . GLU B 1 41 ? 67.292 -24.152 15.360 1.00 10.13 63 GLU B N 1
ATOM 2166 C CA . GLU B 1 41 ? 67.363 -25.584 15.053 1.00 10.82 63 GLU B CA 1
ATOM 2167 C C . GLU B 1 41 ? 68.773 -26.134 15.298 1.00 10.20 63 GLU B C 1
ATOM 2168 O O . GLU B 1 41 ? 69.788 -25.499 14.923 1.00 10.39 63 GLU B O 1
ATOM 2174 N N . LYS B 1 42 ? 68.843 -27.322 15.886 1.00 11.42 64 LYS B N 1
ATOM 2175 C CA . LYS B 1 42 ? 70.133 -27.812 16.362 1.00 12.69 64 LYS B CA 1
ATOM 2176 C C . LYS B 1 42 ? 71.107 -28.059 15.210 1.00 12.73 64 LYS B C 1
ATOM 2177 O O . LYS B 1 42 ? 72.301 -27.756 15.340 1.00 12.30 64 LYS B O 1
ATOM 2183 N N . HIS B 1 43 ? 70.663 -28.676 14.097 1.00 13.89 65 HIS B N 1
ATOM 2184 C CA A HIS B 1 43 ? 71.595 -28.936 13.009 0.50 12.92 65 HIS B CA 1
ATOM 2185 C CA B HIS B 1 43 ? 71.587 -28.935 12.996 0.50 13.14 65 HIS B CA 1
ATOM 2186 C C . HIS B 1 43 ? 72.229 -27.649 12.493 1.00 12.79 65 HIS B C 1
ATOM 2187 O O . HIS B 1 43 ? 73.453 -27.592 12.272 1.00 13.83 65 HIS B O 1
ATOM 2200 N N . TRP B 1 44 ? 71.445 -26.580 12.337 1.00 11.80 66 TRP B N 1
ATOM 2201 C CA . TRP B 1 44 ? 72.032 -25.319 11.899 1.00 12.20 66 TRP B CA 1
ATOM 2202 C C . TRP B 1 44 ? 73.082 -24.848 12.897 1.00 10.14 66 TRP B C 1
ATOM 2203 O O . TRP B 1 44 ? 74.189 -24.424 12.512 1.00 11.30 66 TRP B O 1
ATOM 2214 N N A TYR B 1 45 ? 72.758 -24.879 14.193 0.52 10.97 67 TYR B N 1
ATOM 2215 N N B TYR B 1 45 ? 72.738 -24.860 14.199 0.48 10.36 67 TYR B N 1
ATOM 2216 C CA A TYR B 1 45 ? 73.698 -24.373 15.184 0.52 10.54 67 TYR B CA 1
ATOM 2217 C CA B TYR B 1 45 ? 73.672 -24.410 15.229 0.48 11.58 67 TYR B CA 1
ATOM 2218 C C A TYR B 1 45 ? 74.980 -25.207 15.197 0.52 11.48 67 TYR B C 1
ATOM 2219 C C B TYR B 1 45 ? 74.967 -25.199 15.157 0.48 10.23 67 TYR B C 1
ATOM 2220 O O A TYR B 1 45 ? 76.079 -24.657 15.334 0.52 15.76 67 TYR B O 1
ATOM 2221 O O B TYR B 1 45 ? 76.052 -24.619 15.234 0.48 9.86 67 TYR B O 1
ATOM 2238 N N . LYS B 1 46 ? 74.868 -26.526 15.022 1.00 11.10 68 LYS B N 1
ATOM 2239 C CA . LYS B 1 46 ? 76.064 -27.365 15.013 1.00 14.05 68 LYS B CA 1
ATOM 2240 C C . LYS B 1 46 ? 76.895 -27.093 13.773 1.00 14.78 68 LYS B C 1
ATOM 2241 O O . LYS B 1 46 ? 78.137 -27.176 13.824 1.00 15.15 68 LYS B O 1
ATOM 2247 N N . GLN B 1 47 ? 76.248 -26.705 12.666 1.00 12.71 69 GLN B N 1
ATOM 2248 C CA . GLN B 1 47 ? 76.994 -26.369 11.465 1.00 11.65 69 GLN B CA 1
ATOM 2249 C C . GLN B 1 47 ? 77.720 -25.051 11.660 1.00 11.85 69 GLN B C 1
ATOM 2250 O O . GLN B 1 47 ? 78.906 -24.925 11.293 1.00 11.85 69 GLN B O 1
ATOM 2256 N N . TRP B 1 48 ? 77.050 -24.047 12.249 1.00 10.97 70 TRP B N 1
ATOM 2257 C CA . TRP B 1 48 ? 77.705 -22.789 12.595 1.00 10.77 70 TRP B CA 1
ATOM 2258 C C . TRP B 1 48 ? 78.889 -23.038 13.531 1.00 12.24 70 TRP B C 1
ATOM 2259 O O . TRP B 1 48 ? 79.985 -22.471 13.352 1.00 11.98 70 TRP B O 1
ATOM 2270 N N A GLU B 1 49 ? 78.715 -23.921 14.510 0.50 10.31 71 GLU B N 1
ATOM 2271 N N C GLU B 1 49 ? 78.699 -23.895 14.539 0.50 12.68 71 GLU B N 1
ATOM 2272 C CA A GLU B 1 49 ? 79.800 -24.208 15.440 0.32 13.25 71 GLU B CA 1
ATOM 2273 C CA C GLU B 1 49 ? 79.784 -24.242 15.454 0.68 13.95 71 GLU B CA 1
ATOM 2274 C C A GLU B 1 49 ? 80.986 -24.826 14.708 0.50 15.51 71 GLU B C 1
ATOM 2275 C C C GLU B 1 49 ? 80.970 -24.791 14.677 0.50 12.22 71 GLU B C 1
ATOM 2276 O O A GLU B 1 49 ? 82.150 -24.461 14.952 0.50 14.06 71 GLU B O 1
ATOM 2277 O O C GLU B 1 49 ? 82.120 -24.367 14.879 0.50 19.93 71 GLU B O 1
ATOM 2288 N N . ALA B 1 50 ? 80.719 -25.769 13.806 1.00 13.64 72 ALA B N 1
ATOM 2289 C CA . ALA B 1 50 ? 81.822 -26.377 13.071 1.00 14.31 72 ALA B CA 1
ATOM 2290 C C . ALA B 1 50 ? 82.540 -25.314 12.239 1.00 14.25 72 ALA B C 1
ATOM 2291 O O . ALA B 1 50 ? 83.781 -25.315 12.134 1.00 16.62 72 ALA B O 1
ATOM 2293 N N . TYR B 1 51 ? 81.784 -24.452 11.582 1.00 12.50 73 TYR B N 1
ATOM 2294 C CA . TYR B 1 51 ? 82.343 -23.379 10.791 1.00 11.65 73 TYR B CA 1
ATOM 2295 C C . TYR B 1 51 ? 83.237 -22.459 11.631 1.00 11.84 73 TYR B C 1
ATOM 2296 O O . TYR B 1 51 ? 84.398 -22.198 11.259 1.00 12.14 73 TYR B O 1
ATOM 2305 N N . VAL B 1 52 ? 82.736 -21.959 12.780 1.00 12.56 74 VAL B N 1
ATOM 2306 C CA . VAL B 1 52 ? 83.535 -20.955 13.497 1.00 12.36 74 VAL B CA 1
ATOM 2307 C C . VAL B 1 52 ? 84.706 -21.571 14.213 1.00 15.25 74 VAL B C 1
ATOM 2308 O O . VAL B 1 52 ? 85.666 -20.860 14.523 1.00 17.54 74 VAL B O 1
ATOM 2312 N N . GLN B 1 53 ? 84.670 -22.887 14.453 1.00 15.03 75 GLN B N 1
ATOM 2313 C CA . GLN B 1 53 ? 85.793 -23.575 15.093 1.00 16.53 75 GLN B CA 1
ATOM 2314 C C . GLN B 1 53 ? 86.777 -24.151 14.101 1.00 17.97 75 GLN B C 1
ATOM 2315 O O . GLN B 1 53 ? 87.845 -24.611 14.519 1.00 19.78 75 GLN B O 1
ATOM 2321 N N . GLY B 1 54 ? 86.485 -24.080 12.801 1.00 15.44 76 GLY B N 1
ATOM 2322 C CA . GLY B 1 54 ? 87.295 -24.727 11.791 1.00 15.63 76 GLY B CA 1
ATOM 2323 C C . GLY B 1 54 ? 88.444 -23.918 11.246 1.00 15.50 76 GLY B C 1
ATOM 2324 O O . GLY B 1 54 ? 89.173 -24.447 10.402 1.00 18.41 76 GLY B O 1
ATOM 2325 N N . GLY B 1 55 ? 88.573 -22.634 11.602 1.00 17.29 77 GLY B N 1
ATOM 2326 C CA . GLY B 1 55 ? 89.754 -21.899 11.174 1.00 18.49 77 GLY B CA 1
ATOM 2327 C C . GLY B 1 55 ? 89.766 -21.471 9.719 1.00 16.72 77 GLY B C 1
ATOM 2328 O O . GLY B 1 55 ? 90.830 -21.077 9.209 1.00 21.11 77 GLY B O 1
ATOM 2329 N N . ASP B 1 56 ? 88.631 -21.585 9.007 1.00 12.98 78 ASP B N 1
ATOM 2330 C CA . ASP B 1 56 ? 88.598 -21.340 7.562 1.00 12.59 78 ASP B CA 1
ATOM 2331 C C . ASP B 1 56 ? 87.301 -20.607 7.208 1.00 12.51 78 ASP B C 1
ATOM 2332 O O . ASP B 1 56 ? 86.242 -21.222 7.041 1.00 11.34 78 ASP B O 1
ATOM 2337 N N . GLN B 1 57 ? 87.393 -19.284 7.020 1.00 12.32 79 GLN B N 1
ATOM 2338 C CA A GLN B 1 57 ? 86.222 -18.479 6.669 0.46 15.73 79 GLN B CA 1
ATOM 2339 C CA B GLN B 1 57 ? 86.164 -18.568 6.719 0.54 10.58 79 GLN B CA 1
ATOM 2340 C C . GLN B 1 57 ? 85.612 -18.888 5.343 1.00 10.58 79 GLN B C 1
ATOM 2341 O O . GLN B 1 57 ? 84.446 -18.594 5.105 1.00 11.69 79 GLN B O 1
ATOM 2352 N N . ASP B 1 58 ? 86.391 -19.545 4.464 1.00 10.29 80 ASP B N 1
ATOM 2353 C CA . ASP B 1 58 ? 85.934 -19.915 3.128 1.00 9.85 80 ASP B CA 1
ATOM 2354 C C . ASP B 1 58 ? 85.419 -21.351 3.076 1.00 10.09 80 ASP B C 1
ATOM 2355 O O . ASP B 1 58 ? 85.090 -21.857 2.002 1.00 10.22 80 ASP B O 1
ATOM 2360 N N . SER B 1 59 ? 85.304 -22.023 4.234 1.00 9.93 81 SER B N 1
ATOM 2361 C CA . SER B 1 59 ? 84.924 -23.434 4.241 1.00 10.95 81 SER B CA 1
ATOM 2362 C C . SER B 1 59 ? 83.497 -23.664 3.765 1.00 11.54 81 SER B C 1
ATOM 2363 O O . SER B 1 59 ? 82.574 -22.883 4.048 1.00 10.83 81 SER B O 1
ATOM 2366 N N . SER B 1 60 ? 83.299 -24.819 3.114 1.00 12.69 82 SER B N 1
ATOM 2367 C CA . SER B 1 60 ? 81.958 -25.292 2.777 1.00 13.02 82 SER B CA 1
ATOM 2368 C C . SER B 1 60 ? 81.097 -25.571 3.996 1.00 14.11 82 SER B C 1
ATOM 2369 O O . SER B 1 60 ? 79.888 -25.752 3.834 1.00 16.36 82 SER B O 1
ATOM 2372 N N . THR B 1 61 ? 81.649 -25.558 5.211 1.00 12.51 83 THR B N 1
ATOM 2373 C CA . THR B 1 61 ? 80.834 -25.695 6.417 1.00 13.37 83 THR B CA 1
ATOM 2374 C C . THR B 1 61 ? 80.050 -24.427 6.718 1.00 14.28 83 THR B C 1
ATOM 2375 O O . THR B 1 61 ? 79.188 -24.440 7.596 1.00 14.43 83 THR B O 1
ATOM 2379 N N . PHE B 1 62 ? 80.305 -23.304 6.019 1.00 11.79 84 PHE B N 1
ATOM 2380 C CA . PHE B 1 62 ? 79.489 -22.115 6.166 1.00 11.18 84 PHE B CA 1
ATOM 2381 C C . PHE B 1 62 ? 78.016 -22.494 6.242 1.00 12.98 84 PHE B C 1
ATOM 2382 O O . PHE B 1 62 ? 77.507 -23.208 5.378 1.00 13.41 84 PHE B O 1
ATOM 2390 N N . PRO B 1 63 ? 77.291 -22.009 7.242 1.00 12.26 85 PRO B N 1
ATOM 2391 C CA . PRO B 1 63 ? 75.945 -22.585 7.489 1.00 11.58 85 PRO B CA 1
ATOM 2392 C C . PRO B 1 63 ? 74.820 -22.001 6.681 1.00 12.52 85 PRO B C 1
ATOM 2393 O O . PRO B 1 63 ? 73.729 -22.598 6.653 1.00 14.05 85 PRO B O 1
ATOM 2397 N N . GLY B 1 64 ? 75.041 -20.843 6.059 1.00 11.69 86 GLY B N 1
ATOM 2398 C CA . GLY B 1 64 ? 73.978 -20.202 5.317 1.00 13.59 86 GLY B CA 1
ATOM 2399 C C . GLY B 1 64 ? 72.905 -19.608 6.230 1.00 11.75 86 GLY B C 1
ATOM 2400 O O . GLY B 1 64 ? 73.065 -19.542 7.449 1.00 12.09 86 GLY B O 1
ATOM 2401 N N . CYS B 1 65 ? 71.769 -19.230 5.635 1.00 13.99 87 CYS B N 1
ATOM 2402 C CA A CYS B 1 65 ? 70.789 -18.563 6.489 0.59 16.84 87 CYS B CA 1
ATOM 2403 C CA B CYS B 1 65 ? 70.642 -18.617 6.334 0.41 15.56 87 CYS B CA 1
ATOM 2404 C C . CYS B 1 65 ? 70.150 -19.513 7.479 1.00 15.02 87 CYS B C 1
ATOM 2405 O O . CYS B 1 65 ? 70.047 -20.738 7.297 1.00 14.82 87 CYS B O 1
ATOM 2410 N N . ILE B 1 66 ? 69.753 -18.916 8.603 1.00 13.88 88 ILE B N 1
ATOM 2411 C CA . ILE B 1 66 ? 69.090 -19.695 9.635 1.00 14.09 88 ILE B CA 1
ATOM 2412 C C . ILE B 1 66 ? 67.753 -20.156 9.087 1.00 14.18 88 ILE B C 1
ATOM 2413 O O . ILE B 1 66 ? 66.994 -19.377 8.502 1.00 15.90 88 ILE B O 1
ATOM 2418 N N . ASN B 1 67 ? 67.444 -21.441 9.251 1.00 15.22 89 ASN B N 1
ATOM 2419 C CA . ASN B 1 67 ? 66.159 -21.949 8.774 1.00 15.24 89 ASN B CA 1
ATOM 2420 C C . ASN B 1 67 ? 65.614 -22.886 9.844 1.00 16.88 89 ASN B C 1
ATOM 2421 O O . ASN B 1 67 ? 66.115 -24.007 9.999 1.00 17.12 89 ASN B O 1
ATOM 2426 N N . ASN B 1 68 ? 64.594 -22.452 10.572 1.00 12.58 90 ASN B N 1
ATOM 2427 C CA . ASN B 1 68 ? 63.967 -23.244 11.632 1.00 13.32 90 ASN B CA 1
ATOM 2428 C C . ASN B 1 68 ? 62.748 -24.045 11.155 1.00 12.98 90 ASN B C 1
ATOM 2429 O O . ASN B 1 68 ? 61.947 -24.467 11.977 1.00 13.56 90 ASN B O 1
ATOM 2434 N N . ALA B 1 69 ? 62.607 -24.258 9.847 1.00 13.66 91 ALA B N 1
ATOM 2435 C CA . ALA B 1 69 ? 61.422 -24.897 9.266 1.00 15.55 91 ALA B CA 1
ATOM 2436 C C . ALA B 1 69 ? 61.026 -26.174 10.003 1.00 14.80 91 ALA B C 1
ATOM 2437 O O . ALA B 1 69 ? 59.832 -26.414 10.263 1.00 15.65 91 ALA B O 1
ATOM 2439 N N . THR B 1 70 ? 61.995 -27.004 10.379 1.00 14.58 92 THR B N 1
ATOM 2440 C CA . THR B 1 70 ? 61.657 -28.312 10.956 1.00 16.16 92 THR B CA 1
ATOM 2441 C C . THR B 1 70 ? 61.126 -28.211 12.369 1.00 13.24 92 THR B C 1
ATOM 2442 O O . THR B 1 70 ? 60.586 -29.196 12.887 1.00 15.32 92 THR B O 1
ATOM 2446 N N . LEU B 1 71 ? 61.237 -27.051 12.991 1.00 11.96 93 LEU B N 1
ATOM 2447 C CA . LEU B 1 71 ? 60.695 -26.844 14.328 1.00 11.86 93 LEU B CA 1
ATOM 2448 C C . LEU B 1 71 ? 59.215 -26.488 14.325 1.00 10.27 93 LEU B C 1
ATOM 2449 O O . LEU B 1 71 ? 58.594 -26.523 15.392 1.00 12.48 93 LEU B O 1
ATOM 2454 N N . PHE B 1 72 ? 58.641 -26.110 13.197 1.00 12.92 94 PHE B N 1
ATOM 2455 C CA . PHE B 1 72 ? 57.268 -25.615 13.169 1.00 13.37 94 PHE B CA 1
ATOM 2456 C C . PHE B 1 72 ? 56.295 -26.727 12.771 1.00 15.08 94 PHE B C 1
ATOM 2457 O O . PHE B 1 72 ? 56.591 -27.610 11.936 1.00 16.48 94 PHE B O 1
ATOM 2465 N N . GLN B 1 73 ? 55.074 -26.646 13.310 1.00 14.35 95 GLN B N 1
ATOM 2466 C CA . GLN B 1 73 ? 54.047 -27.602 12.898 1.00 16.49 95 GLN B CA 1
ATOM 2467 C C . GLN B 1 73 ? 53.667 -27.393 11.453 1.00 17.89 95 GLN B C 1
ATOM 2468 O O . GLN B 1 73 ? 53.506 -28.360 10.688 1.00 17.75 95 GLN B O 1
ATOM 2474 N N . ASP B 1 74 ? 53.420 -26.140 11.067 1.00 17.75 96 ASP B N 1
ATOM 2475 C CA . ASP B 1 74 ? 53.082 -25.826 9.695 1.00 21.06 96 ASP B CA 1
ATOM 2476 C C . ASP B 1 74 ? 53.298 -24.336 9.512 1.00 20.27 96 ASP B C 1
ATOM 2477 O O . ASP B 1 74 ? 53.494 -23.591 10.472 1.00 20.31 96 ASP B O 1
ATOM 2482 N N . GLU B 1 75 ? 53.197 -23.910 8.265 1.00 24.07 97 GLU B N 1
ATOM 2483 C CA . GLU B 1 75 ? 53.378 -22.518 7.918 1.00 32.66 97 GLU B CA 1
ATOM 2484 C C . GLU B 1 75 ? 52.059 -21.770 7.833 1.00 26.74 97 GLU B C 1
ATOM 2485 O O . GLU B 1 75 ? 52.044 -20.637 7.341 1.00 35.48 97 GLU B O 1
ATOM 2491 N N . ILE B 1 76 ? 50.954 -22.353 8.33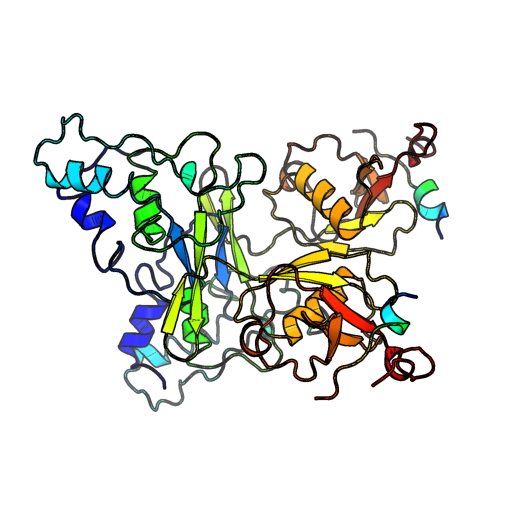5 1.00 27.29 98 ILE B N 1
ATOM 2492 C CA . ILE B 1 76 ? 49.679 -21.644 8.464 1.00 26.06 98 ILE B CA 1
ATOM 2493 C C . ILE B 1 76 ? 49.669 -20.835 9.748 1.00 36.68 98 ILE B C 1
ATOM 2494 O O . ILE B 1 76 ? 49.487 -19.615 9.738 1.00 34.99 98 ILE B O 1
ATOM 2499 N N . ASN B 1 77 ? 49.860 -21.505 10.880 1.00 24.11 99 ASN B N 1
ATOM 2500 C CA . ASN B 1 77 ? 49.845 -20.830 12.157 1.00 23.64 99 ASN B CA 1
ATOM 2501 C C . ASN B 1 77 ? 51.228 -20.682 12.777 1.00 20.67 99 ASN B C 1
ATOM 2502 O O . ASN B 1 77 ? 51.364 -20.023 13.812 1.00 22.66 99 ASN B O 1
ATOM 2507 N N . TRP B 1 78 ? 52.264 -21.296 12.207 1.00 18.08 100 TRP B N 1
ATOM 2508 C CA . TRP B 1 78 ? 53.633 -21.149 12.715 1.00 17.04 100 TRP B CA 1
ATOM 2509 C C . TRP B 1 78 ? 53.772 -21.501 14.197 1.00 14.71 100 TRP B C 1
ATOM 2510 O O . TRP B 1 78 ? 54.525 -20.860 14.941 1.00 16.92 100 TRP B O 1
ATOM 2521 N N . ARG B 1 79 ? 53.052 -22.531 14.640 1.00 16.35 101 ARG B N 1
ATOM 2522 C CA . ARG B 1 79 ? 53.209 -23.002 16.006 1.00 13.63 101 ARG B CA 1
ATOM 2523 C C . ARG B 1 79 ? 54.441 -23.871 16.099 1.00 14.35 101 ARG B C 1
ATOM 2524 O O . ARG B 1 79 ? 54.776 -24.636 15.171 1.00 13.73 101 ARG B O 1
ATOM 2532 N N . LEU B 1 80 ? 55.152 -23.747 17.214 1.00 13.29 102 LEU B N 1
ATOM 2533 C CA . LEU B 1 80 ? 56.240 -24.669 17.497 1.00 10.97 102 LEU B CA 1
ATOM 2534 C C . LEU B 1 80 ? 55.702 -26.097 17.675 1.00 12.17 102 LEU B C 1
ATOM 2535 O O . LEU B 1 80 ? 54.660 -26.310 18.303 1.00 12.42 102 LEU B O 1
ATOM 2540 N N . LYS B 1 81 ? 56.394 -27.077 17.087 1.00 12.02 103 LYS B N 1
ATOM 2541 C CA . LYS B 1 81 ? 56.025 -28.460 17.359 1.00 12.81 103 LYS B CA 1
ATOM 2542 C C . LYS B 1 81 ? 56.088 -28.746 18.849 1.00 11.51 103 LYS B C 1
ATOM 2543 O O . LYS B 1 81 ? 56.958 -28.216 19.579 1.00 11.68 103 LYS B O 1
ATOM 2549 N N A GLU B 1 82 ? 55.125 -29.560 19.312 0.62 10.57 104 GLU B N 1
ATOM 2550 N N B GLU B 1 82 ? 55.172 -29.595 19.304 0.38 15.43 104 GLU B N 1
ATOM 2551 C CA A GLU B 1 82 ? 55.169 -30.114 20.666 0.62 13.75 104 GLU B CA 1
ATOM 2552 C CA B GLU B 1 82 ? 55.250 -30.055 20.678 0.38 12.70 104 GLU B CA 1
ATOM 2553 C C A GLU B 1 82 ? 56.281 -31.161 20.761 0.62 12.84 104 GLU B C 1
ATOM 2554 C C B GLU B 1 82 ? 56.198 -31.246 20.779 0.38 13.92 104 GLU B C 1
ATOM 2555 O O A GLU B 1 82 ? 56.780 -31.688 19.764 0.62 11.97 104 GLU B O 1
ATOM 2556 O O B GLU B 1 82 ? 56.486 -31.958 19.804 0.38 17.86 104 GLU B O 1
ATOM 2567 N N . GLY B 1 83 ? 56.678 -31.461 21.996 1.00 13.04 105 GLY B N 1
ATOM 2568 C CA . GLY B 1 83 ? 57.596 -32.553 22.275 1.00 12.91 105 GLY B CA 1
ATOM 2569 C C . GLY B 1 83 ? 59.040 -32.321 21.894 1.00 10.87 105 GLY B C 1
ATOM 2570 O O . GLY B 1 83 ? 59.820 -33.283 21.847 1.00 13.90 105 GLY B O 1
ATOM 2571 N N . LEU B 1 84 ? 59.429 -31.078 21.633 1.00 11.60 106 LEU B N 1
ATOM 2572 C CA . LEU B 1 84 ? 60.834 -30.826 21.308 1.00 10.73 106 LEU B CA 1
ATOM 2573 C C . LEU B 1 84 ? 61.677 -30.816 22.580 1.00 10.68 106 LEU B C 1
ATOM 2574 O O . LEU B 1 84 ? 61.165 -30.446 23.662 1.00 10.45 106 LEU B O 1
ATOM 2579 N N . VAL B 1 85 ? 62.952 -31.172 22.464 1.00 9.50 107 VAL B N 1
ATOM 2580 C CA . VAL B 1 85 ? 63.888 -31.272 23.597 1.00 10.51 107 VAL B CA 1
ATOM 2581 C C . VAL B 1 85 ? 65.088 -30.379 23.345 1.00 9.66 107 VAL B C 1
ATOM 2582 O O . VAL B 1 85 ? 65.758 -30.469 22.289 1.00 10.78 107 VAL B O 1
ATOM 2586 N N . GLU B 1 86 ? 65.390 -29.525 24.322 1.00 9.36 108 GLU B N 1
ATOM 2587 C CA . GLU B 1 86 ? 66.553 -28.653 24.219 1.00 8.87 108 GLU B CA 1
ATOM 2588 C C . GLU B 1 86 ? 67.820 -29.503 24.147 1.00 9.77 108 GLU B C 1
ATOM 2589 O O . GLU B 1 86 ? 67.964 -30.470 24.893 1.00 10.52 108 GLU B O 1
ATOM 2595 N N . GLY B 1 87 ? 68.745 -29.102 23.269 1.00 10.10 109 GLY B N 1
ATOM 2596 C CA . GLY B 1 87 ? 69.969 -29.816 23.036 1.00 11.31 109 GLY B CA 1
ATOM 2597 C C . GLY B 1 87 ? 69.854 -31.014 22.134 1.00 13.79 109 GLY B C 1
ATOM 2598 O O . GLY B 1 87 ? 70.885 -31.630 21.825 1.00 18.98 109 GLY B O 1
ATOM 2599 N N . GLU B 1 88 ? 68.646 -31.378 21.726 1.00 11.96 110 GLU B N 1
ATOM 2600 C CA . GLU B 1 88 ? 68.394 -32.420 20.738 1.00 12.37 110 GLU B CA 1
ATOM 2601 C C . GLU B 1 88 ? 67.803 -31.781 19.500 1.00 12.24 110 GLU B C 1
ATOM 2602 O O . GLU B 1 88 ? 68.366 -31.954 18.420 1.00 14.69 110 GLU B O 1
ATOM 2608 N N . ASP B 1 89 ? 66.706 -31.079 19.623 1.00 11.36 111 ASP B N 1
ATOM 2609 C CA . ASP B 1 89 ? 66.021 -30.487 18.491 1.00 11.11 111 ASP B CA 1
ATOM 2610 C C . ASP B 1 89 ? 66.403 -29.047 18.277 1.00 11.40 111 ASP B C 1
ATOM 2611 O O . ASP B 1 89 ? 66.391 -28.576 17.130 1.00 11.78 111 ASP B O 1
ATOM 2616 N N . TYR B 1 90 ? 66.754 -28.306 19.319 1.00 11.06 112 TYR B N 1
ATOM 2617 C CA . TYR B 1 90 ? 67.024 -26.879 19.214 1.00 9.22 112 TYR B CA 1
ATOM 2618 C C . TYR B 1 90 ? 68.023 -26.483 20.296 1.00 10.58 112 TYR B C 1
ATOM 2619 O O . TYR B 1 90 ? 68.238 -27.231 21.276 1.00 10.47 112 TYR B O 1
ATOM 2628 N N . VAL B 1 91 ? 68.628 -25.316 20.106 1.00 9.74 113 VAL B N 1
ATOM 2629 C CA . VAL B 1 91 ? 69.514 -24.658 21.071 1.00 10.14 113 VAL B CA 1
ATOM 2630 C C . VAL B 1 91 ? 68.891 -23.305 21.369 1.00 11.19 113 VAL B C 1
ATOM 2631 O O . VAL B 1 91 ? 68.280 -22.661 20.479 1.00 11.20 113 VAL B O 1
ATOM 2635 N N . LEU B 1 92 ? 69.015 -22.853 22.626 1.00 10.08 114 LEU B N 1
ATOM 2636 C CA . LEU B 1 92 ? 68.468 -21.558 23.041 1.00 9.43 114 LEU B CA 1
ATOM 2637 C C . LEU B 1 92 ? 69.552 -20.507 23.014 1.00 9.73 114 LEU B C 1
ATOM 2638 O O . LEU B 1 92 ? 70.632 -20.702 23.597 1.00 11.48 114 LEU B O 1
ATOM 2643 N N . LEU B 1 93 ? 69.250 -19.332 22.432 1.00 10.10 115 LEU B N 1
ATOM 2644 C CA . LEU B 1 93 ? 70.180 -18.222 22.439 1.00 11.03 115 LEU B CA 1
ATOM 2645 C C . LEU B 1 93 ? 69.549 -16.995 23.059 1.00 12.12 115 LEU B C 1
ATOM 2646 O O . LEU B 1 93 ? 68.355 -16.757 22.834 1.00 10.72 115 LEU B O 1
ATOM 2651 N N . PRO B 1 94 ? 70.285 -16.184 23.798 1.00 10.40 116 PRO B N 1
ATOM 2652 C CA . PRO B 1 94 ? 69.696 -14.935 24.288 1.00 10.80 116 PRO B CA 1
ATOM 2653 C C . PRO B 1 94 ? 69.416 -13.993 23.121 1.00 10.94 116 PRO B C 1
ATOM 2654 O O . PRO B 1 94 ? 70.007 -14.121 22.039 1.00 10.87 116 PRO B O 1
ATOM 2658 N N . ALA B 1 95 ? 68.517 -13.023 23.370 1.00 11.20 117 ALA B N 1
ATOM 2659 C CA . ALA B 1 95 ? 68.058 -12.108 22.315 1.00 12.72 117 ALA B CA 1
ATOM 2660 C C . ALA B 1 95 ? 69.202 -11.502 21.528 1.00 11.71 117 ALA B C 1
ATOM 2661 O O . ALA B 1 95 ? 69.145 -11.481 20.284 1.00 12.69 117 ALA B O 1
ATOM 2663 N N . ALA B 1 96 ? 70.256 -11.023 22.192 1.00 11.76 118 ALA B N 1
ATOM 2664 C CA . ALA B 1 96 ? 71.335 -10.360 21.450 1.00 12.65 118 ALA B CA 1
ATOM 2665 C C . ALA B 1 96 ? 72.090 -11.327 20.561 1.00 11.65 118 ALA B C 1
ATOM 2666 O O . ALA B 1 96 ? 72.488 -10.986 19.425 1.00 13.39 118 ALA B O 1
ATOM 2668 N N . ALA B 1 97 ? 72.295 -12.555 21.022 1.00 11.42 119 ALA B N 1
ATOM 2669 C CA . ALA B 1 97 ? 72.993 -13.519 20.160 1.00 11.84 119 ALA B CA 1
ATOM 2670 C C . ALA B 1 97 ? 72.158 -13.910 18.958 1.00 10.85 119 ALA B C 1
ATOM 2671 O O . ALA B 1 97 ? 72.705 -14.037 17.851 1.00 11.43 119 ALA B O 1
ATOM 2673 N N . TRP B 1 98 ? 70.860 -14.098 19.139 1.00 10.13 120 TRP B N 1
ATOM 2674 C CA . TRP B 1 98 ? 69.947 -14.301 18.008 1.00 9.33 120 TRP B CA 1
ATOM 2675 C C . TRP B 1 98 ? 69.996 -13.136 17.048 1.00 9.89 120 TRP B C 1
ATOM 2676 O O . TRP B 1 98 ? 70.177 -13.342 15.830 1.00 10.90 120 TRP B O 1
ATOM 2687 N N . HIS B 1 99 ? 69.941 -11.915 17.533 1.00 10.67 121 HIS B N 1
ATOM 2688 C CA . HIS B 1 99 ? 69.973 -10.750 16.653 1.00 13.36 121 HIS B CA 1
ATOM 2689 C C . HIS B 1 99 ? 71.256 -10.739 15.834 1.00 12.09 121 HIS B C 1
ATOM 2690 O O . HIS B 1 99 ? 71.226 -10.452 14.620 1.00 12.94 121 HIS B O 1
ATOM 2697 N N . TYR B 1 100 ? 72.383 -11.005 16.460 1.00 11.02 122 TYR B N 1
ATOM 2698 C CA . TYR B 1 100 ? 73.631 -11.007 15.730 1.00 13.52 122 TYR B CA 1
ATOM 2699 C C . TYR B 1 100 ? 73.701 -12.112 14.707 1.00 11.97 122 TYR B C 1
ATOM 2700 O O . TYR B 1 100 ? 74.116 -11.859 13.565 1.00 12.82 122 TYR B O 1
ATOM 2709 N N . LEU B 1 101 ? 73.283 -13.307 15.050 1.00 11.31 123 LEU B N 1
ATOM 2710 C CA . LEU B 1 101 ? 73.321 -14.392 14.088 1.00 10.69 123 LEU B CA 1
ATOM 2711 C C . LEU B 1 101 ? 72.422 -14.077 12.895 1.00 10.92 123 LEU B C 1
ATOM 2712 O O . LEU B 1 101 ? 72.828 -14.348 11.748 1.00 11.38 123 LEU B O 1
ATOM 2717 N N . VAL B 1 102 ? 71.222 -13.503 13.115 1.00 10.79 124 VAL B N 1
ATOM 2718 C CA . VAL B 1 102 ? 70.349 -13.148 11.994 1.00 11.41 124 VAL B CA 1
ATOM 2719 C C . VAL B 1 102 ? 71.006 -12.074 11.150 1.00 12.81 124 VAL B C 1
ATOM 2720 O O . VAL B 1 102 ? 70.955 -12.119 9.910 1.00 13.58 124 VAL B O 1
ATOM 2724 N N A SER B 1 103 ? 71.679 -11.119 11.786 0.51 11.91 125 SER B N 1
ATOM 2725 N N B SER B 1 103 ? 71.638 -11.103 11.803 0.49 13.50 125 SER B N 1
ATOM 2726 C CA A SER B 1 103 ? 72.319 -10.056 11.012 0.51 15.73 125 SER B CA 1
ATOM 2727 C CA B SER B 1 103 ? 72.361 -10.059 11.088 0.49 14.67 125 SER B CA 1
ATOM 2728 C C A SER B 1 103 ? 73.495 -10.567 10.184 0.51 15.15 125 SER B C 1
ATOM 2729 C C B SER B 1 103 ? 73.392 -10.660 10.146 0.49 14.21 125 SER B C 1
ATOM 2730 O O A SER B 1 103 ? 73.809 -9.990 9.127 0.51 14.63 125 SER B O 1
ATOM 2731 O O B SER B 1 103 ? 73.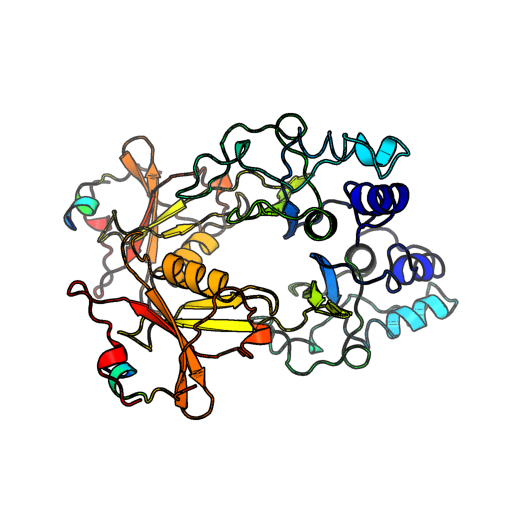489 -10.260 8.977 0.49 17.48 125 SER B O 1
ATOM 2736 N N . TRP B 1 104 ? 74.146 -11.637 10.622 1.00 14.22 126 TRP B N 1
ATOM 2737 C CA . TRP B 1 104 ? 75.283 -12.184 9.884 1.00 14.15 126 TRP B CA 1
ATOM 2738 C C . TRP B 1 104 ? 74.842 -13.109 8.766 1.00 13.45 126 TRP B C 1
ATOM 2739 O O . TRP B 1 104 ? 75.375 -13.024 7.646 1.00 15.23 126 TRP B O 1
ATOM 2750 N N . TYR B 1 105 ? 73.897 -14.002 9.058 1.00 12.41 127 TYR B N 1
ATOM 2751 C CA . TYR B 1 105 ? 73.545 -15.088 8.158 1.00 12.89 127 TYR B CA 1
ATOM 2752 C C . TYR B 1 105 ? 72.183 -14.931 7.505 1.00 13.95 127 TYR B C 1
ATOM 2753 O O . TYR B 1 105 ? 71.928 -15.594 6.499 1.00 15.05 127 TYR B O 1
ATOM 2762 N N . GLY B 1 106 ? 71.302 -14.093 8.047 1.00 13.32 128 GLY B N 1
ATOM 2763 C CA . GLY B 1 106 ? 69.949 -13.994 7.541 1.00 14.89 128 GLY B CA 1
ATOM 2764 C C . GLY B 1 106 ? 69.049 -15.050 8.120 1.00 13.77 128 GLY B C 1
ATOM 2765 O O . GLY B 1 106 ? 69.502 -16.041 8.712 1.00 14.44 128 GLY B O 1
ATOM 2766 N N . LEU B 1 107 ? 67.757 -14.808 8.021 1.00 15.06 129 LEU B N 1
ATOM 2767 C CA . LEU B 1 107 ? 66.730 -15.723 8.455 1.00 14.09 129 LEU B CA 1
ATOM 2768 C C . LEU B 1 107 ? 65.888 -16.072 7.225 1.00 18.84 129 LEU B C 1
ATOM 2769 O O . LEU B 1 107 ? 65.553 -15.189 6.406 1.00 19.26 129 LEU B O 1
ATOM 2774 N N . GLU B 1 108 ? 65.549 -17.354 7.072 1.00 18.14 130 GLU B N 1
ATOM 2775 C CA . GLU B 1 108 ? 64.741 -17.836 5.939 1.00 19.97 130 GLU B CA 1
ATOM 2776 C C . GLU B 1 108 ? 63.564 -16.914 5.670 1.00 16.90 130 GLU B C 1
ATOM 2777 O O . GLU B 1 108 ? 62.794 -16.566 6.558 1.00 18.11 130 GLU B O 1
ATOM 2783 N N . HIS B 1 109 ? 63.410 -16.549 4.396 1.00 22.07 131 HIS B N 1
ATOM 2784 C CA . HIS B 1 109 ? 62.423 -15.554 4.036 1.00 21.89 131 HIS B CA 1
ATOM 2785 C C . HIS B 1 109 ? 61.040 -16.023 4.417 1.00 20.04 131 HIS B C 1
ATOM 2786 O O . HIS B 1 109 ? 60.685 -17.196 4.230 1.00 23.97 131 HIS B O 1
ATOM 2793 N N . GLY B 1 110 ? 60.283 -15.123 5.028 1.00 20.88 132 GLY B N 1
ATOM 2794 C CA . GLY B 1 110 ? 58.914 -15.348 5.430 1.00 23.06 132 GLY B CA 1
ATOM 2795 C C . GLY B 1 110 ? 58.708 -16.065 6.750 1.00 21.29 132 GLY B C 1
ATOM 2796 O O . GLY B 1 110 ? 57.569 -16.247 7.176 1.00 21.12 132 GLY B O 1
ATOM 2797 N N . GLN B 1 111 ? 59.758 -16.459 7.395 1.00 21.03 133 GLN B N 1
ATOM 2798 C CA . GLN B 1 111 ? 59.675 -17.304 8.584 1.00 16.36 133 GLN B CA 1
ATOM 2799 C C . GLN B 1 111 ? 59.819 -16.468 9.850 1.00 14.35 133 GLN B C 1
ATOM 2800 O O . GLN B 1 111 ? 60.761 -15.665 9.919 1.00 16.82 133 GLN B O 1
ATOM 2806 N N . PRO B 1 112 ? 58.950 -16.624 10.814 1.00 13.65 134 PRO B N 1
ATOM 2807 C CA . PRO B 1 112 ? 59.026 -15.806 12.035 1.00 13.49 134 PRO B CA 1
ATOM 2808 C C . PRO B 1 112 ? 60.103 -16.349 12.972 1.00 13.51 134 PRO B C 1
ATOM 2809 O O . PRO B 1 112 ? 60.325 -17.573 13.041 1.00 13.00 134 PRO B O 1
ATOM 2813 N N . PRO B 1 113 ? 60.770 -15.498 13.763 1.00 11.54 135 PRO B N 1
ATOM 2814 C CA . PRO B 1 113 ? 61.572 -15.998 14.885 1.00 10.77 135 PRO B CA 1
ATOM 2815 C C . PRO B 1 113 ? 60.706 -16.731 15.883 1.00 10.24 135 PRO B C 1
ATOM 2816 O O . PRO B 1 113 ? 59.486 -16.554 15.946 1.00 13.39 135 PRO B O 1
ATOM 2820 N N . ILE B 1 114 ? 61.369 -17.538 16.721 1.00 9.86 136 ILE B N 1
ATOM 2821 C CA . ILE B 1 114 ? 60.689 -18.310 17.770 1.00 10.02 136 ILE B CA 1
ATOM 2822 C C . ILE B 1 114 ? 61.207 -17.768 19.098 1.00 10.63 136 ILE B C 1
ATOM 2823 O O . ILE B 1 114 ? 62.261 -18.199 19.611 1.00 10.92 136 ILE B O 1
ATOM 2828 N N . GLU B 1 115 ? 60.495 -16.796 19.666 1.00 9.95 137 GLU B N 1
ATOM 2829 C CA . GLU B 1 115 ? 60.892 -16.049 20.837 1.00 11.46 137 GLU B CA 1
ATOM 2830 C C . GLU B 1 115 ? 60.154 -16.613 22.048 1.00 11.48 137 GLU B C 1
ATOM 2831 O O . GLU B 1 115 ? 58.922 -16.787 22.031 1.00 11.43 137 GLU B O 1
ATOM 2837 N N . ARG B 1 116 ? 60.899 -16.845 23.131 1.00 10.04 138 ARG B N 1
ATOM 2838 C CA . ARG B 1 116 ? 60.329 -17.373 24.377 1.00 10.70 138 ARG B CA 1
ATOM 2839 C C . ARG B 1 116 ? 60.935 -16.599 25.540 1.00 12.37 138 ARG B C 1
ATOM 2840 O O . ARG B 1 116 ? 61.934 -15.876 25.393 1.00 13.64 138 ARG B O 1
ATOM 2848 N N . LYS B 1 117 ? 60.283 -16.643 26.715 1.00 10.52 139 LYS B N 1
ATOM 2849 C CA . LYS B 1 117 ? 60.692 -15.806 27.831 1.00 10.78 139 LYS B CA 1
ATOM 2850 C C . LYS B 1 117 ? 61.148 -16.651 29.007 1.00 10.30 139 LYS B C 1
ATOM 2851 O O . LYS B 1 117 ? 60.640 -17.754 29.254 1.00 11.35 139 LYS B O 1
ATOM 2857 N N . VAL B 1 118 ? 62.067 -16.088 29.785 1.00 10.61 140 VAL B N 1
ATOM 2858 C CA . VAL B 1 118 ? 62.450 -16.678 31.064 1.00 11.93 140 VAL B CA 1
ATOM 2859 C C . VAL B 1 118 ? 61.360 -16.449 32.084 1.00 13.59 140 VAL B C 1
ATOM 2860 O O . VAL B 1 118 ? 60.853 -15.322 32.235 1.00 12.93 140 VAL B O 1
ATOM 2864 N N . ILE B 1 119 ? 61.061 -17.492 32.876 1.00 12.81 141 ILE B N 1
ATOM 2865 C CA . ILE B 1 119 ? 60.156 -17.401 34.027 1.00 14.25 141 ILE B CA 1
ATOM 2866 C C . ILE B 1 119 ? 60.832 -17.911 35.278 1.00 16.02 141 ILE B C 1
ATOM 2867 O O . ILE B 1 119 ? 61.864 -18.598 35.267 1.00 15.38 141 ILE B O 1
ATOM 2872 N N . GLU B 1 120 ? 60.235 -17.476 36.401 1.00 19.77 142 GLU B N 1
ATOM 2873 C CA . GLU B 1 120 ? 60.651 -17.855 37.740 1.00 21.12 142 GLU B CA 1
ATOM 2874 C C . GLU B 1 120 ? 59.763 -18.972 38.240 1.00 22.52 142 GLU B C 1
ATOM 2875 O O . GLU B 1 120 ? 58.529 -18.872 38.182 1.00 27.87 142 GLU B O 1
ATOM 2881 N N . LEU B 1 121 ? 60.382 -20.044 38.669 1.00 26.02 143 LEU B N 1
ATOM 2882 C CA . LEU B 1 121 ? 59.655 -21.107 39.326 1.00 30.92 143 LEU B CA 1
ATOM 2883 C C . LEU B 1 121 ? 60.271 -21.273 40.709 1.00 28.07 143 LEU B C 1
ATOM 2884 O O . LEU B 1 121 ? 61.371 -20.763 40.967 1.00 29.87 143 LEU B O 1
ATOM 2889 N N . PRO B 1 122 ? 59.602 -21.976 41.634 1.00 40.18 144 PRO B N 1
ATOM 2890 C CA . PRO B 1 122 ? 60.012 -21.891 43.043 1.00 38.87 144 PRO B CA 1
ATOM 2891 C C . PRO B 1 122 ? 61.504 -21.866 43.362 1.00 39.91 144 PRO B C 1
ATOM 2892 O O . PRO B 1 122 ? 61.931 -21.037 44.173 1.00 54.58 144 PRO B O 1
ATOM 2896 N N . ASN B 1 123 ? 62.317 -22.713 42.750 1.00 34.41 145 ASN B N 1
ATOM 2897 C CA . ASN B 1 123 ? 63.740 -22.678 43.046 1.00 39.70 145 ASN B CA 1
ATOM 2898 C C . ASN B 1 123 ? 64.608 -22.534 41.805 1.00 43.74 145 ASN B C 1
ATOM 2899 O O . ASN B 1 123 ? 65.795 -22.862 41.844 1.00 42.51 145 ASN B O 1
ATOM 2904 N N . ILE B 1 124 ? 64.059 -22.053 40.694 1.00 32.99 146 ILE B N 1
ATOM 2905 C CA . ILE B 1 124 ? 64.811 -22.070 39.440 1.00 36.38 146 ILE B CA 1
ATOM 2906 C C . ILE B 1 124 ? 64.274 -21.012 38.491 1.00 23.90 146 ILE B C 1
ATOM 2907 O O . ILE B 1 124 ? 63.164 -20.546 38.638 1.00 26.63 146 ILE B O 1
ATOM 2912 N N . GLN B 1 125 ? 65.112 -20.605 37.545 1.00 24.55 147 GLN B N 1
ATOM 2913 C CA . GLN B 1 125 ? 64.645 -19.898 36.367 1.00 20.60 147 GLN B CA 1
ATOM 2914 C C . GLN B 1 125 ? 64.746 -20.818 35.146 1.00 17.91 147 GLN B C 1
ATOM 2915 O O . GLN B 1 125 ? 65.621 -21.683 35.058 1.00 18.93 147 GLN B O 1
ATOM 2921 N N . LYS B 1 126 ? 63.810 -20.667 34.220 1.00 15.10 148 LYS B N 1
ATOM 2922 C CA . LYS B 1 126 ? 63.891 -21.463 32.981 1.00 14.54 148 LYS B CA 1
ATOM 2923 C C . LYS B 1 126 ? 63.231 -20.680 31.862 1.00 11.84 148 LYS B C 1
ATOM 2924 O O . LYS B 1 126 ? 62.340 -19.879 32.095 1.00 12.36 148 LYS B O 1
ATOM 2930 N N . VAL B 1 127 ? 63.666 -20.961 30.628 1.00 10.84 149 VAL B N 1
ATOM 2931 C CA . VAL B 1 127 ? 62.946 -20.459 29.472 1.00 10.27 149 VAL B CA 1
ATOM 2932 C C . VAL B 1 127 ? 61.679 -21.282 29.309 1.00 10.50 149 VAL B C 1
ATOM 2933 O O . VAL B 1 127 ? 61.699 -22.517 29.311 1.00 11.67 149 VAL B O 1
ATOM 2937 N N . GLU B 1 128 ? 60.534 -20.601 29.227 1.00 10.01 150 GLU B N 1
ATOM 2938 C CA . GLU B 1 128 ? 59.239 -21.283 29.046 1.00 10.10 150 GLU B CA 1
ATOM 2939 C C . GLU B 1 128 ? 59.000 -21.487 27.562 1.00 9.57 150 GLU B C 1
ATOM 2940 O O . GLU B 1 128 ? 58.427 -20.648 26.862 1.00 10.33 150 GLU B O 1
ATOM 2946 N N . VAL B 1 129 ? 59.458 -22.623 27.076 1.00 10.23 151 VAL B N 1
ATOM 2947 C CA . VAL B 1 129 ? 59.368 -22.954 25.642 1.00 9.05 151 VAL B CA 1
ATOM 2948 C C . VAL B 1 129 ? 57.933 -23.274 25.276 1.00 10.25 151 VAL B C 1
ATOM 2949 O O . VAL B 1 129 ? 57.502 -23.003 24.144 1.00 10.25 151 VAL B O 1
ATOM 2953 N N . TYR B 1 130 ? 57.148 -23.828 26.222 1.00 10.81 152 TYR B N 1
ATOM 2954 C CA . TYR B 1 130 ? 55.749 -24.209 25.983 1.00 11.42 152 TYR B CA 1
ATOM 2955 C C . TYR B 1 130 ? 54.887 -23.444 26.975 1.00 12.18 152 TYR B C 1
ATOM 2956 O O . TYR B 1 130 ? 54.542 -23.989 28.034 1.00 14.34 152 TYR B O 1
ATOM 2965 N N . PRO B 1 131 ? 54.485 -22.242 26.670 1.00 11.66 153 PRO B N 1
ATOM 2966 C CA . PRO B 1 131 ? 53.417 -21.577 27.439 1.00 12.54 153 PRO B CA 1
ATOM 2967 C C . PRO B 1 131 ? 52.100 -22.290 27.162 1.00 14.80 153 PRO B C 1
ATOM 2968 O O . PRO B 1 131 ? 52.059 -23.337 26.494 1.00 17.23 153 PRO B O 1
ATOM 2972 N N . VAL B 1 132 ? 51.009 -21.791 27.721 1.00 12.39 154 VAL B N 1
ATOM 2973 C CA . VAL B 1 132 ? 49.698 -22.422 27.602 1.00 13.01 154 VAL B CA 1
ATOM 2974 C C . VAL B 1 132 ? 48.892 -21.545 26.642 1.00 12.11 154 VAL B C 1
ATOM 2975 O O . VAL B 1 132 ? 48.605 -20.370 26.927 1.00 12.18 154 VAL B O 1
ATOM 2979 N N . GLU B 1 133 ? 48.500 -22.125 25.519 1.00 12.31 155 GLU B N 1
ATOM 2980 C CA . GLU B 1 133 ? 47.687 -21.417 24.555 1.00 12.00 155 GLU B CA 1
ATOM 2981 C C . GLU B 1 133 ? 46.214 -21.607 24.923 1.00 13.56 155 GLU B C 1
ATOM 2982 O O . GLU B 1 133 ? 45.729 -22.739 24.945 1.00 17.15 155 GLU B O 1
ATOM 2988 N N . LEU B 1 134 ? 45.523 -20.527 25.201 1.00 10.70 156 LEU B N 1
ATOM 2989 C CA . LEU B 1 134 ? 44.098 -20.604 25.593 1.00 10.13 156 LEU B CA 1
ATOM 2990 C C . LEU B 1 134 ? 43.219 -20.001 24.516 1.00 12.18 156 LEU B C 1
ATOM 2991 O O . LEU B 1 134 ? 43.601 -18.996 23.877 1.00 12.86 156 LEU B O 1
ATOM 2996 N N . LEU B 1 135 ? 42.056 -20.605 24.304 1.00 10.53 157 LEU B N 1
ATOM 2997 C CA . LEU B 1 135 ? 41.084 -20.089 23.316 1.00 9.84 157 LEU B CA 1
ATOM 2998 C C . LEU B 1 135 ? 40.041 -19.305 24.081 1.00 10.25 157 LEU B C 1
ATOM 2999 O O . LEU B 1 135 ? 39.182 -19.910 24.768 1.00 12.36 157 LEU B O 1
ATOM 3004 N N . LEU B 1 136 ? 40.079 -18.000 23.989 1.00 9.90 158 LEU B N 1
ATOM 3005 C CA . LEU B 1 136 ? 39.183 -17.142 24.792 1.00 9.57 158 LEU B CA 1
ATOM 3006 C C . LEU B 1 136 ? 37.950 -16.850 23.954 1.00 9.90 158 LEU B C 1
ATOM 3007 O O . LEU B 1 136 ? 38.073 -16.296 22.845 1.00 10.22 158 LEU B O 1
ATOM 3012 N N . VAL B 1 137 ? 36.763 -17.134 24.489 1.00 9.92 159 VAL B N 1
ATOM 3013 C CA . VAL B 1 137 ? 35.490 -16.874 23.802 1.00 10.27 159 VAL B CA 1
ATOM 3014 C C . VAL B 1 137 ? 34.517 -16.237 24.763 1.00 11.09 159 VAL B C 1
ATOM 3015 O O . VAL B 1 137 ? 34.643 -16.397 25.982 1.00 11.44 159 VAL B O 1
ATOM 3019 N N . ARG B 1 138 ? 33.573 -15.513 24.224 1.00 10.70 160 ARG B N 1
ATOM 3020 C CA . ARG B 1 138 ? 32.415 -15.063 24.988 1.00 10.81 160 ARG B CA 1
ATOM 3021 C C . ARG B 1 138 ? 31.321 -16.112 24.921 1.00 12.00 160 ARG B C 1
ATOM 3022 O O . ARG B 1 138 ? 31.202 -16.859 23.938 1.00 12.01 160 ARG B O 1
ATOM 3030 N N . HIS B 1 139 ? 30.492 -16.156 25.966 1.00 11.64 161 HIS B N 1
ATOM 3031 C CA . HIS B 1 139 ? 29.529 -17.251 26.108 1.00 12.04 161 HIS B CA 1
ATOM 3032 C C . HIS B 1 139 ? 28.496 -17.276 24.991 1.00 13.44 161 HIS B C 1
ATOM 3033 O O . HIS B 1 139 ? 27.970 -18.347 24.702 1.00 13.80 161 HIS B O 1
ATOM 3040 N N . ASN B 1 140 ? 28.256 -16.154 24.312 1.00 12.37 162 ASN B N 1
ATOM 3041 C CA . ASN B 1 140 ? 27.231 -16.143 23.272 1.00 12.63 162 ASN B CA 1
ATOM 3042 C C . ASN B 1 140 ? 27.728 -16.712 21.958 1.00 14.37 162 ASN B C 1
ATOM 3043 O O . ASN B 1 140 ? 26.889 -16.908 21.055 1.00 14.42 162 ASN B O 1
ATOM 3048 N N . ASP B 1 141 ? 29.042 -16.919 21.774 1.00 12.85 163 ASP B N 1
ATOM 3049 C CA . ASP B 1 141 ? 29.562 -17.443 20.492 1.00 13.35 163 ASP B CA 1
ATOM 3050 C C . ASP B 1 141 ? 30.847 -18.220 20.806 1.00 11.84 163 ASP B C 1
ATOM 3051 O O . ASP B 1 141 ? 31.954 -17.648 20.874 1.00 12.48 163 ASP B O 1
ATOM 3056 N N . LEU B 1 142 ? 30.675 -19.514 20.991 1.00 13.19 164 LEU B N 1
ATOM 3057 C CA . LEU B 1 142 ? 31.802 -20.324 21.430 1.00 13.97 164 LEU B CA 1
ATOM 3058 C C . LEU B 1 142 ? 32.782 -20.612 20.306 1.00 13.65 164 LEU B C 1
ATOM 3059 O O . LEU B 1 142 ? 33.805 -21.241 20.591 1.00 15.73 164 LEU B O 1
ATOM 3064 N N . GLY B 1 143 ? 32.487 -20.202 19.076 1.00 14.52 165 GLY B N 1
ATOM 3065 C CA . GLY B 1 143 ? 33.386 -20.410 17.945 1.00 16.09 165 GLY B CA 1
ATOM 3066 C C . GLY B 1 143 ? 34.229 -19.187 17.639 1.00 16.37 165 GLY B C 1
ATOM 3067 O O . GLY B 1 143 ? 35.208 -19.312 16.889 1.00 20.15 165 GLY B O 1
ATOM 3068 N N . LYS B 1 144 ? 33.931 -18.029 18.209 1.00 13.36 166 LYS B N 1
ATOM 3069 C CA . LYS B 1 144 ? 34.648 -16.790 17.906 1.00 13.93 166 LYS B CA 1
ATOM 3070 C C . LYS B 1 144 ? 35.712 -16.556 18.995 1.00 11.66 166 LYS B C 1
ATOM 3071 O O . LYS B 1 144 ? 35.451 -15.947 20.044 1.00 12.60 166 LYS B O 1
ATOM 3077 N N . SER B 1 145 ? 36.908 -17.086 18.739 1.00 12.43 167 SER B N 1
ATOM 3078 C CA . SER B 1 145 ? 37.943 -17.153 19.761 1.00 11.26 167 SER B CA 1
ATOM 3079 C C . SER B 1 145 ? 39.117 -16.248 19.450 1.00 10.96 167 SER B C 1
ATOM 3080 O O . SER B 1 145 ? 39.537 -16.099 18.291 1.00 12.60 167 SER B O 1
ATOM 3083 N N . HIS B 1 146 ? 39.705 -15.728 20.520 1.00 11.06 168 HIS B N 1
ATOM 3084 C CA . HIS B 1 146 ? 41.045 -15.159 20.462 1.00 11.89 168 HIS B CA 1
ATOM 3085 C C . HIS B 1 146 ? 41.991 -16.202 21.048 1.00 11.17 168 HIS B C 1
ATOM 3086 O O . HIS B 1 146 ? 41.810 -16.571 22.227 1.00 13.05 168 HIS B O 1
ATOM 3093 N N . THR B 1 147 ? 42.960 -16.652 20.293 1.00 12.05 169 THR B N 1
ATOM 3094 C CA . THR B 1 147 ? 43.948 -17.629 20.754 1.00 13.18 169 THR B CA 1
ATOM 3095 C C . THR B 1 147 ? 45.122 -16.861 21.320 1.00 12.78 169 THR B C 1
ATOM 3096 O O . THR B 1 147 ? 45.821 -16.182 20.567 1.00 15.45 169 THR B O 1
ATOM 3100 N N . VAL B 1 148 ? 45.388 -17.001 22.602 1.00 13.00 170 VAL B N 1
ATOM 3101 C CA . VAL B 1 148 ? 46.384 -16.184 23.316 1.00 10.87 170 VAL B CA 1
ATOM 3102 C C . VAL B 1 148 ? 47.302 -17.096 24.109 1.00 12.36 170 VAL B C 1
ATOM 3103 O O . VAL B 1 148 ? 46.802 -17.976 24.834 1.00 12.08 170 VAL B O 1
ATOM 3107 N N A GLN B 1 149 ? 48.608 -16.862 24.039 0.56 13.37 171 GLN B N 1
ATOM 3108 N N B GLN B 1 149 ? 48.609 -16.863 24.004 0.44 11.71 171 GLN B N 1
ATOM 3109 C CA A GLN B 1 149 ? 49.581 -17.619 24.840 0.56 12.17 171 GLN B CA 1
ATOM 3110 C CA B GLN B 1 149 ? 49.584 -17.533 24.863 0.44 11.28 171 GLN B CA 1
ATOM 3111 C C A GLN B 1 149 ? 49.787 -16.960 26.191 0.56 11.91 171 GLN B C 1
ATOM 3112 C C B GLN B 1 149 ? 49.606 -16.887 26.243 0.44 16.76 171 GLN B C 1
ATOM 3113 O O A GLN B 1 149 ? 50.138 -15.772 26.252 0.56 16.58 171 GLN B O 1
ATOM 3114 O O B GLN B 1 149 ? 49.639 -15.650 26.381 0.44 11.03 171 GLN B O 1
ATOM 3125 N N . PHE B 1 150 ? 49.601 -17.728 27.260 1.00 11.56 172 PHE B N 1
ATOM 3126 C CA . PHE B 1 150 ? 49.818 -17.275 28.626 1.00 11.73 172 PHE B CA 1
ATOM 3127 C C . PHE B 1 150 ? 50.918 -18.103 29.262 1.00 12.86 172 PHE B C 1
ATOM 3128 O O . PHE B 1 150 ? 51.066 -19.302 28.986 1.00 14.49 172 PHE B O 1
ATOM 3136 N N . SER B 1 151 ? 51.707 -17.489 30.129 1.00 11.74 173 SER B N 1
ATOM 3137 C CA . SER B 1 151 ? 52.642 -18.252 30.908 1.00 12.21 173 SER B CA 1
ATOM 3138 C C . SER B 1 151 ? 51.902 -19.107 31.914 1.00 12.06 173 SER B C 1
ATOM 3139 O O . SER B 1 151 ? 50.847 -18.721 32.456 1.00 12.61 173 SER B O 1
ATOM 3142 N N . HIS B 1 152 ? 52.522 -20.238 32.242 1.00 13.74 174 HIS B N 1
ATOM 3143 C CA . HIS B 1 152 ? 52.068 -21.031 33.391 1.00 15.28 174 HIS B CA 1
ATOM 3144 C C . HIS B 1 152 ? 52.045 -20.188 34.656 1.00 14.39 174 HIS B C 1
ATOM 3145 O O . HIS B 1 152 ? 51.271 -20.490 35.589 1.00 15.69 174 HIS B O 1
ATOM 3152 N N . THR B 1 153 ? 52.859 -19.145 34.719 1.00 15.29 175 THR B N 1
ATOM 3153 C CA . THR B 1 153 ? 52.945 -18.315 35.920 1.00 16.38 175 THR B CA 1
ATOM 3154 C C . THR B 1 153 ? 52.008 -17.114 35.867 1.00 16.61 175 THR B C 1
ATOM 3155 O O . THR B 1 153 ? 51.979 -16.359 36.850 1.00 18.28 175 THR B O 1
ATOM 3159 N N . ASP B 1 154 ? 51.261 -16.900 34.781 1.00 14.60 176 ASP B N 1
ATOM 3160 C CA . ASP B 1 154 ? 50.332 -15.788 34.750 1.00 13.74 176 ASP B CA 1
ATOM 3161 C C . ASP B 1 154 ? 49.128 -16.102 35.631 1.00 14.60 176 ASP B C 1
ATOM 3162 O O . ASP B 1 154 ? 48.710 -17.259 35.779 1.00 14.83 176 ASP B O 1
ATOM 3167 N N . SER B 1 155 ? 48.508 -15.048 36.178 1.00 13.07 177 SER B N 1
ATOM 3168 C CA . SER B 1 155 ? 47.338 -15.260 37.022 1.00 12.40 177 SER B CA 1
ATOM 3169 C C . SER B 1 155 ? 46.080 -15.441 36.174 1.00 11.48 177 SER B C 1
ATOM 3170 O O . SER B 1 155 ? 45.990 -14.966 35.041 1.00 11.91 177 SER B O 1
ATOM 3173 N N . ILE B 1 156 ? 45.063 -16.052 36.781 1.00 12.08 178 ILE B N 1
ATOM 3174 C CA . ILE B 1 156 ? 43.745 -16.100 36.168 1.00 10.73 178 ILE B CA 1
ATOM 3175 C C . ILE B 1 156 ? 43.207 -14.691 36.017 1.00 12.22 178 ILE B C 1
ATOM 3176 O O . ILE B 1 156 ? 42.500 -14.422 35.034 1.00 10.87 178 ILE B O 1
ATOM 3181 N N . GLY B 1 157 ? 43.526 -13.765 36.942 1.00 11.28 179 GLY B N 1
ATOM 3182 C CA . GLY B 1 157 ? 43.122 -12.382 36.768 1.00 12.29 179 GLY B CA 1
ATOM 3183 C C . GLY B 1 157 ? 43.684 -11.804 35.479 1.00 10.53 179 GLY B C 1
ATOM 3184 O O . GLY B 1 157 ? 42.984 -11.068 34.786 1.00 11.97 179 GLY B O 1
ATOM 3185 N N . LEU B 1 158 ? 44.962 -12.106 35.144 1.00 11.90 180 LEU B N 1
ATOM 3186 C CA . LEU B 1 158 ? 45.517 -11.640 33.871 1.00 11.80 180 LEU B CA 1
ATOM 3187 C C . LEU B 1 158 ? 44.784 -12.274 32.687 1.00 11.01 180 LEU B C 1
ATOM 3188 O O . LEU B 1 158 ? 44.538 -11.587 31.671 1.00 11.32 180 LEU B O 1
ATOM 3193 N N . VAL B 1 159 ? 44.407 -13.549 32.778 1.00 10.15 181 VAL B N 1
ATOM 3194 C CA . VAL B 1 159 ? 43.618 -14.153 31.702 1.00 10.34 181 VAL B CA 1
ATOM 3195 C C . VAL B 1 159 ? 42.328 -13.384 31.528 1.00 9.46 181 VAL B C 1
ATOM 3196 O O . VAL B 1 159 ? 41.931 -13.078 30.384 1.00 9.91 181 VAL B O 1
ATOM 3200 N N . LEU B 1 160 ? 41.635 -13.082 32.613 1.00 9.04 182 LEU B N 1
ATOM 3201 C CA . LEU B 1 160 ? 40.381 -12.346 32.517 1.00 9.62 182 LEU B CA 1
ATOM 3202 C C . LEU B 1 160 ? 40.592 -10.948 31.953 1.00 10.50 182 LEU B C 1
ATOM 3203 O O . LEU B 1 160 ? 39.810 -10.501 31.079 1.00 10.17 182 LEU B O 1
ATOM 3208 N N . ARG B 1 161 ? 41.591 -10.204 32.437 1.00 10.64 183 ARG B N 1
ATOM 3209 C CA . ARG B 1 161 ? 41.813 -8.867 31.902 1.00 11.46 183 ARG B CA 1
ATOM 3210 C C . ARG B 1 161 ? 42.141 -8.935 30.411 1.00 11.08 183 ARG B C 1
ATOM 3211 O O . ARG B 1 161 ? 41.752 -8.033 29.645 1.00 11.34 183 ARG B O 1
ATOM 3219 N N . THR B 1 162 ? 42.892 -9.943 30.015 1.00 10.44 184 THR B N 1
ATOM 3220 C CA . THR B 1 162 ? 43.243 -10.097 28.594 1.00 9.98 184 THR B CA 1
ATOM 3221 C C . THR B 1 162 ? 42.014 -10.405 27.755 1.00 10.35 184 THR B C 1
ATOM 3222 O O . THR B 1 162 ? 41.848 -9.800 26.684 1.00 11.34 184 THR B O 1
ATOM 3226 N N . ALA B 1 163 ? 41.144 -11.307 28.232 1.00 9.28 185 ALA B N 1
ATOM 3227 C CA . ALA B 1 163 ? 39.932 -11.600 27.491 1.00 9.69 185 ALA B CA 1
ATOM 3228 C C . ALA B 1 163 ? 39.074 -10.359 27.351 1.00 10.25 185 ALA B C 1
ATOM 3229 O O . ALA B 1 163 ? 38.477 -10.104 26.293 1.00 11.53 185 ALA B O 1
ATOM 3231 N N . ARG B 1 164 ? 38.962 -9.550 28.427 1.00 10.05 186 ARG B N 1
ATOM 3232 C CA . ARG B 1 164 ? 38.179 -8.327 28.351 1.00 11.00 186 ARG B CA 1
ATOM 3233 C C . ARG B 1 164 ? 38.742 -7.375 27.313 1.00 11.20 186 ARG B C 1
ATOM 3234 O O . ARG B 1 164 ? 37.978 -6.752 26.561 1.00 12.49 186 ARG B O 1
ATOM 3242 N N . GLU B 1 165 ? 40.066 -7.218 27.292 1.00 10.85 187 GLU B N 1
ATOM 3243 C CA . GLU B 1 165 ? 40.670 -6.325 26.307 1.00 13.12 187 GLU B CA 1
ATOM 3244 C C . GLU B 1 165 ? 40.456 -6.853 24.886 1.00 10.72 187 GLU B C 1
ATOM 3245 O O . GLU B 1 165 ? 40.089 -6.075 23.979 1.00 12.47 187 GLU B O 1
ATOM 3251 N N . ARG B 1 166 ? 40.642 -8.146 24.686 1.00 10.31 188 ARG B N 1
ATOM 3252 C CA . ARG B 1 166 ? 40.581 -8.664 23.320 1.00 9.89 188 ARG B CA 1
ATOM 3253 C C . ARG B 1 166 ? 39.215 -8.500 22.750 1.00 10.53 188 ARG B C 1
ATOM 3254 O O . ARG B 1 166 ? 39.093 -8.241 21.538 1.00 12.60 188 ARG B O 1
ATOM 3262 N N . PHE B 1 167 ? 38.176 -8.608 23.576 1.00 11.09 189 PHE B N 1
ATOM 3263 C CA . PHE B 1 167 ? 36.793 -8.521 23.124 1.00 10.91 189 PHE B CA 1
ATOM 3264 C C . PHE B 1 167 ? 36.187 -7.140 23.291 1.00 13.47 189 PHE B C 1
ATOM 3265 O O . PHE B 1 167 ? 35.010 -6.951 22.961 1.00 14.73 189 PHE B O 1
ATOM 3273 N N . LEU B 1 168 ? 36.991 -6.149 23.698 1.00 13.08 190 LEU B N 1
ATOM 3274 C CA . LEU B 1 168 ? 36.520 -4.788 23.874 1.00 14.75 190 LEU B CA 1
ATOM 3275 C C . LEU B 1 168 ? 35.351 -4.713 24.844 1.00 14.76 190 LEU B C 1
ATOM 3276 O O . LEU B 1 168 ? 34.405 -3.950 24.642 1.00 17.21 190 LEU B O 1
ATOM 3281 N N . VAL B 1 169 ? 35.433 -5.502 25.921 1.00 13.82 191 VAL B N 1
ATOM 3282 C CA . VAL B 1 169 ? 34.396 -5.424 26.958 1.00 15.02 191 VAL B CA 1
ATOM 3283 C C . VAL B 1 169 ? 34.406 -4.042 27.593 1.00 15.95 191 VAL B C 1
ATOM 3284 O O . VAL B 1 169 ? 35.475 -3.471 27.867 1.00 18.05 191 VAL B O 1
ATOM 3288 N N . GLU B 1 170 ? 33.232 -3.483 27.830 1.00 17.87 192 GLU B N 1
ATOM 3289 C CA . GLU B 1 170 ? 33.163 -2.135 28.358 1.00 20.91 192 GLU B CA 1
ATOM 3290 C C . GLU B 1 170 ? 33.302 -2.151 29.873 1.00 20.91 192 GLU B C 1
ATOM 3291 O O . GLU B 1 170 ? 33.017 -3.161 30.524 1.00 19.79 192 GLU B O 1
ATOM 3297 N N . PRO B 1 171 ? 33.767 -1.046 30.456 1.00 23.34 193 PRO B N 1
ATOM 3298 C CA . PRO B 1 171 ? 34.109 -1.063 31.887 1.00 25.18 193 PRO B CA 1
ATOM 3299 C C . PRO B 1 171 ? 32.954 -1.460 32.792 1.00 23.88 193 PRO B C 1
ATOM 3300 O O . PRO B 1 171 ? 33.199 -2.159 33.788 1.00 29.58 193 PRO B O 1
ATOM 3304 N N . GLN B 1 172 ? 31.719 -1.113 32.443 1.00 25.87 194 GLN B N 1
ATOM 3305 C CA . GLN B 1 172 ? 30.590 -1.394 33.310 1.00 28.05 194 GLN B CA 1
ATOM 3306 C C . GLN B 1 172 ? 30.097 -2.836 33.194 1.00 24.78 194 GLN B C 1
ATOM 3307 O O . GLN B 1 172 ? 29.276 -3.260 34.014 1.00 29.12 194 GLN B O 1
ATOM 3313 N N . GLU B 1 173 ? 30.570 -3.602 32.211 1.00 20.63 195 GLU B N 1
ATOM 3314 C CA . GLU B 1 173 ? 30.166 -5.000 32.083 1.00 18.83 195 GLU B CA 1
ATOM 3315 C C . GLU B 1 173 ? 30.910 -5.851 33.091 1.00 20.08 195 GLU B C 1
ATOM 3316 O O . GLU B 1 173 ? 32.114 -5.666 33.306 1.00 19.95 195 GLU B O 1
ATOM 3322 N N A ASP B 1 174 ? 30.179 -6.759 33.733 0.51 16.11 196 ASP B N 1
ATOM 3323 N N B ASP B 1 174 ? 30.204 -6.814 33.696 0.49 16.83 196 ASP B N 1
ATOM 3324 C CA A ASP B 1 174 ? 30.774 -7.687 34.685 0.51 15.13 196 ASP B CA 1
ATOM 3325 C CA B ASP B 1 174 ? 30.744 -7.691 34.742 0.49 14.60 196 ASP B CA 1
ATOM 3326 C C A ASP B 1 174 ? 30.995 -9.021 33.984 0.51 13.47 196 ASP B C 1
ATOM 3327 C C B ASP B 1 174 ? 30.947 -9.076 34.125 0.49 14.10 196 ASP B C 1
ATOM 3328 O O A ASP B 1 174 ? 30.106 -9.509 33.260 0.51 12.73 196 ASP B O 1
ATOM 3329 O O B ASP B 1 174 ? 29.995 -9.658 33.584 0.49 17.25 196 ASP B O 1
ATOM 3338 N N . THR B 1 175 ? 32.175 -9.591 34.171 1.00 12.73 197 THR B N 1
ATOM 3339 C CA . THR B 1 175 ? 32.503 -10.811 33.446 1.00 12.59 197 THR B CA 1
ATOM 3340 C C . THR B 1 175 ? 33.164 -11.803 34.367 1.00 12.15 197 THR B C 1
ATOM 3341 O O . THR B 1 175 ? 33.874 -11.398 35.313 1.00 13.07 197 THR B O 1
ATOM 3345 N N . ARG B 1 176 ? 33.007 -13.090 34.059 1.00 11.06 198 ARG B N 1
ATOM 3346 C CA . ARG B 1 176 ? 33.736 -14.100 34.845 1.00 10.54 198 ARG B CA 1
ATOM 3347 C C . ARG B 1 176 ? 34.013 -15.306 33.967 1.00 10.08 198 ARG B C 1
ATOM 3348 O O . ARG B 1 176 ? 33.368 -15.477 32.910 1.00 10.77 198 ARG B O 1
ATOM 3356 N N . LEU B 1 177 ? 34.971 -16.142 34.374 1.00 10.56 199 LEU B N 1
ATOM 3357 C CA . LEU B 1 177 ? 35.493 -17.175 33.471 1.00 10.17 199 LEU B CA 1
ATOM 3358 C C . LEU B 1 177 ? 35.109 -18.606 33.897 1.00 10.24 199 LEU B C 1
ATOM 3359 O O . LEU B 1 177 ? 35.024 -18.957 35.100 1.00 10.56 199 LEU B O 1
ATOM 3364 N N . TRP B 1 178 ? 34.999 -19.458 32.889 1.00 10.00 200 TRP B N 1
ATOM 3365 C CA . TRP B 1 178 ? 34.853 -20.907 33.028 1.00 11.64 200 TRP B CA 1
ATOM 3366 C C . TRP B 1 178 ? 35.868 -21.567 32.107 1.00 10.62 200 TRP B C 1
ATOM 3367 O O . TRP B 1 178 ? 36.264 -20.966 31.077 1.00 11.74 200 TRP B O 1
ATOM 3378 N N . ALA B 1 179 ? 36.280 -22.778 32.428 1.00 11.24 201 ALA B N 1
ATOM 3379 C CA . ALA B 1 179 ? 37.098 -23.564 31.512 1.00 11.94 201 ALA B CA 1
ATOM 3380 C C . ALA B 1 179 ? 36.330 -24.811 31.107 1.00 12.72 201 ALA B C 1
ATOM 3381 O O . ALA B 1 179 ? 35.729 -25.491 31.948 1.00 14.48 201 ALA B O 1
ATOM 3383 N N . LYS B 1 180 ? 36.323 -25.129 29.818 1.00 12.65 202 LYS B N 1
ATOM 3384 C CA . LYS B 1 180 ? 35.737 -26.378 29.388 1.00 13.62 202 LYS B CA 1
ATOM 3385 C C . LYS B 1 180 ? 36.766 -27.480 29.528 1.00 15.57 202 LYS B C 1
ATOM 3386 O O . LYS B 1 180 ? 37.875 -27.368 28.990 1.00 17.78 202 LYS B O 1
ATOM 3392 N N . ASN B 1 181 ? 36.412 -28.549 30.238 1.00 16.53 203 ASN B N 1
ATOM 3393 C CA . ASN B 1 181 ? 37.315 -29.654 30.527 1.00 19.20 203 ASN B CA 1
ATOM 3394 C C . ASN B 1 181 ? 37.216 -30.741 29.454 1.00 25.33 203 ASN B C 1
ATOM 3395 O O . ASN B 1 181 ? 36.426 -30.654 28.512 1.00 22.58 203 ASN B O 1
ATOM 3400 N N . SER B 1 182 ? 38.050 -31.779 29.586 1.00 27.59 204 SER B N 1
ATOM 3401 C CA . SER B 1 182 ? 38.092 -32.833 28.572 1.00 31.03 204 SER B CA 1
ATOM 3402 C C . SER B 1 182 ? 36.844 -33.711 28.554 1.00 40.41 204 SER B C 1
ATOM 3403 O O . SER B 1 182 ? 36.657 -34.475 27.595 1.00 34.93 204 SER B O 1
ATOM 3406 N N . GLU B 1 183 ? 36.031 -33.679 29.615 1.00 30.22 205 GLU B N 1
ATOM 3407 C CA . GLU B 1 183 ? 34.741 -34.352 29.663 1.00 32.83 205 GLU B CA 1
ATOM 3408 C C . GLU B 1 183 ? 33.633 -33.543 29.009 1.00 28.73 205 GLU B C 1
ATOM 3409 O O . GLU B 1 183 ? 32.504 -34.024 28.920 1.00 31.39 205 GLU B O 1
ATOM 3415 N N . GLY B 1 184 ? 33.917 -32.318 28.588 1.00 23.47 206 GLY B N 1
ATOM 3416 C CA . GLY B 1 184 ? 32.930 -31.509 27.944 1.00 24.64 206 GLY B CA 1
ATOM 3417 C C . GLY B 1 184 ? 32.079 -30.692 28.878 1.00 23.51 206 GLY B C 1
ATOM 3418 O O . GLY B 1 184 ? 31.134 -30.059 28.398 1.00 24.38 206 GLY B O 1
ATOM 3419 N N . SER B 1 185 ? 32.352 -30.717 30.193 1.00 21.15 207 SER B N 1
ATOM 3420 C CA . SER B 1 185 ? 31.633 -29.869 31.131 1.00 20.22 207 SER B CA 1
ATOM 3421 C C . SER B 1 185 ? 32.495 -28.669 31.496 1.00 17.71 207 SER B C 1
ATOM 3422 O O . SER B 1 185 ? 33.615 -28.496 31.008 1.00 17.79 207 SER B O 1
ATOM 3425 N N . LEU B 1 186 ? 31.964 -27.800 32.359 1.00 16.29 208 LEU B N 1
ATOM 3426 C CA . LEU B 1 186 ? 32.606 -26.551 32.703 1.00 15.29 208 LEU B CA 1
ATOM 3427 C C . LEU B 1 186 ? 33.097 -26.538 34.144 1.00 14.47 208 LEU B C 1
ATOM 3428 O O . LEU B 1 186 ? 32.371 -26.922 35.064 1.00 16.41 208 LEU B O 1
ATOM 3433 N N . ASP B 1 187 ? 34.291 -26.026 34.321 1.00 14.42 209 ASP B N 1
ATOM 3434 C CA . ASP B 1 187 ? 34.837 -25.757 35.642 1.00 15.17 209 ASP B CA 1
ATOM 3435 C C . ASP B 1 187 ? 34.951 -24.258 35.848 1.00 13.08 209 ASP B C 1
ATOM 3436 O O . ASP B 1 187 ? 35.558 -23.547 35.046 1.00 14.09 209 ASP B O 1
ATOM 3441 N N . ARG B 1 188 ? 34.378 -23.771 36.927 1.00 13.72 210 ARG B N 1
ATOM 3442 C CA . ARG B 1 188 ? 34.440 -22.359 37.216 1.00 12.84 210 ARG B CA 1
ATOM 3443 C C . ARG B 1 188 ? 35.850 -21.937 37.636 1.00 14.02 210 ARG B C 1
ATOM 3444 O O . ARG B 1 188 ? 36.471 -22.610 38.442 1.00 15.14 210 ARG B O 1
ATOM 3452 N N . LEU B 1 189 ? 36.372 -20.859 37.051 1.00 12.39 211 LEU B N 1
ATOM 3453 C CA . LEU B 1 189 ? 37.686 -20.318 37.444 1.00 13.74 211 LEU B CA 1
ATOM 3454 C C . LEU B 1 189 ? 37.478 -19.200 38.454 1.00 12.41 211 LEU B C 1
ATOM 3455 O O . LEU B 1 189 ? 37.483 -18.013 38.132 1.00 12.60 211 LEU B O 1
ATOM 3460 N N . TYR B 1 190 ? 37.231 -19.591 39.704 1.00 13.19 212 TYR B N 1
ATOM 3461 C CA . TYR B 1 190 ? 36.801 -18.630 40.722 1.00 14.21 212 TYR B CA 1
ATOM 3462 C C . TYR B 1 190 ? 37.880 -17.641 41.121 1.00 14.88 212 TYR B C 1
ATOM 3463 O O . TYR B 1 190 ? 37.568 -16.474 41.351 1.00 19.53 212 TYR B O 1
ATOM 3472 N N . ASP B 1 191 ? 39.088 -18.097 41.327 1.00 16.45 213 ASP B N 1
ATOM 3473 C CA . ASP B 1 191 ? 40.085 -17.327 42.057 1.00 16.30 213 ASP B CA 1
ATOM 3474 C C . ASP B 1 191 ? 41.011 -16.668 41.024 1.00 15.52 213 ASP B C 1
ATOM 3475 O O . ASP B 1 191 ? 41.756 -17.362 40.316 1.00 16.69 213 ASP B O 1
ATOM 3480 N N . THR B 1 192 ? 41.035 -15.345 41.004 1.00 16.06 214 THR B N 1
ATOM 3481 C CA . THR B 1 192 ? 41.893 -14.630 40.060 1.00 15.60 214 THR B CA 1
ATOM 3482 C C . THR B 1 192 ? 43.325 -14.533 40.514 1.00 16.52 214 THR B C 1
ATOM 3483 O O . THR B 1 192 ? 44.170 -14.141 39.717 1.00 16.16 214 THR B O 1
ATOM 3487 N N . HIS B 1 193 ? 43.619 -14.851 41.743 1.00 17.86 215 HIS B N 1
ATOM 3488 C CA A HIS B 1 193 ? 44.978 -14.718 42.256 0.50 19.07 215 HIS B CA 1
ATOM 3489 C CA B HIS B 1 193 ? 44.997 -14.697 42.183 0.50 19.00 215 HIS B CA 1
ATOM 3490 C C . HIS B 1 193 ? 45.846 -15.928 41.919 1.00 18.44 215 HIS B C 1
ATOM 3491 O O . HIS B 1 193 ? 47.080 -15.804 41.885 1.00 24.90 215 HIS B O 1
ATOM 3504 N N . ILE B 1 194 ? 45.251 -17.080 41.660 1.00 17.49 216 ILE B N 1
ATOM 3505 C CA . ILE B 1 194 ? 46.065 -18.256 41.358 1.00 21.39 216 ILE B CA 1
ATOM 3506 C C . ILE B 1 194 ? 46.536 -18.237 39.908 1.00 16.00 216 ILE B C 1
ATOM 3507 O O . ILE B 1 194 ? 46.018 -17.491 39.071 1.00 15.04 216 ILE B O 1
ATOM 3512 N N . THR B 1 195 ? 47.489 -19.101 39.601 1.00 16.87 217 THR B N 1
ATOM 3513 C CA . THR B 1 195 ? 48.095 -19.079 38.281 1.00 16.13 217 THR B CA 1
ATOM 3514 C C . THR B 1 195 ? 47.444 -20.081 37.351 1.00 14.46 217 THR B C 1
ATOM 3515 O O . THR B 1 195 ? 46.670 -20.963 37.730 1.00 15.74 217 THR B O 1
ATOM 3519 N N . VAL B 1 196 ? 47.772 -19.911 36.066 1.00 13.78 218 VAL B N 1
ATOM 3520 C CA . VAL B 1 196 ? 47.375 -20.874 35.044 1.00 14.33 218 VAL B CA 1
ATOM 3521 C C . VAL B 1 196 ? 47.841 -22.285 35.433 1.00 15.89 218 VAL B C 1
ATOM 3522 O O . VAL B 1 196 ? 47.109 -23.269 35.253 1.00 17.34 218 VAL B O 1
ATOM 3526 N N . LEU B 1 197 ? 49.047 -22.414 35.975 1.00 15.73 219 LEU B N 1
ATOM 3527 C CA . LEU B 1 197 ? 49.472 -23.731 36.418 1.00 17.67 219 LEU B CA 1
ATOM 3528 C C . LEU B 1 197 ? 48.607 -24.227 37.574 1.00 20.05 219 LEU B C 1
ATOM 3529 O O . LEU B 1 197 ? 48.184 -25.388 37.589 1.00 20.69 219 LEU B O 1
ATOM 3534 N N . ASP B 1 198 ? 48.331 -23.360 38.559 1.00 18.39 220 ASP B N 1
ATOM 3535 C CA . ASP B 1 198 ? 47.539 -23.794 39.723 1.00 21.32 220 ASP B CA 1
ATOM 3536 C C . ASP B 1 198 ? 46.167 -24.265 39.275 1.00 19.44 220 ASP B C 1
ATOM 3537 O O . ASP B 1 198 ? 45.587 -25.193 39.878 1.00 22.92 220 ASP B O 1
ATOM 3542 N N . ALA B 1 199 ? 45.596 -23.593 38.265 1.00 16.93 221 ALA B N 1
ATOM 3543 C CA . ALA B 1 199 ? 44.278 -23.928 37.732 1.00 17.24 221 ALA B CA 1
ATOM 3544 C C . ALA B 1 199 ? 44.325 -25.147 36.805 1.00 17.10 221 ALA B C 1
ATOM 3545 O O . ALA B 1 199 ? 43.265 -25.552 36.295 1.00 21.21 221 ALA B O 1
ATOM 3547 N N . ALA B 1 200 ? 45.515 -25.685 36.530 1.00 19.71 222 ALA B N 1
ATOM 3548 C CA . ALA B 1 200 ? 45.661 -26.886 35.713 1.00 22.53 222 ALA B CA 1
ATOM 3549 C C . ALA B 1 200 ? 45.128 -26.682 34.296 1.00 23.70 222 ALA B C 1
ATOM 3550 O O . ALA B 1 200 ? 44.621 -27.610 33.663 1.00 25.47 222 ALA B O 1
ATOM 3552 N N . LEU B 1 201 ? 45.236 -25.476 33.767 1.00 17.38 223 LEU B N 1
ATOM 3553 C CA . LEU B 1 201 ? 44.811 -25.265 32.389 1.00 17.09 223 LEU B CA 1
ATOM 3554 C C . LEU B 1 201 ? 45.852 -25.809 31.423 1.00 19.89 223 LEU B C 1
ATOM 3555 O O . LEU B 1 201 ? 47.063 -25.801 31.693 1.00 19.93 223 LEU B O 1
ATOM 3560 N N . GLU B 1 202 ? 45.393 -26.242 30.254 1.00 20.69 224 GLU B N 1
ATOM 3561 C CA . GLU B 1 202 ? 46.258 -26.873 29.267 1.00 19.95 224 GLU B CA 1
ATOM 3562 C C . GLU B 1 202 ? 46.110 -26.222 27.904 1.00 17.92 224 GLU B C 1
ATOM 3563 O O . GLU B 1 202 ? 45.057 -25.682 27.584 1.00 16.95 224 GLU B O 1
ATOM 3569 N N . THR B 1 203 ? 47.157 -26.277 27.090 1.00 17.89 225 THR B N 1
ATOM 3570 C CA . THR B 1 203 ? 47.080 -25.726 25.730 1.00 19.48 225 THR B CA 1
ATOM 3571 C C . THR B 1 203 ? 45.896 -26.255 24.958 1.00 23.05 225 THR B C 1
ATOM 3572 O O . THR B 1 203 ? 45.639 -27.460 24.937 1.00 20.93 225 THR B O 1
ATOM 3576 N N . GLY B 1 204 ? 45.255 -25.336 24.235 1.00 19.74 226 GLY B N 1
ATOM 3577 C CA . GLY B 1 204 ? 44.113 -25.666 23.425 1.00 19.52 226 GLY B CA 1
ATOM 3578 C C . GLY B 1 204 ? 42.790 -25.583 24.175 1.00 16.73 226 GLY B C 1
ATOM 3579 O O . GLY B 1 204 ? 41.757 -25.771 23.553 1.00 20.17 226 GLY B O 1
ATOM 3580 N N . GLN B 1 205 ? 42.798 -25.321 25.475 1.00 13.77 227 GLN B N 1
ATOM 3581 C CA . GLN B 1 205 ? 41.572 -25.345 26.269 1.00 13.24 227 GLN B CA 1
ATOM 3582 C C . GLN B 1 205 ? 40.737 -24.122 25.944 1.00 13.15 227 GLN B C 1
ATOM 3583 O O . GLN B 1 205 ? 41.239 -23.005 25.827 1.00 11.76 227 GLN B O 1
ATOM 3589 N N . LEU B 1 206 ? 39.417 -24.339 25.888 1.00 12.09 228 LEU B N 1
ATOM 3590 C CA . LEU B 1 206 ? 38.423 -23.297 25.729 1.00 11.23 228 LEU B CA 1
ATOM 3591 C C . LEU B 1 206 ? 38.144 -22.610 27.055 1.00 10.21 228 LEU B C 1
ATOM 3592 O O . LEU B 1 206 ? 37.763 -23.277 28.037 1.00 11.63 228 LEU B O 1
ATOM 3597 N N . ILE B 1 207 ? 38.299 -21.312 27.087 1.00 9.94 229 ILE B N 1
ATOM 3598 C CA . ILE B 1 207 ? 38.013 -20.489 28.264 1.00 9.79 229 ILE B CA 1
ATOM 3599 C C . ILE B 1 207 ? 36.849 -19.594 27.878 1.00 10.03 229 ILE B C 1
ATOM 3600 O O . ILE B 1 207 ? 36.943 -18.783 26.947 1.00 11.05 229 ILE B O 1
ATOM 3605 N N . ILE B 1 208 ? 35.732 -19.737 28.589 1.00 10.21 230 ILE B N 1
ATOM 3606 C CA . ILE B 1 208 ? 34.478 -19.027 28.278 1.00 9.67 230 ILE B CA 1
ATOM 3607 C C . ILE B 1 208 ? 34.319 -17.892 29.249 1.00 9.96 230 ILE B C 1
ATOM 3608 O O . ILE B 1 208 ? 34.235 -18.103 30.475 1.00 10.31 230 ILE B O 1
ATOM 3613 N N . MET B 1 209 ? 34.203 -16.677 28.716 1.00 10.88 231 MET B N 1
ATOM 3614 C CA . MET B 1 209 ? 33.912 -15.486 29.498 1.00 10.81 231 MET B CA 1
ATOM 3615 C C . MET B 1 209 ? 32.435 -15.195 29.344 1.00 10.73 231 MET B C 1
ATOM 3616 O O . MET B 1 209 ? 31.974 -14.887 28.241 1.00 11.32 231 MET B O 1
ATOM 3621 N N . GLU B 1 210 ? 31.682 -15.312 30.442 1.00 11.74 232 GLU B N 1
ATOM 3622 C CA . GLU B 1 210 ? 30.283 -14.896 30.412 1.00 13.78 232 GLU B CA 1
ATOM 3623 C C . GLU B 1 210 ? 30.161 -13.490 30.978 1.00 12.27 232 GLU B C 1
ATOM 3624 O O . GLU B 1 210 ? 31.004 -13.029 31.745 1.00 12.51 232 GLU B O 1
ATOM 3630 N N . THR B 1 211 ? 29.121 -12.805 30.531 1.00 14.05 233 THR B N 1
ATOM 3631 C CA . THR B 1 211 ? 28.838 -11.435 30.938 1.00 14.32 233 THR B CA 1
ATOM 3632 C C . THR B 1 211 ? 27.492 -11.369 31.662 1.00 13.89 233 THR B C 1
ATOM 3633 O O . THR B 1 211 ? 26.475 -11.899 31.188 1.00 14.70 233 THR B O 1
ATOM 3637 N N . ARG B 1 212 ? 27.509 -10.714 32.806 1.00 12.92 234 ARG B N 1
ATOM 3638 C CA . ARG B 1 212 ? 26.292 -10.552 33.609 1.00 12.61 234 ARG B CA 1
ATOM 3639 C C . ARG B 1 212 ? 25.274 -9.736 32.840 1.00 14.58 234 ARG B C 1
ATOM 3640 O O . ARG B 1 212 ? 25.623 -8.755 32.184 1.00 15.88 234 ARG B O 1
ATOM 3648 N N . LYS B 1 213 ? 24.019 -10.138 32.963 1.00 14.33 235 LYS B N 1
ATOM 3649 C CA . LYS B 1 213 ? 22.899 -9.428 32.327 1.00 15.85 235 LYS B CA 1
ATOM 3650 C C . LYS B 1 213 ? 22.558 -8.166 33.102 1.00 16.62 235 LYS B C 1
ATOM 3651 O O . LYS B 1 213 ? 22.951 -8.020 34.258 1.00 17.14 235 LYS B O 1
ATOM 3657 N N . LYS B 1 214 ? 21.844 -7.239 32.468 1.00 18.07 236 LYS B N 1
ATOM 3658 C CA . LYS B 1 214 ? 21.569 -5.949 33.101 1.00 19.16 236 LYS B CA 1
ATOM 3659 C C . LYS B 1 214 ? 20.706 -6.056 34.349 1.00 20.55 236 LYS B C 1
ATOM 3660 O O . LYS B 1 214 ? 20.709 -5.126 35.161 1.00 21.12 236 LYS B O 1
ATOM 3666 N N . ASP B 1 215 ? 19.945 -7.138 34.506 1.00 20.18 237 ASP B N 1
ATOM 3667 C CA . ASP B 1 215 ? 19.193 -7.316 35.751 1.00 21.12 237 ASP B CA 1
ATOM 3668 C C . ASP B 1 215 ? 20.036 -7.944 36.869 1.00 19.85 237 ASP B C 1
ATOM 3669 O O . ASP B 1 215 ? 19.477 -8.231 37.953 1.00 20.79 237 ASP B O 1
ATOM 3674 N N . GLY B 1 216 ? 21.315 -8.174 36.640 1.00 19.52 238 GLY B N 1
ATOM 3675 C CA . GLY B 1 216 ? 22.147 -8.741 37.652 1.00 18.88 238 GLY B CA 1
ATOM 3676 C C . GLY B 1 216 ? 22.277 -10.245 37.578 1.00 18.37 238 GLY B C 1
ATOM 3677 O O . GLY B 1 216 ? 23.117 -10.798 38.302 1.00 19.14 238 GLY B O 1
ATOM 3678 N N . THR B 1 217 ? 21.468 -10.923 36.752 1.00 19.13 239 THR B N 1
ATOM 3679 C CA . THR B 1 217 ? 21.587 -12.386 36.680 1.00 19.81 239 THR B CA 1
ATOM 3680 C C . THR B 1 217 ? 22.685 -12.773 35.697 1.00 16.79 239 THR B C 1
ATOM 3681 O O . THR B 1 217 ? 23.080 -11.998 34.813 1.00 17.73 239 THR B O 1
ATOM 3685 N N . TRP B 1 218 ? 23.250 -13.990 35.868 1.00 15.91 240 TRP B N 1
ATOM 3686 C CA . TRP B 1 218 ? 24.312 -14.501 35.029 1.00 13.51 240 TRP B CA 1
ATOM 3687 C C . TRP B 1 218 ? 23.772 -15.565 34.089 1.00 14.19 240 TRP B C 1
ATOM 3688 O O . TRP B 1 218 ? 22.998 -16.431 34.483 1.00 16.52 240 TRP B O 1
ATOM 3699 N N . PRO B 1 219 ? 24.232 -15.533 32.834 1.00 13.72 241 PRO B N 1
ATOM 3700 C CA . PRO B 1 219 ? 23.818 -16.571 31.863 1.00 16.73 241 PRO B CA 1
ATOM 3701 C C . PRO B 1 219 ? 24.013 -18.001 32.351 1.00 14.72 241 PRO B C 1
ATOM 3702 O O . PRO B 1 219 ? 23.142 -18.843 32.082 1.00 17.08 241 PRO B O 1
ATOM 3706 N N . SER B 1 220 ? 25.095 -18.259 33.103 1.00 15.58 242 SER B N 1
ATOM 3707 C CA . SER B 1 220 ? 25.335 -19.617 33.608 1.00 17.11 242 SER B CA 1
ATOM 3708 C C . SER B 1 220 ? 24.341 -20.089 34.652 1.00 16.22 242 SER B C 1
ATOM 3709 O O . SER B 1 220 ? 24.265 -21.298 34.907 1.00 19.21 242 SER B O 1
ATOM 3712 N N . ALA B 1 221 ? 23.524 -19.205 35.244 1.00 17.26 243 ALA B N 1
ATOM 3713 C CA . ALA B 1 221 ? 22.529 -19.665 36.197 1.00 18.52 243 ALA B CA 1
ATOM 3714 C C . ALA B 1 221 ? 21.546 -20.568 35.483 1.00 24.62 243 ALA B C 1
ATOM 3715 O O . ALA B 1 221 ? 20.923 -21.406 36.110 1.00 29.39 243 ALA B O 1
ATOM 3717 N N . GLN B 1 222 ? 21.502 -20.451 34.146 1.00 23.68 244 GLN B N 1
ATOM 3718 C CA . GLN B 1 222 ? 20.575 -21.249 33.351 1.00 38.77 244 GLN B CA 1
ATOM 3719 C C . GLN B 1 222 ? 21.074 -22.678 33.107 1.00 34.23 244 GLN B C 1
ATOM 3720 O O . GLN B 1 222 ? 20.314 -23.493 32.561 1.00 33.28 244 GLN B O 1
ATOM 3726 N N . LEU B 1 223 ? 22.306 -23.010 33.526 1.00 30.78 245 LEU B N 1
ATOM 3727 C CA . LEU B 1 223 ? 22.929 -24.287 33.209 1.00 27.55 245 LEU B CA 1
ATOM 3728 C C . LEU B 1 223 ? 22.748 -25.318 34.308 1.00 25.43 245 LEU B C 1
ATOM 3729 O O . LEU B 1 223 ? 22.686 -25.000 35.497 1.00 32.17 245 LEU B O 1
ATOM 3734 N N . GLU B 1 224 ? 22.676 -26.587 33.893 1.00 32.40 246 GLU B N 1
ATOM 3735 C CA . GLU B 1 224 ? 22.595 -27.684 34.839 1.00 35.32 246 GLU B CA 1
ATOM 3736 C C . GLU B 1 224 ? 23.885 -27.860 35.636 1.00 38.70 246 GLU B C 1
ATOM 3737 O O . GLU B 1 224 ? 24.975 -28.028 35.062 1.00 31.20 246 GLU B O 1
ATOM 3743 N N A HIS B 1 225 ? 23.767 -27.700 36.953 0.50 41.21 247 HIS B N 1
ATOM 3744 N N B HIS B 1 225 ? 23.741 -27.896 36.960 0.50 43.81 247 HIS B N 1
ATOM 3745 C CA A HIS B 1 225 ? 24.900 -27.652 37.870 0.50 33.96 247 HIS B CA 1
ATOM 3746 C CA B HIS B 1 225 ? 24.746 -28.448 37.864 0.50 38.10 247 HIS B CA 1
ATOM 3747 C C A HIS B 1 225 ? 25.112 -29.023 38.520 0.50 36.48 247 HIS B C 1
ATOM 3748 C C B HIS B 1 225 ? 24.481 -29.943 38.053 0.50 40.68 247 HIS B C 1
ATOM 3749 O O A HIS B 1 225 ? 25.720 -29.924 37.934 0.50 34.76 247 HIS B O 1
ATOM 3750 O O B HIS B 1 225 ? 24.975 -30.581 38.995 0.50 36.15 247 HIS B O 1
ATOM 3763 N N . ALA C 2 1 ? 25.622 -21.915 17.044 1.00 22.05 1 ALA C N 1
ATOM 3764 C CA . ALA C 2 1 ? 24.320 -21.348 17.457 1.00 20.57 1 ALA C CA 1
ATOM 3765 C C . ALA C 2 1 ? 24.466 -20.813 18.861 1.00 18.11 1 ALA C C 1
ATOM 3766 O O . ALA C 2 1 ? 25.091 -21.446 19.715 1.00 17.54 1 ALA C O 1
ATOM 3768 N N . GLU C 2 2 ? 23.887 -19.640 19.149 1.00 16.96 2 GLU C N 1
ATOM 3769 C CA . GLU C 2 2 ? 24.047 -19.025 20.460 1.00 15.38 2 GLU C CA 1
ATOM 3770 C C . GLU C 2 2 ? 23.506 -19.904 21.593 1.00 14.99 2 GLU C C 1
ATOM 3771 O O . GLU C 2 2 ? 24.013 -19.849 22.726 1.00 14.29 2 GLU C O 1
ATOM 3777 N N . GLY C 2 3 ? 22.550 -20.775 21.322 1.00 16.01 3 GLY C N 1
ATOM 3778 C CA . GLY C 2 3 ? 22.090 -21.667 22.390 1.00 17.92 3 GLY C CA 1
ATOM 3779 C C . GLY C 2 3 ? 23.106 -22.698 22.871 1.00 16.64 3 GLY C C 1
ATOM 3780 O O . GLY C 2 3 ? 22.837 -23.359 23.886 1.00 18.86 3 GLY C O 1
ATOM 3781 N N . GLU C 2 4 ? 24.241 -22.875 22.187 1.00 16.96 4 GLU C N 1
ATOM 3782 C CA . GLU C 2 4 ? 25.162 -23.961 22.534 1.00 17.32 4 GLU C CA 1
ATOM 3783 C C . GLU C 2 4 ? 25.629 -23.870 23.982 1.00 16.34 4 GLU C C 1
ATOM 3784 O O . GLU C 2 4 ? 25.610 -24.882 24.714 1.00 18.42 4 GLU C O 1
ATOM 3790 N N . PHE C 2 5 ? 25.981 -22.665 24.440 1.00 15.24 5 PHE C N 1
ATOM 3791 C CA . PHE C 2 5 ? 26.472 -22.506 25.806 1.00 15.85 5 PHE C CA 1
ATOM 3792 C C . PHE C 2 5 ? 25.455 -23.019 26.811 1.00 16.04 5 PHE C C 1
ATOM 3793 O O . PHE C 2 5 ? 25.834 -23.619 27.833 1.00 16.77 5 PHE C O 1
ATOM 3801 N N . TYR C 2 6 ? 24.159 -22.805 26.561 1.00 16.19 6 TYR C N 1
ATOM 3802 C CA . TYR C 2 6 ? 23.142 -23.150 27.532 1.00 18.39 6 TYR C CA 1
ATOM 3803 C C . TYR C 2 6 ? 22.909 -24.647 27.620 1.00 20.19 6 TYR C C 1
ATOM 3804 O O . TYR C 2 6 ? 22.142 -25.075 28.497 1.00 23.15 6 TYR C O 1
ATOM 3813 N N . LYS C 2 7 ? 23.516 -25.446 26.750 1.00 19.22 7 LYS C N 1
ATOM 3814 C CA . LYS C 2 7 ? 23.414 -26.903 26.873 1.00 20.55 7 LYS C CA 1
ATOM 3815 C C . LYS C 2 7 ? 24.555 -27.512 27.677 1.00 22.12 7 LYS C C 1
ATOM 3816 O O . LYS C 2 7 ? 24.508 -28.711 27.978 1.00 24.96 7 LYS C O 1
ATOM 3822 N N . LEU C 2 8 ? 25.574 -26.734 28.024 1.00 19.50 8 LEU C N 1
ATOM 3823 C CA . LEU C 2 8 ? 26.705 -27.268 28.775 1.00 19.18 8 LEU C CA 1
ATOM 3824 C C . LEU C 2 8 ? 26.332 -27.473 30.235 1.00 19.97 8 LEU C C 1
ATOM 3825 O O . LEU C 2 8 ? 25.393 -26.865 30.758 1.00 24.62 8 LEU C O 1
ATOM 3830 N N . LYS C 2 9 ? 26.981 -28.443 30.843 1.00 20.09 9 LYS C N 1
ATOM 3831 C CA . LYS C 2 9 ? 26.826 -28.747 32.266 1.00 19.99 9 LYS C CA 1
ATOM 3832 C C . LYS C 2 9 ? 28.010 -28.237 33.067 1.00 19.69 9 LYS C C 1
ATOM 3833 O O . LYS C 2 9 ? 29.127 -28.143 32.545 1.00 18.51 9 LYS C O 1
ATOM 3839 N N . ILE C 2 10 ? 27.768 -27.939 34.339 1.00 19.79 10 ILE C N 1
ATOM 3840 C CA . ILE C 2 10 ? 28.820 -27.460 35.247 1.00 18.90 10 ILE C CA 1
ATOM 3841 C C . ILE C 2 10 ? 29.295 -28.604 36.134 1.00 20.03 10 ILE C C 1
ATOM 3842 O O . ILE C 2 10 ? 28.482 -29.263 36.791 1.00 24.43 10 ILE C O 1
ATOM 3847 N N . ARG C 2 11 ? 30.604 -28.819 36.185 1.00 19.29 11 ARG C N 1
ATOM 3848 C CA . ARG C 2 11 ? 31.225 -29.788 37.098 1.00 20.89 11 ARG C CA 1
ATOM 3849 C C . ARG C 2 11 ? 31.388 -29.159 38.476 1.00 21.74 11 ARG C C 1
ATOM 3850 O O . ARG C 2 11 ? 32.032 -28.109 38.629 1.00 21.55 11 ARG C O 1
ATOM 3858 N N A THR C 2 12 ? 30.827 -29.804 39.489 0.59 24.43 12 THR C N 1
ATOM 3859 N N B THR C 2 12 ? 30.812 -29.791 39.489 0.41 24.44 12 THR C N 1
ATOM 3860 C CA A THR C 2 12 ? 30.914 -29.256 40.833 0.59 26.21 12 THR C CA 1
ATOM 3861 C CA B THR C 2 12 ? 30.894 -29.226 40.827 0.41 26.19 12 THR C CA 1
ATOM 3862 C C A THR C 2 12 ? 32.375 -29.221 41.264 0.59 25.60 12 THR C C 1
ATOM 3863 C C B THR C 2 12 ? 32.349 -29.222 41.284 0.41 25.67 12 THR C C 1
ATOM 3864 O O A THR C 2 12 ? 33.090 -30.219 41.103 0.59 25.52 12 THR C O 1
ATOM 3865 O O B THR C 2 12 ? 33.047 -30.234 41.127 0.41 25.61 12 THR C O 1
ATOM 3872 N N . PRO C 2 13 ? 32.855 -28.101 41.827 1.00 25.70 13 PRO C N 1
ATOM 3873 C CA . PRO C 2 13 ? 34.245 -28.002 42.286 1.00 30.09 13 PRO C CA 1
ATOM 3874 C C . PRO C 2 13 ? 34.529 -28.877 43.489 1.00 28.61 13 PRO C C 1
ATOM 3875 O O . PRO C 2 13 ? 33.618 -29.221 44.266 1.00 31.20 13 PRO C O 1
ATOM 3891 N N . GLY D 2 3 ? 30.321 5.592 9.997 1.00 45.11 3 GLY D N 1
ATOM 3892 C CA . GLY D 2 3 ? 30.614 6.309 8.765 1.00 40.94 3 GLY D CA 1
ATOM 3893 C C . GLY D 2 3 ? 31.842 7.225 8.723 1.00 27.65 3 GLY D C 1
ATOM 3894 O O . GLY D 2 3 ? 32.097 7.827 7.688 1.00 25.30 3 GLY D O 1
ATOM 3895 N N . GLU D 2 4 ? 32.550 7.397 9.854 1.00 29.14 4 GLU D N 1
ATOM 3896 C CA . GLU D 2 4 ? 33.611 8.413 9.927 1.00 22.12 4 GLU D CA 1
ATOM 3897 C C . GLU D 2 4 ? 34.693 8.218 8.869 1.00 19.16 4 GLU D C 1
ATOM 3898 O O . GLU D 2 4 ? 35.206 9.199 8.325 1.00 19.20 4 GLU D O 1
ATOM 3904 N N . PHE D 2 5 ? 35.116 6.966 8.607 1.00 16.10 5 PHE D N 1
ATOM 3905 C CA . PHE D 2 5 ? 36.173 6.718 7.643 1.00 13.88 5 PHE D CA 1
ATOM 3906 C C . PHE D 2 5 ? 35.838 7.370 6.306 1.00 16.26 5 PHE D C 1
ATOM 3907 O O . PHE D 2 5 ? 36.734 7.924 5.645 1.00 14.60 5 PHE D O 1
ATOM 3915 N N . TYR D 2 6 ? 34.552 7.332 5.894 1.00 13.97 6 TYR D N 1
ATOM 3916 C CA . TYR D 2 6 ? 34.211 7.806 4.557 1.00 15.36 6 TYR D CA 1
ATOM 3917 C C . TYR D 2 6 ? 34.252 9.311 4.437 1.00 14.53 6 TYR D C 1
ATOM 3918 O O . TYR D 2 6 ? 34.268 9.834 3.304 1.00 16.60 6 TYR D O 1
ATOM 3927 N N . LYS D 2 7 ? 34.335 10.029 5.562 1.00 14.89 7 LYS D N 1
ATOM 3928 C CA . LYS D 2 7 ? 34.495 11.471 5.542 1.00 16.23 7 LYS D CA 1
ATOM 3929 C C . LYS D 2 7 ? 35.956 11.901 5.502 1.00 15.52 7 LYS D C 1
ATOM 3930 O O . LYS D 2 7 ? 36.212 13.096 5.382 1.00 16.85 7 LYS D O 1
ATOM 3936 N N . LEU D 2 8 ? 36.913 10.988 5.692 1.00 14.59 8 LEU D N 1
ATOM 3937 C CA . LEU D 2 8 ? 38.322 11.361 5.728 1.00 13.47 8 LEU D CA 1
ATOM 3938 C C . LEU D 2 8 ? 38.901 11.489 4.331 1.00 15.20 8 LEU D C 1
ATOM 3939 O O . LEU D 2 8 ? 38.520 10.757 3.402 1.00 16.31 8 LEU D O 1
ATOM 3944 N N . LYS D 2 9 ? 39.829 12.435 4.167 1.00 15.77 9 LYS D N 1
ATOM 3945 C CA . LYS D 2 9 ? 40.504 12.635 2.897 1.00 16.92 9 LYS D CA 1
ATOM 3946 C C . LYS D 2 9 ? 41.765 11.812 2.861 1.00 13.93 9 LYS D C 1
ATOM 3947 O O . LYS D 2 9 ? 42.380 11.536 3.906 1.00 14.27 9 LYS D O 1
ATOM 3953 N N . ILE D 2 10 ? 42.139 11.356 1.681 1.00 16.26 10 ILE D N 1
ATOM 3954 C CA . ILE D 2 10 ? 43.353 10.617 1.442 1.00 14.01 10 ILE D CA 1
ATOM 3955 C C . ILE D 2 10 ? 44.350 11.585 0.876 1.00 16.54 10 ILE D C 1
ATOM 3956 O O . ILE D 2 10 ? 44.065 12.245 -0.138 1.00 18.36 10 ILE D O 1
ATOM 3961 N N . ARG D 2 11 ? 45.499 11.702 1.541 1.00 15.13 11 ARG D N 1
ATOM 3962 C CA . ARG D 2 11 ? 46.586 12.548 1.062 1.00 16.93 11 ARG D CA 1
ATOM 3963 C C . ARG D 2 11 ? 47.294 11.772 -0.028 1.00 17.93 11 ARG D C 1
ATOM 3964 O O . ARG D 2 11 ? 47.873 10.711 0.214 1.00 19.15 11 ARG D O 1
ATOM 3972 N N . THR D 2 12 ? 47.191 12.286 -1.246 1.00 27.68 12 THR D N 1
ATOM 3973 C CA . THR D 2 12 ? 47.814 11.641 -2.381 1.00 30.81 12 THR D CA 1
ATOM 3974 C C . THR D 2 12 ? 49.315 11.650 -2.140 1.00 22.59 12 THR D C 1
ATOM 3975 O O . THR D 2 12 ? 49.860 12.684 -1.730 1.00 25.47 12 THR D O 1
ATOM 3979 N N . PRO D 2 13 ? 50.014 10.524 -2.349 1.00 23.09 13 PRO D N 1
ATOM 3980 C CA . PRO D 2 13 ? 51.463 10.527 -2.138 1.00 32.11 13 PRO D CA 1
ATOM 3981 C C . PRO D 2 13 ? 52.159 11.364 -3.190 1.00 35.06 13 PRO D C 1
ATOM 3982 O O . PRO D 2 13 ? 51.600 11.634 -4.248 1.00 31.87 13 PRO D O 1
#

InterPro domains:
  IPR001394 Peptidase C19, ubiquitin carboxyl-terminal hydrolase [PF00443] (309-927)
  IPR006615 Peptidase C19, ubiquitin-specific peptidase, DUSP domain [PF06337] (99-184)
  IPR006615 Peptidase C19, ubiquitin-specific peptidase, DUSP domain [PS51283] (76-184)
  IPR006615 Peptidase C19, ubiquitin-specific peptidase, DUSP domain [SM00695] (95-187)
  IPR018200 Ubiquitin specific protease, conserved site [PS00972] (310-325)
  IPR018200 Ubiquitin specific protease, conserved site [PS00973] (872-889)
  IPR028135 Ubiquitin-like domain, USP-type [PF14836] (207-284)
  IPR028889 Ubiquitin specific protease UPS, catalytic domain [PS50235] (309-930)
  IPR029346 Ubiquitin carboxyl-terminal hydrolase, C-terminal [PF14533] (490-603)
  IPR035927 DUSP-like superfamily [G3DSA:3.30.2230.10] (66-194)
  IPR035927 DUSP-like superfamily [SSF143791] (74-185)
  IPR038765 Papain-like cysteine peptidase superfamily [SSF54001] (305-929)
  IPR050185 Ubiquitin carboxyl-terminal hydrolase [PTHR21646] (251-929)

Radius of gyration: 25.29 Å; Cα contacts (8 Å, |Δi|>4): 870; chains: 4; bounding box: 71×52×62 Å

GO terms:
  GO:0001222 transcription corepressor binding (F, IPI)
  GO:0004843 cysteine-type deubiquitinase activity (F, IDA)
  GO:0005634 nucleus (C, IDA)
  GO:0004197 cysteine-type endopeptidase activity (F, IDA)
  GO:0016579 protein deubiquitination (P, IDA)
  GO:0004843 cysteine-type deubiquitinase activity (F, EXP)
  GO:0005634 nucleus (C, EXP)
  GO:0005694 chromosome (C, EXP)
  GO:0005737 cytoplasm (C, EXP)
  GO:0005515 protein binding (F, IPI)
  GO:0004843 cysteine-type deubiquitinase activity (F, TAS)
  GO:0004197 cysteine-type endopeptidase activity (F, TAS)
  GO:0005829 cytosol (C, TAS)
  GO:0016579 protein deubiquitination (P, TAS)
  GO:0005654 nucleoplasm (C, IDA)
  GO:0005829 cytosol (C, IDA)

Sequence (460 aa):
HEEELPGLDSSQWRQIENGESGRERPLRAGESWFLVVEEKHHWYYKQWEAYVQGGDQDSSTFPGCCCINNATLFQDEINWRLKEGLVEGEEDYVLLPAAAWHYLVSSWYGLEHGQPPPIERKVIELPNIQKVEVYPVELLLVRRHNDLGKSHTVQFSHTDSIGLVLRTARERFLVEPQEDDTRLWAKNSEGSLDRLYDTHITVLDAALETGQLIIMETRKKDGTWPSAQLEHELPGLDSQWRQIENGESGRRERPLRAGESWFLVVEKHHWYYKQWEEAYVQGGDQQDSSTFPGCCINNATLFQDEINWRLKEEGLVEGEDYVLLPAAAWHYLVSSWYGLEHGQPPIERKVIELPNIQKVEVYPVELLLVRHNDLGKSHTVQQFSHTDSIGLVLRTARERFLVEPQEDDTRLWAKNSEGSLDRLYDTHHITVLDAALETGQLIIMETRKKDGTWPSAQLEHHAEGEFYKLKIRTTPGEFYKLKIRTP

Solvent-accessible surface area: 24813 Å² total

Nearest PDB structures (foldseek):
  4mem-assembly2_B  TM=7.998E-01  e=9.675E-37  Rattus norvegicus
  4mel-assembly1_A  TM=5.292E-01  e=2.738E-40  Homo sapiens
  4a3o-assembly1_A  TM=7.561E-01  e=4.275E-24  Homo sapiens
  4a3o-assembly2_B  TM=7.569E-01  e=7.431E-24  Homo sapiens
  4a3p-assembly1_A  TM=7.758E-01  e=1.553E-23  Homo sapiens

B-factor: mean 20.15, std 10.76, range [7.79, 100.41]

Secondary structure (DSSP, 8-state):
-PPPPPHHHHHHHHH-TTTSTTSPP-TT-EEEEEEHHHHHHHHHHHTSS-TT-TT---SB--GGGBS-TTT-PBPTT--BTTTEEEEEHHHHHHHHHHH-B-TTPPP-EEEEEEETTEEEE-SS-EEEEEEETTEEEEEEEEEE-TTSBHHHHHHHHHHHTT--TT--EEEEEE-TTSSEEE---TTSBTTTTT--TT-EEEEEE--TTS--GGGGS--/-PPPHHHHHHHHHSTTTSTTSPP-TT-EEEEEEHHHHHHHHHHHHTT-TT-TT---SB--GGGBS-TTT-PBPTT--BTTTEEEEEHHHHHHHHHHH-B-TTPPP-EEEEEEETTEEEEESS-EEEEEEETTEEEEEEEEEE-TTSBHHHHHHHHHHHTT--TT--EEEEEE-TTS-EEE---SSSBTTTTT--TTEEEEEEE--TTS--GGGGSB-/-GGGGGGPBBPP-/-GGGGPPB---

Foldseek 3Di:
DDEDDALVVLCCQAPPCPAHQVPDADFFFKKFKAFVVLVVLSVCQSVVPDVPDPSPRAAGELCVQAPDLPPRHGDPPDDDPHGTDIIGPSNVVVSCVHHNHPPSHDIQMFGWHDDPPDIDTCSDFAWEWEDEPVDQVDTDTDTDHQAAFQLVVLVVSCVVVVPDPPWDKFKWWQDPVRDIDGPPDRGGGNNVVVHHHPTYMYIWIADPVRHTPCVPPDD/DADALVVLCPQAPDDCRHPPNDADFFFKKFKAFPVLVVLSVCCSPVPDVPDPSPRAAGELPVQAPDLPVRHGDPPDDDPPGIDIIGPNSVVNVCVRHNHPPPHDIQMFGWDDDDPDIDTCSDFAWEWEEEPVDQPDTDTDGDHQAAFQLVVVVVSCVVVVPDPVKDKFKWKQDPVRDIDGPPDRGGGNNVVVHHHPIYMYIWTADPVRHTPCVPDDD/DVCPVVPDDDDDD/DVVVVDDDDDD